Protein 6Z4N (pdb70)

B-factor: mean 17.9, std 8.32, range [7.67, 283.63]

Nearest PDB structures (foldseek):
  6z4n-assembly1_BBB  TM=9.992E-01  e=1.002E-65  Salmonella enterica subsp. enterica serovar Typhimurium str. LT2
  5j5v-assembly1_A  TM=9.987E-01  e=3.361E-61  Escherichia coli O157:H7
  8zyc-assembly1_A  TM=9.965E-01  e=6.549E-59  Escherichia coli
  1d6s-assembly1_B  TM=9.652E-01  e=3.336E-60  Salmonella enterica subsp. enterica serovar Typhimurium
  1fcj-assembly2_D  TM=9.979E-01  e=3.088E-58  Salmonella enterica subsp. enterica serovar Typhimurium

Sequence (639 aa):
HMSKIYEEDNSLTIGHTPLVRLNRIGNGRILAKVESRNPSFSVKCRIGANMIWDAEKRGVLKPGVELVEPTSSGNTGIALAYVAAARGYKKLTLTMMPETTMMSSIIEERRRRKKLLKKALGANNLVLTEGAKGMMKGAIQQKAEEIVASDPQQKYLLLLQQFSNPANPEIHEKKTTGPEIWEEDTDDGQVDVFISGVGTGGTLTGVTRYIKGTKGKTDLITVAVEPTDSPVIAQALAGEEIKPGPHKIQGIGAGFIPGNLDLKLIDKVVGITNEEAISSTARRRLMEEEGILAGISSGAAVAAALKLQEDEESFTTNKNIVVILPSSGERYLSTALFADLFTEKEHMSKIYEDNSLTIGHTPLVRLNRIGNGRILAKVESRNPSFSVKCRIGANMIWDAEKRGVLKKPGVELVEPTSGNTGIALAYVAAARGYKLTLTMMPETTMMSSIIEERRRRKKLLLKKKALGANNLVLTEGAKGMMKGAIQQKAEEIVASDPQKYLLLLQQFSNPANPEIHEKTTGPEIWEEDTDDGQQVDVFISGVGTGGTLTGVTRYIKGTKGKKTDDLITVAVEPTDSPVIAQALAGEEEIKKPGPHKIQGIGAGFIPGNLDLKKLIDKKKVVGITNEEAISSTARRLMEEEGILAGISSGAAVAAALKLQEDEESFTTNKKNIVVILPSSGERYLSTALFADLFT

Secondary structure (P-SEA, 3-state):
ccccccccccccccccccccccccccccbbbbccccccccccaaaaaaaaaaaaaaaccccccbbbbbbcccaaaaaaaaaaaaabbbbbbbbcccccaaaaaaaaaabbbbbbccccccaaaaaaaaaaaaaacccccccccccccaaaaaaaaccaaaaaaaaacccccbbbbbcccaaaaaaaaaaacccccccccbbbbbbbcccaaaaaaaacccbbbbbbccccccccccccccccccccbbbbbcaaaaaaaaaaaaaaccccccaaaaaaaaaaaaaaccccccccbbbbbbccccccccccccccccccccc/cccccccccccccccbbbbbbcccccccbbbbccccccccccaaaaaaaaaaaaaaaccccccbbbbbbcccaaaaaaaaaaaaabbbbbbbbcccccaaaaaaaaaabbbbbbccccccaaaaaaaaaaaaaacccccccccccccaaaaaaaaccaaaaaaaaacccccbbbbbcccaaaaaaaaaaaccccccccbbbbbbbbcccaaaaaaaacccbbbbbbccccccccccccccccccccbbbbbcaaaaaaaaaaaaaaccccccaaaaaaaaaaaaaaacccccccbbbbbbcccccccccccccccccc

Radius of gyration: 24.12 Å; Cα contacts (8 Å, |Δi|>4): 1626; chains: 2; bounding box: 60×58×64 Å

Solvent-accessible surface area: 23847 Å² total; per-residue (Å²): 75,79,60,92,45,23,88,13,2,0,75,7,14,4,94,2,12,0,2,56,0,68,97,0,34,72,21,76,0,3,0,0,6,0,1,18,0,5,0,9,1,11,30,0,0,2,0,0,7,0,0,34,27,0,45,163,128,40,55,6,104,130,68,17,41,0,0,3,17,6,39,25,18,2,0,0,0,0,1,0,0,3,12,11,77,68,40,106,3,14,0,0,0,8,78,103,16,37,94,50,24,60,45,1,2,64,6,2,21,1,56,35,44,70,14,93,18,98,129,26,67,160,9,0,74,89,80,0,95,83,29,27,74,86,56,93,169,76,34,30,40,4,98,13,66,62,15,100,3,1,5,60,6,3,53,130,34,0,0,28,17,0,43,92,21,4,117,17,108,0,32,0,0,0,2,14,6,14,12,4,1,17,0,1,0,0,0,94,30,0,28,51,91,92,48,45,107,103,3,38,0,0,0,0,3,1,56,80,1,39,4,5,45,22,26,85,67,72,105,137,67,131,78,23,130,46,113,0,71,47,11,15,46,13,96,51,5,65,8,9,28,51,183,29,16,80,85,36,12,29,1,44,20,119,52,0,18,54,8,0,53,81,0,0,99,46,7,0,2,3,0,0,2,3,0,0,0,0,0,6,0,0,46,72,5,33,147,66,144,72,9,49,108,62,31,0,0,0,3,1,19,1,6,0,22,25,2,34,72,27,31,0,2,41,146,48,58,82,185,205,132,81,80,70,103,39,26,84,14,3,0,76,8,14,4,96,2,11,1,2,58,0,77,159,0,26,63,20,78,0,2,0,0,6,0,1,18,0,5,0,11,0,11,32,0,0,3,0,0,6,0,0,33,29,0,50,160,126,25,54,16,130,136,64,28,24,0,0,3,23,12,28,29,24,2,0,0,0,0,1,0,0,4,11,4,69,51,51,138,3,15,0,0,0,9,89,103,29,62,101,75,45,54,55,2,5,46,6,2,30,0,70,42,41,66,16,97,20,104,117,24,130,155,5,2,80,78,81,0,93,100,25,28,74,88,57,81,156,78,42,30,42,2,96,14,68,64,14,99,4,1,3,58,6,4,58,128,33,0,0,19,14,1,56,97,21,6,118,8,106,0,33,0,0,0,2,13,6,14,12,4,1,17,0,1,0,0,0,96,28,0,31,52,87,82,47,58,104,120,2,42,0,0,0,0,2,1,54,76,1,36,4,5,42,28,29,78,76,69,114,134,74,128,78,24,130,48,104,0,91,48,12,14,48,13,94,50,4,66,7,8,24,41,170,30,17,80,86,29,10,29,0,44,18,114,53,0,22,58,8,0,58,83,0,0,102,36,7,0,1,3,0,0,5,3,0,0,0,0,0,5,0,0,39,78,5,25,150,65,148,69,12,44,109,68,40,0,0,0,3,2,19,1,6,0,20,32,6,23,115,36,50,0,6,45,134,35,89,189

Foldseek 3Di:
DDDDDDLWQLRVAAPFDFDFQDPQPDRQETEGQRLVGSLGFVLLLVLSQLQVVCVVVVLDDPQAAEEEEDLDDNLLNVLQNCLRVVHAYEYEFAPVRDVVNVVSSVVSPHHYDHFHNVCGSVRRRVVRVVVCVVPVSRYDYSQLLARLSLLQSLLVHVLVSVCVVCVNQAQEEFEEAASQSNLQNNLCNNCPVVVPVRRAREYEAAPQQQQLVCVVVVHDQDGGDAQQPRHRPSYRGNNRDSVSHRYYHHFYQCQLLVQQVCCCPVVVFFAGSRLSRRSSRVNVCCVDPVCVPGRYYTYGTGGNVVDCVHPSVPPPDDPVD/DDDDDDLWQLVVAAPFAWCQFDPQADRQETEGQRLVGSLGFVLLLLLSQLVVVCVVVVLCPPLAAEEEEDLDDNLLNVLQNCLRPVHAYEYEFAPPRDPVVVVSNVVSPHHYDHFHNVCGSVRRVVVRVVVCVVPVSRYDYSQCLARLSLLQSLLVHVQVSVCVVCVNQAQEEFEAAASQSNLQNNLCNNCPVVVPVNRAYEYEAAPQQQQLVCVVVVHDQDGGDADQPRHRPSYRTNNRDSVSHRYYHHFYQVQLLVQQLCCCPVVVFFAGSNLSRRSSRVNVVCVPPVCVVGNYYTYGGGGNVVQCVHPSCPPPDD

Structure (mmCIF, N/CA/C/O backbone):
data_6Z4N
#
_entry.id   6Z4N
#
_cell.length_a   53.261
_cell.length_b   96.275
_cell.length_c   140.835
_cell.angle_alpha   90.000
_cell.angle_beta   90.000
_cell.angle_gamma   90.000
#
_symmetry.space_group_name_H-M   'P 21 21 21'
#
loop_
_entity.id
_entity.type
_entity.pdbx_description
1 polymer 'Cysteine synthase A'
2 non-polymer "PYRIDOXAL-5'-PHOSPHATE"
3 non-polymer '(1~{S},2~{S})-1-[(4-methylphenyl)methyl]-2-phenyl-cyclopropane-1-carboxylic acid'
4 non-polymer 'DIMETHYL SULFOXIDE'
5 non-polymer GLYCEROL
6 non-polymer 'COBALT (II) ION'
7 water water
#
loop_
_atom_site.group_PDB
_atom_site.id
_atom_site.type_symbol
_atom_site.label_atom_id
_atom_site.label_alt_id
_atom_site.label_comp_id
_atom_site.label_asym_id
_atom_site.label_entity_id
_atom_site.label_seq_id
_atom_site.pdbx_PDB_ins_code
_atom_site.Cartn_x
_atom_site.Cartn_y
_atom_site.Cartn_z
_atom_site.occupancy
_atom_site.B_iso_or_equiv
_atom_site.auth_seq_id
_atom_site.auth_comp_id
_atom_site.auth_asym_id
_atom_site.auth_atom_id
_atom_site.pdbx_PDB_model_num
ATOM 1 N N . HIS A 1 1 ? 35.735 2.722 38.165 0.500 26.758 -1 HIS AAA N 1
ATOM 2 C CA . HIS A 1 1 ? 36.330 3.829 37.346 0.500 25.943 -1 HIS AAA CA 1
ATOM 3 C C . HIS A 1 1 ? 37.287 4.671 38.180 0.500 26.717 -1 HIS AAA C 1
ATOM 4 O O . HIS A 1 1 ? 37.129 4.616 39.445 0.500 27.584 -1 HIS AAA O 1
ATOM 11 N N . MET A 1 2 ? 38.032 5.526 37.454 0.500 29.812 0 MET AAA N 1
ATOM 12 C CA . MET A 1 2 ? 39.273 6.281 37.809 0.500 30.445 0 MET AAA CA 1
ATOM 13 C C . MET A 1 2 ? 39.019 7.498 38.701 0.500 30.123 0 MET AAA C 1
ATOM 14 O O . MET A 1 2 ? 37.975 8.150 38.594 0.500 35.672 0 MET AAA O 1
ATOM 16 N N . SER A 1 3 ? 40.045 7.834 39.471 0.500 30.639 1 SER AAA N 1
ATOM 17 C CA . SER A 1 3 ? 40.009 8.865 40.535 0.500 28.774 1 SER AAA CA 1
ATOM 18 C C . SER A 1 3 ? 40.159 10.256 39.912 0.500 24.809 1 SER AAA C 1
ATOM 19 O O . SER A 1 3 ? 41.115 10.436 39.112 0.500 24.614 1 SER AAA O 1
ATOM 22 N N . LYS A 1 4 ? 39.247 11.195 40.203 1.000 23.240 2 LYS AAA N 1
ATOM 23 C CA . LYS A 1 4 ? 39.391 12.593 39.750 1.000 20.601 2 LYS AAA CA 1
ATOM 24 C C . LYS A 1 4 ? 38.619 13.619 40.602 1.000 13.336 2 LYS AAA C 1
ATOM 25 O O . LYS A 1 4 ? 37.799 13.272 41.453 1.000 16.109 2 LYS AAA O 1
ATOM 31 N N . ILE A 1 5 ? 38.814 14.866 40.279 1.000 12.818 3 ILE AAA N 1
ATOM 32 C CA . ILE A 1 5 ? 38.003 16.040 40.732 1.000 12.927 3 ILE AAA CA 1
ATOM 33 C C . ILE A 1 5 ? 37.023 16.296 39.605 1.000 12.541 3 ILE AAA C 1
ATOM 34 O O . ILE A 1 5 ? 37.450 16.688 38.494 1.000 18.151 3 ILE AAA O 1
ATOM 39 N N . TYR A 1 6 ? 35.743 16.183 39.868 1.000 10.703 4 TYR AAA N 1
ATOM 40 C CA . TYR A 1 6 ? 34.712 16.509 38.869 1.000 10.788 4 TYR AAA CA 1
ATOM 41 C C . TYR A 1 6 ? 34.518 18.021 38.739 1.000 10.533 4 TYR AAA C 1
ATOM 42 O O . TYR A 1 6 ? 34.466 18.748 39.734 1.000 12.268 4 TYR AAA O 1
ATOM 51 N N . GLU A 1 7 ? 34.391 18.456 37.501 1.000 11.429 5 GLU AAA N 1
ATOM 52 C CA A GLU A 1 7 ? 34.339 19.926 37.329 0.500 12.030 5 GLU AAA CA 1
ATOM 53 C CA B GLU A 1 7 ? 34.229 19.875 37.108 0.500 12.058 5 GLU AAA CA 1
ATOM 54 C C . GLU A 1 7 ? 32.958 20.450 37.721 1.000 11.585 5 GLU AAA C 1
ATOM 55 O O . GLU A 1 7 ? 32.912 21.660 38.028 1.000 12.409 5 GLU AAA O 1
ATOM 66 N N . ASP A 1 8 ? 31.893 19.685 37.758 1.000 11.317 6 ASP AAA N 1
ATOM 67 C CA . ASP A 1 8 ? 30.573 20.071 38.283 1.000 11.392 6 ASP AAA CA 1
ATOM 68 C C . ASP A 1 8 ? 29.794 18.786 38.554 1.000 12.264 6 ASP AAA C 1
ATOM 69 O O . ASP A 1 8 ? 30.261 17.674 38.151 1.000 11.755 6 ASP AAA O 1
ATOM 74 N N . ASN A 1 9 ? 28.681 18.900 39.226 1.000 12.045 7 ASN AAA N 1
ATOM 75 C CA . ASN A 1 9 ? 27.973 17.710 39.727 1.000 11.320 7 ASN AAA CA 1
ATOM 76 C C . ASN A 1 9 ? 27.364 16.960 38.552 1.000 10.582 7 ASN AAA C 1
ATOM 77 O O . ASN A 1 9 ? 27.121 15.731 38.705 1.000 11.061 7 ASN AAA O 1
ATOM 82 N N . SER A 1 10 ? 27.084 17.568 37.421 1.000 10.416 8 SER AAA N 1
ATOM 83 C CA . SER A 1 10 ? 26.530 16.827 36.266 1.000 10.107 8 SER AAA CA 1
ATOM 84 C C . SER A 1 10 ? 27.506 15.715 35.843 1.000 9.744 8 SER AAA C 1
ATOM 85 O O . SER A 1 10 ? 27.058 14.697 35.298 1.000 10.898 8 SER AAA O 1
ATOM 88 N N . LEU A 1 11 ? 28.808 15.919 35.991 1.000 10.083 9 LEU AAA N 1
ATOM 89 C CA . LEU A 1 11 ? 29.827 14.986 35.495 1.000 10.104 9 LEU AAA CA 1
ATOM 90 C C . LEU A 1 11 ? 29.917 13.752 36.381 1.000 11.820 9 LEU AAA C 1
ATOM 91 O O . LEU A 1 11 ? 30.598 12.786 35.956 1.000 11.423 9 LEU AAA O 1
ATOM 96 N N . THR A 1 12 ? 29.215 13.728 37.508 1.000 11.527 10 THR AAA N 1
ATOM 97 C CA . THR A 1 12 ? 29.275 12.587 38.466 1.000 10.946 10 THR AAA CA 1
ATOM 98 C C . THR A 1 12 ? 28.213 11.514 38.174 1.000 10.807 10 THR AAA C 1
ATOM 99 O O . THR A 1 12 ? 28.101 10.592 38.992 1.000 11.001 10 THR AAA O 1
ATOM 103 N N . ILE A 1 13 ? 27.469 11.638 37.098 1.000 11.309 11 ILE AAA N 1
ATOM 104 C CA . ILE A 1 13 ? 26.366 10.689 36.822 1.000 11.578 11 ILE AAA CA 1
ATOM 105 C C . ILE A 1 13 ? 26.924 9.250 36.652 1.000 11.828 11 ILE AAA C 1
ATOM 106 O O . ILE A 1 13 ? 28.031 9.033 36.193 1.000 12.773 11 ILE AAA O 1
ATOM 111 N N . GLY A 1 14 ? 26.041 8.327 36.986 1.000 12.392 12 GLY AAA N 1
ATOM 112 C CA . GLY A 1 14 ? 26.259 6.910 36.645 1.000 13.363 12 GLY AAA CA 1
ATOM 113 C C . GLY A 1 14 ? 27.267 6.250 37.543 1.000 12.307 12 GLY AAA C 1
ATOM 114 O O . GLY A 1 14 ? 27.385 6.540 38.727 1.000 13.802 12 GLY AAA O 1
ATOM 115 N N . HIS A 1 15 ? 27.781 5.145 36.983 1.000 13.376 13 HIS AAA N 1
ATOM 116 C CA . HIS A 1 15 ? 28.579 4.159 37.760 1.000 12.187 13 HIS AAA CA 1
ATOM 117 C C . HIS A 1 15 ? 27.777 3.631 38.953 1.000 12.589 13 HIS AAA C 1
ATOM 118 O O . HIS A 1 15 ? 28.308 3.521 40.048 1.000 12.421 13 HIS AAA O 1
ATOM 125 N N . THR A 1 16 ? 26.511 3.367 38.733 1.000 12.738 14 THR AAA N 1
ATOM 126 C CA . THR A 1 16 ? 25.608 2.915 39.808 1.000 12.756 14 THR AAA CA 1
ATOM 127 C C . THR A 1 16 ? 25.816 1.418 40.055 1.000 11.329 14 THR AAA C 1
ATOM 128 O O . THR A 1 16 ? 26.211 0.665 39.143 1.000 11.080 14 THR AAA O 1
ATOM 132 N N . PRO A 1 17 ? 25.677 1.025 41.322 1.000 11.255 15 PRO AAA N 1
ATOM 133 C CA . PRO A 1 17 ? 25.988 -0.381 41.672 1.000 11.328 15 PRO AAA CA 1
ATOM 134 C C . PRO A 1 17 ? 24.902 -1.329 41.166 1.000 13.127 15 PRO AAA C 1
ATOM 135 O O . PRO A 1 17 ? 23.717 -1.068 41.139 1.000 14.512 15 PRO AAA O 1
ATOM 139 N N . LEU A 1 18 ? 25.415 -2.536 40.841 1.000 11.200 16 LEU AAA N 1
ATOM 140 C CA . LEU A 1 18 ? 24.602 -3.708 40.470 1.000 11.303 16 LEU AAA CA 1
ATOM 141 C C . LEU A 1 18 ? 24.665 -4.691 41.653 1.000 10.964 16 LEU AAA C 1
ATOM 142 O O . LEU A 1 18 ? 25.738 -5.121 41.996 1.000 12.049 16 LEU AAA O 1
ATOM 147 N N . VAL A 1 19 ? 23.537 -4.882 42.292 1.000 11.200 17 VAL AAA N 1
ATOM 148 C CA . VAL A 1 19 ? 23.453 -5.571 43.595 1.000 10.489 17 VAL AAA CA 1
ATOM 149 C C . VAL A 1 19 ? 22.597 -6.830 43.409 1.000 12.509 17 VAL AAA C 1
ATOM 150 O O . VAL A 1 19 ? 21.458 -6.809 42.970 1.000 13.023 17 VAL AAA O 1
ATOM 154 N N . ARG A 1 20 ? 23.170 -7.970 43.832 1.000 12.513 18 ARG AAA N 1
ATOM 155 C CA . ARG A 1 20 ? 22.397 -9.242 43.818 1.000 14.019 18 ARG AAA CA 1
ATOM 156 C C . ARG A 1 20 ? 21.274 -9.195 44.844 1.000 16.060 18 ARG AAA C 1
ATOM 157 O O . ARG A 1 20 ? 21.537 -8.862 45.987 1.000 13.755 18 ARG AAA O 1
ATOM 165 N N . LEU A 1 21 ? 20.068 -9.565 44.452 1.000 15.360 19 LEU AAA N 1
ATOM 166 C CA . LEU A 1 21 ? 18.963 -9.758 45.402 1.000 15.271 19 LEU AAA CA 1
ATOM 167 C C . LEU A 1 21 ? 19.047 -11.158 45.991 1.000 15.690 19 LEU AAA C 1
ATOM 168 O O . LEU A 1 21 ? 19.076 -12.167 45.214 1.000 16.434 19 LEU AAA O 1
ATOM 173 N N . ASN A 1 22 ? 19.131 -11.234 47.305 1.000 15.228 20 ASN AAA N 1
ATOM 174 C CA . ASN A 1 22 ? 19.395 -12.532 47.975 1.000 14.733 20 ASN AAA CA 1
ATOM 175 C C . ASN A 1 22 ? 18.129 -13.141 48.547 1.000 13.831 20 ASN AAA C 1
ATOM 176 O O . ASN A 1 22 ? 18.135 -14.388 48.764 1.000 16.380 20 ASN AAA O 1
ATOM 181 N N . ARG A 1 23 ? 17.096 -12.408 48.849 1.000 13.317 21 ARG AAA N 1
ATOM 182 C CA . ARG A 1 23 ? 15.847 -12.892 49.458 1.000 16.127 21 ARG AAA CA 1
ATOM 183 C C . ARG A 1 23 ? 14.686 -12.780 48.482 1.000 17.961 21 ARG AAA C 1
ATOM 184 O O . ARG A 1 23 ? 13.691 -13.539 48.608 1.000 17.746 21 ARG AAA O 1
ATOM 192 N N . ILE A 1 24 ? 14.780 -11.916 47.470 1.000 20.553 22 ILE AAA N 1
ATOM 193 C CA . ILE A 1 24 ? 13.707 -11.790 46.467 1.000 19.774 22 ILE AAA CA 1
ATOM 194 C C . ILE A 1 24 ? 14.133 -12.542 45.206 1.000 14.411 22 ILE AAA C 1
ATOM 195 O O . ILE A 1 24 ? 15.146 -12.250 44.610 1.000 15.539 22 ILE AAA O 1
ATOM 200 N N . GLY A 1 25 ? 13.356 -13.551 44.868 1.000 12.889 23 GLY AAA N 1
ATOM 201 C CA . GLY A 1 25 ? 13.659 -14.419 43.714 1.000 14.235 23 GLY AAA CA 1
ATOM 202 C C . GLY A 1 25 ? 14.724 -15.475 43.987 1.000 15.162 23 GLY AAA C 1
ATOM 203 O O . GLY A 1 25 ? 15.029 -15.782 45.142 1.000 15.408 23 GLY AAA O 1
ATOM 204 N N . ASN A 1 26 ? 15.324 -15.960 42.917 1.000 15.815 24 ASN AAA N 1
ATOM 205 C CA . ASN A 1 26 ? 16.111 -17.211 42.975 1.000 15.055 24 ASN AAA CA 1
ATOM 206 C C . ASN A 1 26 ? 17.611 -16.954 43.182 1.000 14.153 24 ASN AAA C 1
ATOM 207 O O . ASN A 1 26 ? 18.388 -17.898 43.106 1.000 14.059 24 ASN AAA O 1
ATOM 212 N N . GLY A 1 27 ? 18.002 -15.703 43.427 1.000 15.068 25 GLY AAA N 1
ATOM 213 C CA . GLY A 1 27 ? 19.415 -15.346 43.592 1.000 15.663 25 GLY AAA CA 1
ATOM 214 C C . GLY A 1 27 ? 20.048 -14.881 42.313 1.000 18.168 25 GLY AAA C 1
ATOM 215 O O . GLY A 1 27 ? 21.232 -14.540 42.364 1.000 14.921 25 GLY AAA O 1
ATOM 216 N N . ARG A 1 28 ? 19.326 -14.828 41.215 1.000 17.817 26 ARG AAA N 1
ATOM 217 C CA . ARG A 1 28 ? 19.906 -14.368 39.924 1.000 15.796 26 ARG AAA CA 1
ATOM 218 C C . ARG A 1 28 ? 19.380 -12.982 39.507 1.000 14.066 26 ARG AAA C 1
ATOM 219 O O . ARG A 1 28 ? 19.683 -12.615 38.402 1.000 15.849 26 ARG AAA O 1
ATOM 227 N N . ILE A 1 29 ? 18.542 -12.380 40.325 1.000 13.974 27 ILE AAA N 1
ATOM 228 C CA . ILE A 1 29 ? 18.135 -10.970 40.024 1.000 15.098 27 ILE AAA CA 1
ATOM 229 C C . ILE A 1 29 ? 19.257 -10.024 40.494 1.000 11.389 27 ILE AAA C 1
ATOM 230 O O . ILE A 1 29 ? 19.624 -10.051 41.656 1.000 13.042 27 ILE AAA O 1
ATOM 235 N N . LEU A 1 30 ? 19.699 -9.235 39.526 1.000 10.458 28 LEU AAA N 1
ATOM 236 C CA . LEU A 1 30 ? 20.742 -8.212 39.761 1.000 16.077 28 LEU AAA CA 1
ATOM 237 C C . LEU A 1 30 ? 20.115 -6.811 39.567 1.000 13.016 28 LEU AAA C 1
ATOM 238 O O . LEU A 1 30 ? 19.631 -6.531 38.495 1.000 13.459 28 LEU AAA O 1
ATOM 243 N N . ALA A 1 31 ? 20.080 -6.057 40.664 1.000 11.802 29 ALA AAA N 1
ATOM 244 C CA . ALA A 1 31 ? 19.377 -4.747 40.731 1.000 13.513 29 ALA AAA CA 1
ATOM 245 C C . ALA A 1 31 ? 20.372 -3.622 40.507 1.000 13.010 29 ALA AAA C 1
ATOM 246 O O . ALA A 1 31 ? 21.320 -3.514 41.253 1.000 14.621 29 ALA AAA O 1
ATOM 248 N N . LYS A 1 32 ? 20.067 -2.790 39.490 1.000 11.860 30 LYS AAA N 1
ATOM 249 C CA . LYS A 1 32 ? 20.927 -1.617 39.216 1.000 15.940 30 LYS AAA CA 1
ATOM 250 C C . LYS A 1 32 ? 20.342 -0.346 39.852 1.000 12.891 30 LYS AAA C 1
ATOM 251 O O . LYS A 1 32 ? 19.189 -0.002 39.527 1.000 12.142 30 LYS AAA O 1
ATOM 257 N N . VAL A 1 33 ? 21.056 0.112 40.860 1.000 11.912 31 VAL AAA N 1
ATOM 258 C CA . VAL A 1 33 ? 20.458 1.127 41.785 1.000 11.024 31 VAL AAA CA 1
ATOM 259 C C . VAL A 1 33 ? 20.626 2.565 41.248 1.000 10.792 31 VAL AAA C 1
ATOM 260 O O . VAL A 1 33 ? 21.645 3.177 41.551 1.000 10.641 31 VAL AAA O 1
ATOM 264 N N . GLU A 1 34 ? 19.681 2.972 40.449 1.000 11.299 32 GLU AAA N 1
ATOM 265 C CA . GLU A 1 34 ? 19.830 4.269 39.720 1.000 12.717 32 GLU AAA CA 1
ATOM 266 C C . GLU A 1 34 ? 19.522 5.432 40.647 1.000 14.757 32 GLU AAA C 1
ATOM 267 O O . GLU A 1 34 ? 19.741 6.605 40.186 1.000 12.981 32 GLU AAA O 1
ATOM 273 N N . SER A 1 35 ? 19.137 5.253 41.877 1.000 15.337 33 SER AAA N 1
ATOM 274 C CA . SER A 1 35 ? 19.116 6.360 42.852 1.000 12.931 33 SER AAA CA 1
ATOM 275 C C . SER A 1 35 ? 20.523 6.675 43.301 1.000 10.921 33 SER AAA C 1
ATOM 276 O O . SER A 1 35 ? 20.655 7.724 43.995 1.000 11.808 33 SER AAA O 1
ATOM 279 N N . ARG A 1 36 ? 21.572 5.995 42.911 1.000 11.361 34 ARG AAA N 1
ATOM 280 C CA . ARG A 1 36 ? 22.951 6.359 43.261 1.000 11.608 34 ARG AAA CA 1
ATOM 281 C C . ARG A 1 36 ? 23.502 7.300 42.182 1.000 13.430 34 ARG AAA C 1
ATOM 282 O O . ARG A 1 36 ? 24.410 7.029 41.414 1.000 17.001 34 ARG AAA O 1
ATOM 290 N N . ASN A 1 37 ? 22.931 8.497 42.167 1.000 11.832 35 ASN AAA N 1
ATOM 291 C CA . ASN A 1 37 ? 23.059 9.494 41.085 1.000 11.097 35 ASN AAA CA 1
ATOM 292 C C . ASN A 1 37 ? 22.944 10.851 41.773 1.000 11.096 35 ASN AAA C 1
ATOM 293 O O . ASN A 1 37 ? 22.444 10.956 42.876 1.000 11.324 35 ASN AAA O 1
ATOM 298 N N . PRO A 1 38 ? 23.438 11.946 41.127 1.000 11.021 36 PRO AAA N 1
ATOM 299 C CA . PRO A 1 38 ? 23.607 13.240 41.825 1.000 10.195 36 PRO AAA CA 1
ATOM 300 C C . PRO A 1 38 ? 22.292 13.879 42.281 1.000 10.049 36 PRO AAA C 1
ATOM 301 O O . PRO A 1 38 ? 22.375 14.644 43.251 1.000 11.045 36 PRO AAA O 1
ATOM 305 N N . SER A 1 39 ? 21.169 13.653 41.628 1.000 10.794 37 SER AAA N 1
ATOM 306 C CA . SER A 1 39 ? 19.838 14.034 42.136 1.000 10.990 37 SER AAA CA 1
ATOM 307 C C . SER A 1 39 ? 18.964 12.802 42.365 1.000 11.623 37 SER AAA C 1
ATOM 308 O O . SER A 1 39 ? 17.769 12.922 42.439 1.000 12.090 37 SER AAA O 1
ATOM 311 N N . PHE A 1 40 ? 19.609 11.624 42.514 1.000 10.684 38 PHE AAA N 1
ATOM 312 C CA . PHE A 1 40 ? 19.010 10.405 43.125 1.000 11.890 38 PHE AAA CA 1
ATOM 313 C C . PHE A 1 40 ? 17.967 9.757 42.217 1.000 10.645 38 PHE AAA C 1
ATOM 314 O O . PHE A 1 40 ? 17.080 9.064 42.764 1.000 11.087 38 PHE AAA O 1
ATOM 322 N N . SER A 1 41 ? 18.145 9.802 40.925 1.000 10.725 39 SER AAA N 1
ATOM 323 C CA . SER A 1 41 ? 17.296 8.941 40.055 1.000 11.103 39 SER AAA CA 1
ATOM 324 C C . SER A 1 41 ? 17.978 8.701 38.726 1.000 10.664 39 SER AAA C 1
ATOM 325 O O . SER A 1 41 ? 19.015 9.236 38.383 1.000 12.805 39 SER AAA O 1
ATOM 328 N N . VAL A 1 42 ? 17.378 7.764 37.977 1.000 13.029 40 VAL AAA N 1
ATOM 329 C CA . VAL A 1 42 ? 17.881 7.436 36.622 1.000 13.004 40 VAL AAA CA 1
ATOM 330 C C . VAL A 1 42 ? 17.908 8.716 35.757 1.000 12.445 40 VAL AAA C 1
ATOM 331 O O . VAL A 1 42 ? 18.729 8.816 34.855 1.000 12.929 40 VAL AAA O 1
ATOM 335 N N . LYS A 1 43 ? 16.976 9.640 36.037 1.000 11.223 41 LYS AAA N 1
ATOM 336 C CA . LYS A 1 43 ? 16.889 10.872 35.194 1.000 10.472 41 LYS AAA CA 1
ATOM 337 C C . LYS A 1 43 ? 18.133 11.716 35.310 1.000 11.119 41 LYS AAA C 1
ATOM 338 O O . LYS A 1 43 ? 18.323 12.504 34.359 1.000 15.081 41 LYS AAA O 1
ATOM 344 N N . CYS A 1 44 ? 18.899 11.609 36.347 1.000 11.547 42 CYS AAA N 1
ATOM 345 C CA . CYS A 1 44 ? 20.162 12.397 36.437 1.000 12.986 42 CYS AAA CA 1
ATOM 346 C C . CYS A 1 44 ? 20.950 12.271 35.158 1.000 12.475 42 CYS AAA C 1
ATOM 347 O O . CYS A 1 44 ? 21.589 13.237 34.715 1.000 10.670 42 CYS AAA O 1
ATOM 350 N N . ARG A 1 45 ? 20.979 11.051 34.571 1.000 11.782 43 ARG AAA N 1
ATOM 351 C CA . ARG A 1 45 ? 21.800 10.828 33.370 1.000 11.681 43 ARG AAA CA 1
ATOM 352 C C . ARG A 1 45 ? 21.256 11.676 32.205 1.000 11.626 43 ARG AAA C 1
ATOM 353 O O . ARG A 1 45 ? 22.066 12.142 31.404 1.000 12.365 43 ARG AAA O 1
ATOM 361 N N . ILE A 1 46 ? 19.943 11.719 32.058 1.000 11.828 44 ILE AAA N 1
ATOM 362 C CA . ILE A 1 46 ? 19.360 12.425 30.888 1.000 11.818 44 ILE AAA CA 1
ATOM 363 C C . ILE A 1 46 ? 19.324 13.936 31.146 1.000 13.144 44 ILE AAA C 1
ATOM 364 O O . ILE A 1 46 ? 19.445 14.668 30.152 1.000 12.588 44 ILE AAA O 1
ATOM 369 N N . GLY A 1 47 ? 19.159 14.361 32.388 1.000 16.970 45 GLY AAA N 1
ATOM 370 C CA . GLY A 1 47 ? 19.240 15.823 32.630 1.000 15.022 45 GLY AAA CA 1
ATOM 371 C C . GLY A 1 47 ? 20.634 16.209 32.208 1.000 12.814 45 GLY AAA C 1
ATOM 372 O O . GLY A 1 47 ? 20.807 17.318 31.590 1.000 16.389 45 GLY AAA O 1
ATOM 373 N N . ALA A 1 48 ? 21.674 15.520 32.578 1.000 16.105 46 ALA AAA N 1
ATOM 374 C CA . ALA A 1 48 ? 23.056 15.824 32.192 1.000 17.689 46 ALA AAA CA 1
ATOM 375 C C . ALA A 1 48 ? 23.171 15.789 30.673 1.000 17.527 46 ALA AAA C 1
ATOM 376 O O . ALA A 1 48 ? 23.579 16.780 30.033 1.000 12.274 46 ALA AAA O 1
ATOM 378 N N . ASN A 1 49 ? 22.845 14.647 30.052 1.000 18.432 47 ASN AAA N 1
ATOM 379 C CA . ASN A 1 49 ? 23.206 14.495 28.635 1.000 16.383 47 ASN AAA CA 1
ATOM 380 C C . ASN A 1 49 ? 22.324 15.365 27.734 1.000 15.296 47 ASN AAA C 1
ATOM 381 O O . ASN A 1 49 ? 22.823 15.737 26.668 1.000 14.443 47 ASN AAA O 1
ATOM 386 N N . MET A 1 50 ? 21.060 15.596 28.056 1.000 15.450 48 MET AAA N 1
ATOM 387 C CA . MET A 1 50 ? 20.270 16.488 27.152 1.000 19.060 48 MET AAA CA 1
ATOM 388 C C . MET A 1 50 ? 20.862 17.901 27.159 1.000 18.514 48 MET AAA C 1
ATOM 389 O O . MET A 1 50 ? 20.875 18.541 26.110 1.000 12.706 48 MET AAA O 1
ATOM 394 N N . ILE A 1 51 ? 21.397 18.329 28.289 1.000 21.211 49 ILE AAA N 1
ATOM 395 C CA . ILE A 1 51 ? 22.001 19.697 28.367 1.000 24.335 49 ILE AAA CA 1
ATOM 396 C C . ILE A 1 51 ? 23.358 19.633 27.675 1.000 20.093 49 ILE AAA C 1
ATOM 397 O O . ILE A 1 51 ? 23.642 20.528 26.842 1.000 17.360 49 ILE AAA O 1
ATOM 402 N N . TRP A 1 52 ? 24.201 18.624 27.926 1.000 14.669 50 TRP AAA N 1
ATOM 403 C CA . TRP A 1 52 ? 25.503 18.506 27.244 1.000 15.483 50 TRP AAA CA 1
ATOM 404 C C . TRP A 1 52 ? 25.284 18.449 25.737 1.000 14.253 50 TRP AAA C 1
ATOM 405 O O . TRP A 1 52 ? 26.054 19.086 24.977 1.000 13.812 50 TRP AAA O 1
ATOM 416 N N . ASP A 1 53 ? 24.258 17.722 25.296 1.000 12.670 51 ASP AAA N 1
ATOM 417 C CA . ASP A 1 53 ? 24.028 17.567 23.852 1.000 12.881 51 ASP AAA CA 1
ATOM 418 C C . ASP A 1 53 ? 23.610 18.917 23.281 1.000 13.071 51 ASP AAA C 1
ATOM 419 O O . ASP A 1 53 ? 23.984 19.215 22.161 1.000 14.607 51 ASP AAA O 1
ATOM 424 N N . ALA A 1 54 ? 22.741 19.619 23.975 1.000 13.867 52 ALA AAA N 1
ATOM 425 C CA . ALA A 1 54 ? 22.301 20.961 23.500 1.000 15.314 52 ALA AAA CA 1
ATOM 426 C C . ALA A 1 54 ? 23.516 21.891 23.387 1.000 14.004 52 ALA AAA C 1
ATOM 427 O O . ALA A 1 54 ? 23.591 22.687 22.422 1.000 16.961 52 ALA AAA O 1
ATOM 429 N N . GLU A 1 55 ? 24.447 21.835 24.302 1.000 14.057 53 GLU AAA N 1
ATOM 430 C CA . GLU A 1 55 ? 25.708 22.595 24.241 1.000 15.589 53 GLU AAA CA 1
ATOM 431 C C . GLU A 1 55 ? 26.453 22.220 22.966 1.000 14.474 53 GLU AAA C 1
ATOM 432 O O . GLU A 1 55 ? 26.879 23.091 22.204 1.000 17.172 53 GLU AAA O 1
ATOM 438 N N . LYS A 1 56 ? 26.637 20.932 22.767 1.000 14.393 54 LYS AAA N 1
ATOM 439 C CA . LYS A 1 56 ? 27.419 20.431 21.626 1.000 15.744 54 LYS AAA CA 1
ATOM 440 C C . LYS A 1 56 ? 26.754 20.856 20.310 1.000 14.488 54 LYS AAA C 1
ATOM 441 O O . LYS A 1 56 ? 27.487 21.130 19.356 1.000 18.068 54 LYS AAA O 1
ATOM 447 N N . ARG A 1 57 ? 25.423 20.879 20.252 1.000 15.877 55 ARG AAA N 1
ATOM 448 C CA . ARG A 1 57 ? 24.688 21.184 19.002 1.000 18.705 55 ARG AAA CA 1
ATOM 449 C C . ARG A 1 57 ? 24.681 22.695 18.770 1.000 17.856 55 ARG AAA C 1
ATOM 450 O O . ARG A 1 57 ? 24.263 23.115 17.707 1.000 20.039 55 ARG AAA O 1
ATOM 458 N N . GLY A 1 58 ? 25.122 23.490 19.738 1.000 17.888 56 GLY AAA N 1
ATOM 459 C CA . GLY A 1 58 ? 25.146 24.952 19.585 1.000 18.090 56 GLY AAA CA 1
ATOM 460 C C . GLY A 1 58 ? 23.829 25.643 19.893 1.000 18.119 56 GLY AAA C 1
ATOM 461 O O . GLY A 1 58 ? 23.775 26.861 19.698 1.000 24.767 56 GLY AAA O 1
ATOM 462 N N . VAL A 1 59 ? 22.813 24.945 20.379 1.000 17.526 57 VAL AAA N 1
ATOM 463 C CA . VAL A 1 59 ? 21.453 25.501 20.640 1.000 17.642 57 VAL AAA CA 1
ATOM 464 C C . VAL A 1 59 ? 21.314 25.948 22.095 1.000 17.614 57 VAL AAA C 1
ATOM 465 O O . VAL A 1 59 ? 20.421 26.760 22.392 1.000 19.960 57 VAL AAA O 1
ATOM 469 N N . LEU A 1 60 ? 22.243 25.550 22.951 1.000 17.783 58 LEU AAA N 1
ATOM 470 C CA . LEU A 1 60 ? 22.309 26.047 24.345 1.000 17.472 58 LEU AAA CA 1
ATOM 471 C C . LEU A 1 60 ? 23.651 26.713 24.487 1.000 18.997 58 LEU AAA C 1
ATOM 472 O O B LEU A 1 60 ? 24.656 26.104 24.251 1.000 21.375 58 LEU AAA O 1
ATOM 477 N N . LYS A 1 61 ? 23.597 27.952 24.818 1.000 26.900 59 LYS AAA N 1
ATOM 478 C CA . LYS A 1 61 ? 24.708 28.922 24.746 1.000 28.782 59 LYS AAA CA 1
ATOM 479 C C . LYS A 1 61 ? 24.288 30.026 25.683 1.000 41.366 59 LYS AAA C 1
ATOM 480 O O . LYS A 1 61 ? 23.137 30.074 26.093 1.000 77.318 59 LYS AAA O 1
ATOM 486 N N . PRO A 1 62 ? 25.236 30.903 26.066 1.000 36.135 60 PRO AAA N 1
ATOM 487 C CA . PRO A 1 62 ? 24.921 32.032 26.924 1.000 35.428 60 PRO AAA CA 1
ATOM 488 C C . PRO A 1 62 ? 23.707 32.806 26.414 1.000 30.818 60 PRO AAA C 1
ATOM 489 O O . PRO A 1 62 ? 23.616 33.071 25.218 1.000 34.080 60 PRO AAA O 1
ATOM 493 N N . GLY A 1 63 ? 22.778 33.078 27.322 1.000 28.441 61 GLY AAA N 1
ATOM 494 C CA . GLY A 1 63 ? 21.553 33.824 27.027 1.000 28.721 61 GLY AAA CA 1
ATOM 495 C C . GLY A 1 63 ? 20.378 32.926 26.807 1.000 23.608 61 GLY AAA C 1
ATOM 496 O O . GLY A 1 63 ? 19.239 33.383 26.962 1.000 29.828 61 GLY AAA O 1
ATOM 497 N N . VAL A 1 64 ? 20.621 31.658 26.487 1.000 23.900 62 VAL AAA N 1
ATOM 498 C CA . VAL A 1 64 ? 19.510 30.718 26.238 1.000 20.368 62 VAL AAA CA 1
ATOM 499 C C . VAL A 1 64 ? 19.116 30.107 27.573 1.000 16.561 62 VAL AAA C 1
ATOM 500 O O . VAL A 1 64 ? 20.002 29.655 28.316 1.000 20.340 62 VAL AAA O 1
ATOM 504 N N . GLU A 1 65 ? 17.814 30.078 27.805 1.000 17.495 63 GLU AAA N 1
ATOM 505 C CA . GLU A 1 65 ? 17.181 29.504 29.002 1.000 18.316 63 GLU AAA CA 1
ATOM 506 C C . GLU A 1 65 ? 16.448 28.228 28.640 1.000 18.239 63 GLU AAA C 1
ATOM 507 O O . GLU A 1 65 ? 15.889 28.121 27.545 1.000 22.650 63 GLU AAA O 1
ATOM 513 N N . LEU A 1 66 ? 16.487 27.265 29.543 1.000 15.592 64 LEU AAA N 1
ATOM 514 C CA . LEU A 1 66 ? 15.867 25.960 29.316 1.000 14.448 64 LEU AAA CA 1
ATOM 515 C C . LEU A 1 66 ? 14.412 26.009 29.765 1.000 14.478 64 LEU AAA C 1
ATOM 516 O O . LEU A 1 66 ? 14.099 26.656 30.813 1.000 15.989 64 LEU AAA O 1
ATOM 521 N N . VAL A 1 67 ? 13.600 25.226 29.082 1.000 14.426 65 VAL AAA N 1
ATOM 522 C CA . VAL A 1 67 ? 12.179 25.034 29.447 1.000 14.350 65 VAL AAA CA 1
ATOM 523 C C . VAL A 1 67 ? 11.877 23.551 29.306 1.000 13.226 65 VAL AAA C 1
ATOM 524 O O . VAL A 1 67 ? 12.227 22.969 28.267 1.000 14.562 65 VAL AAA O 1
ATOM 528 N N . GLU A 1 68 ? 11.143 22.989 30.256 1.000 13.461 66 GLU AAA N 1
ATOM 529 C CA . GLU A 1 68 ? 10.626 21.619 30.071 1.000 14.891 66 GLU AAA CA 1
ATOM 530 C C . GLU A 1 68 ? 9.374 21.440 30.905 1.000 14.459 66 GLU AAA C 1
ATOM 531 O O . GLU A 1 68 ? 9.350 21.823 32.057 1.000 13.953 66 GLU AAA O 1
ATOM 537 N N . PRO A 1 69 ? 8.313 20.808 30.343 1.000 15.201 67 PRO AAA N 1
ATOM 538 C CA . PRO A 1 69 ? 7.170 20.416 31.143 1.000 16.341 67 PRO AAA CA 1
ATOM 539 C C . PRO A 1 69 ? 7.481 19.064 31.817 1.000 17.292 67 PRO AAA C 1
ATOM 540 O O . PRO A 1 69 ? 7.762 18.035 31.166 1.000 15.881 67 PRO AAA O 1
ATOM 544 N N . THR A 1 70 ? 7.480 19.057 33.132 1.000 16.212 68 THR AAA N 1
ATOM 545 C CA . THR A 1 70 ? 7.749 17.784 33.855 1.000 14.752 68 THR AAA CA 1
ATOM 546 C C . THR A 1 70 ? 7.303 17.924 35.292 1.000 14.934 68 THR AAA C 1
ATOM 547 O O . THR A 1 70 ? 7.664 18.899 35.917 1.000 15.235 68 THR AAA O 1
ATOM 551 N N . SER A 1 71 ? 6.542 16.924 35.768 1.000 15.828 69 SER AAA N 1
ATOM 552 C CA A SER A 1 71 ? 6.115 16.941 37.192 0.500 15.526 69 SER AAA CA 1
ATOM 553 C CA B SER A 1 71 ? 6.005 16.797 37.139 0.500 16.950 69 SER AAA CA 1
ATOM 554 C C . SER A 1 71 ? 6.874 15.864 37.972 1.000 13.447 69 SER AAA C 1
ATOM 555 O O . SER A 1 71 ? 6.459 15.557 39.104 1.000 17.098 69 SER AAA O 1
ATOM 560 N N . GLY A 1 72 ? 8.023 15.446 37.445 1.000 13.370 70 GLY AAA N 1
ATOM 561 C CA . GLY A 1 72 ? 8.728 14.292 37.996 1.000 14.987 70 GLY AAA CA 1
ATOM 562 C C . GLY A 1 72 ? 10.229 14.446 38.125 1.000 14.762 70 GLY AAA C 1
ATOM 563 O O . GLY A 1 72 ? 10.780 15.547 38.314 1.000 14.963 70 GLY AAA O 1
ATOM 564 N N . ASN A 1 73 ? 10.919 13.294 38.097 1.000 16.861 71 ASN AAA N 1
ATOM 565 C CA . ASN A 1 73 ? 12.366 13.233 38.337 1.000 15.871 71 ASN AAA CA 1
ATOM 566 C C . ASN A 1 73 ? 13.168 13.955 37.247 1.000 14.426 71 ASN AAA C 1
ATOM 567 O O . ASN A 1 73 ? 14.324 14.318 37.533 1.000 13.982 71 ASN AAA O 1
ATOM 572 N N . THR A 1 74 ? 12.651 14.064 36.036 1.000 13.074 72 THR AAA N 1
ATOM 573 C CA . THR A 1 74 ? 13.354 14.840 34.983 1.000 12.885 72 THR AAA CA 1
ATOM 574 C C . THR A 1 74 ? 13.481 16.310 35.414 1.000 10.551 72 THR AAA C 1
ATOM 575 O O . THR A 1 74 ? 14.551 16.902 35.150 1.000 11.271 72 THR AAA O 1
ATOM 579 N N . GLY A 1 75 ? 12.436 16.847 36.045 1.000 13.554 73 GLY AAA N 1
ATOM 580 C CA . GLY A 1 75 ? 12.525 18.265 36.498 1.000 14.218 73 GLY AAA CA 1
ATOM 581 C C . GLY A 1 75 ? 13.641 18.429 37.507 1.000 12.636 73 GLY AAA C 1
ATOM 582 O O . GLY A 1 75 ? 14.446 19.363 37.444 1.000 13.568 73 GLY AAA O 1
ATOM 583 N N . ILE A 1 76 ? 13.761 17.501 38.440 1.000 15.283 74 ILE AAA N 1
ATOM 584 C CA . ILE A 1 76 ? 14.804 17.511 39.472 1.000 14.374 74 ILE AAA CA 1
ATOM 585 C C . ILE A 1 76 ? 16.168 17.398 38.812 1.000 11.883 74 ILE AAA C 1
ATOM 586 O O . ILE A 1 76 ? 17.098 18.082 39.167 1.000 10.781 74 ILE AAA O 1
ATOM 591 N N . ALA A 1 77 ? 16.322 16.478 37.835 1.000 20.872 75 ALA AAA N 1
ATOM 592 C CA . ALA A 1 77 ? 17.599 16.286 37.126 1.000 25.521 75 ALA AAA CA 1
ATOM 593 C C . ALA A 1 77 ? 17.993 17.573 36.365 1.000 19.288 75 ALA AAA C 1
ATOM 594 O O . ALA A 1 77 ? 19.145 17.914 36.422 1.000 18.138 75 ALA AAA O 1
ATOM 596 N N . LEU A 1 78 ? 17.060 18.067 35.561 1.000 15.920 76 LEU AAA N 1
ATOM 597 C CA . LEU A 1 78 ? 17.358 19.337 34.833 1.000 15.025 76 LEU AAA CA 1
ATOM 598 C C . LEU A 1 78 ? 17.690 20.441 35.830 1.000 14.133 76 LEU AAA C 1
ATOM 599 O O . LEU A 1 78 ? 18.636 21.223 35.511 1.000 13.784 76 LEU AAA O 1
ATOM 604 N N . ALA A 1 79 ? 17.033 20.493 36.973 1.000 17.915 77 ALA AAA N 1
ATOM 605 C CA . ALA A 1 79 ? 17.278 21.590 37.933 1.000 24.202 77 ALA AAA CA 1
ATOM 606 C C . ALA A 1 79 ? 18.712 21.485 38.433 1.000 17.434 77 ALA AAA C 1
ATOM 607 O O . ALA A 1 79 ? 19.441 22.513 38.485 1.000 12.070 77 ALA AAA O 1
ATOM 609 N N . TYR A 1 80 ? 19.196 20.284 38.844 1.000 17.917 78 TYR AAA N 1
ATOM 610 C CA . TYR A 1 80 ? 20.538 20.256 39.448 1.000 16.824 78 TYR AAA CA 1
ATOM 611 C C . TYR A 1 80 ? 21.548 20.516 38.347 1.000 12.602 78 TYR AAA C 1
ATOM 612 O O . TYR A 1 80 ? 22.597 21.130 38.629 1.000 11.170 78 TYR AAA O 1
ATOM 621 N N . VAL A 1 81 ? 21.315 20.055 37.120 1.000 13.781 79 VAL AAA N 1
ATOM 622 C CA . VAL A 1 81 ? 22.343 20.276 36.060 1.000 12.841 79 VAL AAA CA 1
ATOM 623 C C . VAL A 1 81 ? 22.379 21.784 35.685 1.000 10.686 79 VAL AAA C 1
ATOM 624 O O . VAL A 1 81 ? 23.484 22.300 35.500 1.000 11.841 79 VAL AAA O 1
ATOM 628 N N . ALA A 1 82 ? 21.218 22.361 35.561 1.000 11.868 80 ALA AAA N 1
ATOM 629 C CA . ALA A 1 82 ? 21.157 23.819 35.233 1.000 12.593 80 ALA AAA CA 1
ATOM 630 C C . ALA A 1 82 ? 21.871 24.589 36.328 1.000 11.569 80 ALA AAA C 1
ATOM 631 O O . ALA A 1 82 ? 22.637 25.526 35.997 1.000 14.109 80 ALA AAA O 1
ATOM 633 N N . ALA A 1 83 ? 21.665 24.266 37.579 1.000 11.820 81 ALA AAA N 1
ATOM 634 C CA . ALA A 1 83 ? 22.377 24.910 38.684 1.000 12.826 81 ALA AAA CA 1
ATOM 635 C C . ALA A 1 83 ? 23.866 24.648 38.580 1.000 12.803 81 ALA AAA C 1
ATOM 636 O O . ALA A 1 83 ? 24.701 25.569 38.763 1.000 14.277 81 ALA AAA O 1
ATOM 638 N N . ALA A 1 84 ? 24.277 23.400 38.336 1.000 12.299 82 ALA AAA N 1
ATOM 639 C CA . ALA A 1 84 ? 25.709 23.077 38.297 1.000 12.983 82 ALA AAA CA 1
ATOM 640 C C . ALA A 1 84 ? 26.414 23.782 37.146 1.000 10.283 82 ALA AAA C 1
ATOM 641 O O . ALA A 1 84 ? 27.602 24.025 37.286 1.000 11.113 82 ALA AAA O 1
ATOM 643 N N . ARG A 1 85 ? 25.737 23.978 36.026 1.000 10.910 83 ARG AAA N 1
ATOM 644 C CA . ARG A 1 85 ? 26.383 24.520 34.807 1.000 11.189 83 ARG AAA CA 1
ATOM 645 C C . ARG A 1 85 ? 26.058 25.995 34.554 1.000 12.758 83 ARG AAA C 1
ATOM 646 O O . ARG A 1 85 ? 26.559 26.529 33.555 1.000 15.785 83 ARG AAA O 1
ATOM 654 N N . GLY A 1 86 ? 25.225 26.599 35.383 1.000 13.699 84 GLY AAA N 1
ATOM 655 C CA . GLY A 1 86 ? 24.944 28.039 35.300 1.000 15.329 84 GLY AAA CA 1
ATOM 656 C C . GLY A 1 86 ? 23.925 28.399 34.257 1.000 16.181 84 GLY AAA C 1
ATOM 657 O O . GLY A 1 86 ? 24.002 29.544 33.748 1.000 20.712 84 GLY AAA O 1
ATOM 658 N N . TYR A 1 87 ? 22.895 27.612 34.062 1.000 14.481 85 TYR AAA N 1
ATOM 659 C CA . TYR A 1 87 ? 21.739 27.944 33.207 1.000 15.723 85 TYR AAA CA 1
ATOM 660 C C . TYR A 1 87 ? 20.494 28.266 34.001 1.000 16.997 85 TYR AAA C 1
ATOM 661 O O . TYR A 1 87 ? 20.326 27.832 35.139 1.000 16.599 85 TYR AAA O 1
ATOM 670 N N . LYS A 1 88 ? 19.675 29.157 33.438 1.000 15.730 86 LYS AAA N 1
ATOM 671 C CA A LYS A 1 88 ? 18.314 29.388 33.967 0.600 16.538 86 LYS AAA CA 1
ATOM 672 C CA B LYS A 1 88 ? 18.308 29.400 33.939 0.400 15.545 86 LYS AAA CA 1
ATOM 673 C C . LYS A 1 88 ? 17.400 28.290 33.420 1.000 14.723 86 LYS AAA C 1
ATOM 674 O O . LYS A 1 88 ? 17.491 27.950 32.229 1.000 14.725 86 LYS AAA O 1
ATOM 685 N N . LEU A 1 89 ? 16.501 27.879 34.262 1.000 13.992 87 LEU AAA N 1
ATOM 686 C CA . LEU A 1 89 ? 15.559 26.815 33.898 1.000 15.111 87 LEU AAA CA 1
ATOM 687 C C . LEU A 1 89 ? 14.164 27.184 34.341 1.000 19.540 87 LEU AAA C 1
ATOM 688 O O . LEU A 1 89 ? 13.984 27.542 35.522 1.000 15.809 87 LEU AAA O 1
ATOM 693 N N . THR A 1 90 ? 13.207 26.981 33.458 1.000 21.036 88 THR AAA N 1
ATOM 694 C CA . THR A 1 90 ? 11.777 27.080 33.783 1.000 18.380 88 THR AAA CA 1
ATOM 695 C C . THR A 1 90 ? 11.191 25.681 33.591 1.000 13.636 88 THR AAA C 1
ATOM 696 O O . THR A 1 90 ? 11.367 25.102 32.512 1.000 14.210 88 THR AAA O 1
ATOM 700 N N . LEU A 1 91 ? 10.458 25.243 34.595 1.000 13.718 89 LEU AAA N 1
ATOM 701 C CA . LEU A 1 91 ? 9.709 23.995 34.533 1.000 13.192 89 LEU AAA CA 1
ATOM 702 C C . LEU A 1 91 ? 8.236 24.307 34.625 1.000 13.423 89 LEU AAA C 1
ATOM 703 O O . LEU A 1 91 ? 7.841 25.165 35.446 1.000 15.903 89 LEU AAA O 1
ATOM 708 N N . THR A 1 92 ? 7.441 23.667 33.788 1.000 13.965 90 THR AAA N 1
ATOM 709 C CA . THR A 1 92 ? 5.981 23.760 33.920 1.000 13.394 90 THR AAA CA 1
ATOM 710 C C . THR A 1 92 ? 5.441 22.447 34.474 1.000 12.796 90 THR AAA C 1
ATOM 711 O O . THR A 1 92 ? 5.962 21.343 34.182 1.000 13.555 90 THR AAA O 1
ATOM 715 N N . MET A 1 93 ? 4.405 22.543 35.286 1.000 13.892 91 MET AAA N 1
ATOM 716 C CA A MET A 1 93 ? 3.773 21.338 35.862 0.700 13.906 91 MET AAA CA 1
ATOM 717 C CA B MET A 1 93 ? 3.831 21.362 35.974 0.300 15.452 91 MET AAA CA 1
ATOM 718 C C . MET A 1 93 ? 2.431 21.707 36.452 1.000 14.195 91 MET AAA C 1
ATOM 719 O O . MET A 1 93 ? 2.214 22.867 36.829 1.000 15.209 91 MET AAA O 1
ATOM 728 N N . PRO A 1 94 ? 1.510 20.732 36.521 1.000 14.448 92 PRO AAA N 1
ATOM 729 C CA . PRO A 1 94 ? 0.245 21.007 37.163 1.000 15.306 92 PRO AAA CA 1
ATOM 730 C C . PRO A 1 94 ? 0.461 21.357 38.645 1.000 16.727 92 PRO AAA C 1
ATOM 731 O O . PRO A 1 94 ? 1.374 20.851 39.316 1.000 18.044 92 PRO AAA O 1
ATOM 735 N N . GLU A 1 95 ? -0.440 22.196 39.151 1.000 19.900 93 GLU AAA N 1
ATOM 736 C CA . GLU A 1 95 ? -0.413 22.700 40.551 1.000 22.146 93 GLU AAA CA 1
ATOM 737 C C . GLU A 1 95 ? -0.644 21.571 41.558 1.000 23.482 93 GLU AAA C 1
ATOM 738 O O . GLU A 1 95 ? -0.451 21.827 42.734 1.000 29.719 93 GLU AAA O 1
ATOM 744 N N A THR A 1 96 ? -0.884 20.330 41.128 0.700 21.891 94 THR AAA N 1
ATOM 745 N N B THR A 1 96 ? -1.153 20.417 41.099 0.300 23.522 94 THR AAA N 1
ATOM 746 C CA A THR A 1 96 ? -1.077 19.151 42.012 0.700 23.024 94 THR AAA CA 1
ATOM 747 C CA B THR A 1 96 ? -1.283 19.190 41.926 0.300 24.122 94 THR AAA CA 1
ATOM 748 C C A THR A 1 96 ? 0.267 18.475 42.339 0.700 20.287 94 THR AAA C 1
ATOM 749 C C B THR A 1 96 ? 0.058 18.990 42.636 0.300 22.826 94 THR AAA C 1
ATOM 750 O O A THR A 1 96 ? 0.280 17.548 43.183 0.700 19.495 94 THR AAA O 1
ATOM 751 O O B THR A 1 96 ? 0.054 18.529 43.793 0.300 22.753 94 THR AAA O 1
ATOM 758 N N A MET A 1 97 ? 1.366 18.917 41.728 0.700 18.175 95 MET AAA N 1
ATOM 759 N N B MET A 1 97 ? 1.152 19.373 41.970 0.300 22.099 95 MET AAA N 1
ATOM 760 C CA A MET A 1 97 ? 2.695 18.343 42.046 0.700 16.531 95 MET AAA CA 1
ATOM 761 C CA B MET A 1 97 ? 2.522 19.215 42.512 0.300 18.801 95 MET AAA CA 1
ATOM 762 C C A MET A 1 97 ? 2.988 18.627 43.534 0.700 15.025 95 MET AAA C 1
ATOM 763 C C B MET A 1 97 ? 2.492 19.672 43.968 0.300 19.363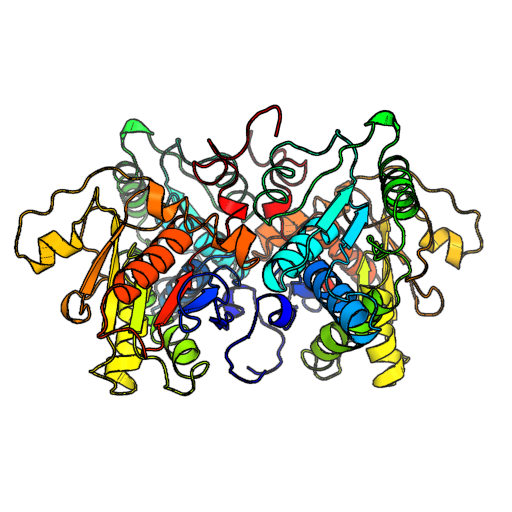 95 MET AAA C 1
ATOM 764 O O A MET A 1 97 ? 2.616 19.637 44.057 0.700 15.913 95 MET AAA O 1
ATOM 765 O O B MET A 1 97 ? 2.113 20.857 44.232 0.300 17.999 95 MET AAA O 1
ATOM 774 N N A SER A 1 98 ? 3.557 17.669 44.229 0.700 14.825 96 SER AAA N 1
ATOM 775 N N B SER A 1 98 ? 2.861 18.761 44.866 0.300 17.208 96 SER AAA N 1
ATOM 776 C CA A SER A 1 98 ? 3.709 17.704 45.703 0.700 13.886 96 SER AAA CA 1
ATOM 777 C CA B SER A 1 98 ? 3.004 19.028 46.315 0.300 18.259 96 SER AAA CA 1
ATOM 778 C C A SER A 1 98 ? 4.547 18.894 46.157 0.700 13.959 96 SER AAA C 1
ATOM 779 C C B SER A 1 98 ? 3.903 20.245 46.511 0.300 16.526 96 SER AAA C 1
ATOM 780 O O A SER A 1 98 ? 5.449 19.354 45.404 0.700 15.740 96 SER AAA O 1
ATOM 781 O O B SER A 1 98 ? 4.772 20.514 45.665 0.300 17.248 96 SER AAA O 1
ATOM 786 N N A ILE A 1 99 ? 4.292 19.319 47.383 0.700 15.575 97 ILE AAA N 1
ATOM 787 N N B ILE A 1 99 ? 3.719 20.932 47.626 0.300 17.921 97 ILE AAA N 1
ATOM 788 C CA A ILE A 1 99 ? 5.097 20.375 48.049 0.700 16.411 97 ILE AAA CA 1
ATOM 789 C CA B ILE A 1 99 ? 4.531 22.128 47.983 0.300 18.620 97 ILE AAA CA 1
ATOM 790 C C A ILE A 1 99 ? 6.554 19.898 48.147 0.700 14.095 97 ILE AAA C 1
ATOM 791 C C B ILE A 1 99 ? 5.954 21.638 48.269 0.300 16.243 97 ILE AAA C 1
ATOM 792 O O A ILE A 1 99 ? 7.456 20.730 47.966 0.700 15.403 97 ILE AAA O 1
ATOM 793 O O B ILE A 1 99 ? 6.932 22.310 47.904 0.300 17.591 97 ILE AAA O 1
ATOM 802 N N A GLU A 1 100 ? 6.816 18.619 48.404 0.700 13.811 98 GLU AAA N 1
ATOM 803 N N B GLU A 1 100 ? 6.058 20.457 48.858 0.300 15.843 98 GLU AAA N 1
ATOM 804 C CA A GLU A 1 100 ? 8.204 18.121 48.544 0.700 12.492 98 GLU AAA CA 1
ATOM 805 C CA B GLU A 1 100 ? 7.346 19.799 49.170 0.300 15.363 98 GLU AAA CA 1
ATOM 806 C C A GLU A 1 100 ? 8.937 18.437 47.233 0.700 11.768 98 GLU AAA C 1
ATOM 807 C C B GLU A 1 100 ? 8.188 19.670 47.885 0.300 13.897 98 GLU AAA C 1
ATOM 808 O O A GLU A 1 100 ? 10.048 18.916 47.251 0.700 12.055 98 GLU AAA O 1
ATOM 809 O O B GLU A 1 100 ? 9.399 20.022 47.918 0.300 13.394 98 GLU AAA O 1
ATOM 820 N N A ARG A 1 101 ? 8.314 18.136 46.100 0.700 11.500 99 ARG AAA N 1
ATOM 821 N N B ARG A 1 101 ? 7.594 19.208 46.779 0.300 12.945 99 ARG AAA N 1
ATOM 822 C CA A ARG A 1 101 ? 8.980 18.314 44.786 0.700 11.304 99 ARG AAA CA 1
ATOM 823 C CA B ARG A 1 101 ? 8.292 19.088 45.465 0.300 13.036 99 ARG AAA CA 1
ATOM 824 C C A ARG A 1 101 ? 9.128 19.809 44.505 0.700 10.422 99 ARG AAA C 1
ATOM 825 C C B ARG A 1 101 ? 8.610 20.499 44.940 0.300 12.430 99 ARG AAA C 1
ATOM 826 O O A ARG A 1 101 ? 10.177 20.188 43.990 0.700 10.549 99 ARG AAA O 1
ATOM 827 O O B ARG A 1 101 ? 9.735 20.719 44.447 0.300 11.382 99 ARG AAA O 1
ATOM 842 N N A ARG A 1 102 ? 8.098 20.624 44.751 0.700 10.912 100 ARG AAA N 1
ATOM 843 N N B ARG A 1 102 ? 7.689 21.461 45.050 0.300 12.295 100 ARG AAA N 1
ATOM 844 C CA A ARG A 1 102 ? 8.222 22.090 44.552 0.700 12.470 100 ARG AAA CA 1
ATOM 845 C CA B ARG A 1 102 ? 8.017 22.849 44.613 0.300 14.707 100 ARG AAA CA 1
ATOM 846 C C A ARG A 1 102 ? 9.407 22.602 45.384 0.700 12.164 100 ARG AAA C 1
ATOM 847 C C B ARG A 1 102 ? 9.271 23.327 45.362 0.300 14.896 100 ARG AAA C 1
ATOM 848 O O A ARG A 1 102 ? 10.160 23.496 44.887 0.700 12.288 100 ARG AAA O 1
ATOM 849 O O B ARG A 1 102 ? 10.098 24.013 44.727 0.300 16.196 100 ARG AAA O 1
ATOM 864 N N A LYS A 1 103 ? 9.562 22.094 46.617 0.700 13.214 101 LYS AAA N 1
ATOM 865 N N B LYS A 1 103 ? 9.435 22.940 46.633 0.300 14.546 101 LYS AAA N 1
ATOM 866 C CA A LYS A 1 103 ? 10.607 22.600 47.540 0.700 14.074 101 LYS AAA CA 1
ATOM 867 C CA B LYS A 1 103 ? 10.706 23.123 47.400 0.300 14.779 101 LYS AAA CA 1
ATOM 868 C C A LYS A 1 103 ? 11.980 22.293 47.002 0.700 12.392 101 LYS AAA C 1
ATOM 869 C C B LYS A 1 103 ? 11.924 22.434 46.719 0.300 13.562 101 LYS AAA C 1
ATOM 870 O O A LYS A 1 103 ? 12.911 23.136 47.052 0.700 10.779 101 LYS AAA O 1
ATOM 871 O O B LYS A 1 103 ? 12.781 23.260 46.331 0.300 10.946 101 LYS AAA O 1
ATOM 882 N N . LEU A 1 104 ? 12.087 21.095 46.511 1.000 13.019 102 LEU AAA N 1
ATOM 883 C CA . LEU A 1 104 ? 13.363 20.590 45.950 1.000 13.359 102 LEU AAA CA 1
ATOM 884 C C . LEU A 1 104 ? 13.708 21.433 44.738 1.000 12.169 102 LEU AAA C 1
ATOM 885 O O . LEU A 1 104 ? 14.857 21.799 44.604 1.000 11.921 102 LEU AAA O 1
ATOM 890 N N . LEU A 1 105 ? 12.741 21.619 43.848 1.000 12.395 103 LEU AAA N 1
ATOM 891 C CA . LEU A 1 105 ? 12.998 22.275 42.550 1.000 13.098 103 LEU AAA CA 1
ATOM 892 C C . LEU A 1 105 ? 13.390 23.733 42.817 1.000 12.019 103 LEU AAA C 1
ATOM 893 O O . LEU A 1 105 ? 14.362 24.176 42.238 1.000 12.008 103 LEU AAA O 1
ATOM 898 N N . LYS A 1 106 ? 12.684 24.408 43.723 1.000 12.432 104 LYS AAA N 1
ATOM 899 C CA A LYS A 1 106 ? 12.972 25.833 44.025 0.500 13.224 104 LYS AAA CA 1
ATOM 900 C CA B LYS A 1 106 ? 13.000 25.838 43.984 0.500 13.523 104 LYS AAA CA 1
ATOM 901 C C . LYS A 1 106 ? 14.354 25.922 44.682 1.000 13.022 104 LYS AAA C 1
ATOM 902 O O . LYS A 1 106 ? 15.104 26.842 44.372 1.000 13.093 104 LYS AAA O 1
ATOM 913 N N . ALA A 1 107 ? 14.664 25.004 45.591 1.000 12.353 105 ALA AAA N 1
ATOM 914 C CA . ALA A 1 107 ? 15.985 25.004 46.247 1.000 12.695 105 ALA AAA CA 1
ATOM 915 C C . ALA A 1 107 ? 17.102 24.870 45.215 1.000 11.502 105 ALA AAA C 1
ATOM 916 O O . ALA A 1 107 ? 18.196 25.427 45.394 1.000 12.124 105 ALA AAA O 1
ATOM 918 N N . LEU A 1 108 ? 16.852 24.081 44.153 1.000 12.357 106 LEU AAA N 1
ATOM 919 C CA . LEU A 1 108 ? 17.855 23.904 43.075 1.000 13.158 106 LEU AAA CA 1
ATOM 920 C C . LEU A 1 108 ? 17.791 25.065 42.075 1.000 12.400 106 LEU AAA C 1
ATOM 921 O O . LEU A 1 108 ? 18.509 25.012 41.105 1.000 12.267 106 LEU AAA O 1
ATOM 926 N N . GLY A 1 109 ? 16.967 26.093 42.306 1.000 13.183 107 GLY AAA N 1
ATOM 927 C CA . GLY A 1 109 ? 16.998 27.310 41.494 1.000 13.998 107 GLY AAA CA 1
ATOM 928 C C . GLY A 1 109 ? 16.029 27.320 40.341 1.000 14.319 107 GLY AAA C 1
ATOM 929 O O . GLY A 1 109 ? 16.055 28.270 39.544 1.000 14.843 107 GLY AAA O 1
ATOM 930 N N . ALA A 1 110 ? 15.225 26.294 40.163 1.000 14.975 108 ALA AAA N 1
ATOM 931 C CA . ALA A 1 110 ? 14.290 26.273 39.037 1.000 15.249 108 ALA AAA CA 1
ATOM 932 C C . ALA A 1 110 ? 13.231 27.344 39.243 1.000 12.812 108 ALA AAA C 1
ATOM 933 O O . ALA A 1 110 ? 12.787 27.546 40.360 1.000 13.718 108 ALA AAA O 1
ATOM 935 N N . ASN A 1 111 ? 12.804 27.876 38.111 1.000 13.323 109 ASN AAA N 1
ATOM 936 C CA A ASN A 1 111 ? 11.609 28.740 38.034 0.500 14.869 109 ASN AAA CA 1
ATOM 937 C CA B ASN A 1 111 ? 11.603 28.741 38.038 0.500 14.206 109 ASN AAA CA 1
ATOM 938 C C . ASN A 1 111 ? 10.403 27.854 37.731 1.000 13.116 109 ASN AAA C 1
ATOM 939 O O . ASN A 1 111 ? 10.436 27.179 36.714 1.000 15.809 109 ASN AAA O 1
ATOM 948 N N . LEU A 1 112 ? 9.396 27.870 38.584 1.000 13.594 110 LEU AAA N 1
ATOM 949 C CA . LEU A 1 112 ? 8.234 26.974 38.449 1.000 14.459 110 LEU AAA CA 1
ATOM 950 C C . LEU A 1 112 ? 7.061 27.749 37.871 1.000 15.822 110 LEU AAA C 1
ATOM 951 O O . LEU A 1 112 ? 6.752 28.869 38.364 1.000 17.804 110 LEU AAA O 1
ATOM 956 N N . VAL A 1 113 ? 6.397 27.159 36.905 1.000 15.189 111 VAL AAA N 1
ATOM 957 C CA . VAL A 1 113 ? 5.130 27.696 36.368 1.000 15.552 111 VAL AAA CA 1
ATOM 958 C C . VAL A 1 113 ? 4.073 26.621 36.540 1.000 15.409 111 VAL AAA C 1
ATOM 959 O O . VAL A 1 113 ? 4.170 25.564 35.889 1.000 15.886 111 VAL AAA O 1
ATOM 963 N N . LEU A 1 114 ? 3.144 26.873 37.438 1.000 16.802 112 LEU AAA N 1
ATOM 964 C CA . LEU A 1 114 ? 2.108 25.927 37.864 1.000 18.410 112 LEU AAA CA 1
ATOM 965 C C . LEU A 1 114 ? 0.901 26.131 36.971 1.000 18.990 112 LEU AAA C 1
ATOM 966 O O . LEU A 1 114 ? 0.458 27.261 36.811 1.000 21.523 112 LEU AAA O 1
ATOM 971 N N . THR A 1 115 ? 0.412 25.046 36.433 1.000 16.775 113 THR AAA N 1
ATOM 972 C CA . THR A 1 115 ? -0.726 25.009 35.491 1.000 17.354 113 THR AAA CA 1
ATOM 973 C C . THR A 1 115 ? -1.923 24.336 36.157 1.000 16.703 113 THR AAA C 1
ATOM 974 O O . THR A 1 115 ? -1.806 23.771 37.283 1.000 18.245 113 THR AAA O 1
ATOM 978 N N . GLU A 1 116 ? -3.072 24.486 35.530 1.000 18.241 114 GLU AAA N 1
ATOM 979 C CA . GLU A 1 116 ? -4.345 24.067 36.154 1.000 18.748 114 GLU AAA CA 1
ATOM 980 C C . GLU A 1 116 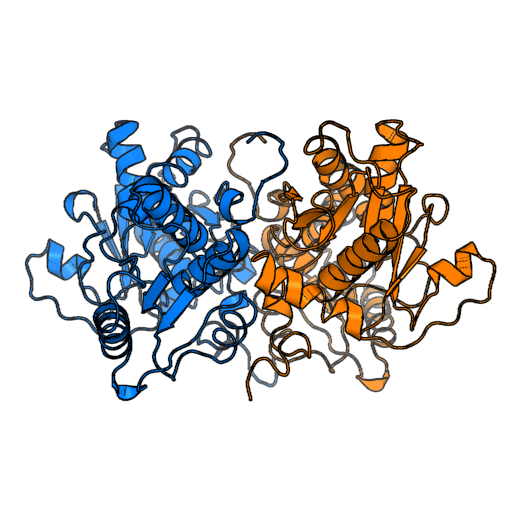? -4.297 22.570 36.410 1.000 16.084 114 GLU AAA C 1
ATOM 981 O O . GLU A 1 116 ? -4.030 21.730 35.483 1.000 18.330 114 GLU AAA O 1
ATOM 987 N N . GLY A 1 117 ? -4.569 22.183 37.649 1.000 18.651 115 GLY AAA N 1
ATOM 988 C CA . GLY A 1 117 ? -4.520 20.759 38.010 1.000 18.200 115 GLY AAA CA 1
ATOM 989 C C . GLY A 1 117 ? -5.405 19.860 37.150 1.000 20.087 115 GLY AAA C 1
ATOM 990 O O . GLY A 1 117 ? -5.024 18.725 36.834 1.000 22.380 115 GLY AAA O 1
ATOM 991 N N . ALA A 1 118 ? -6.610 20.319 36.822 1.000 21.400 116 ALA AAA N 1
ATOM 992 C CA . ALA A 1 118 ? -7.591 19.575 36.014 1.000 21.696 116 ALA AAA CA 1
ATOM 993 C C . ALA A 1 118 ? -7.004 19.214 34.639 1.000 24.556 116 ALA AAA C 1
ATOM 994 O O . ALA A 1 118 ? -7.483 18.261 34.039 1.000 27.326 116 ALA AAA O 1
ATOM 996 N N . LYS A 1 119 ? -6.046 19.975 34.122 1.000 21.259 117 LYS AAA N 1
ATOM 997 C CA . LYS A 1 119 ? -5.498 19.732 32.757 1.000 21.414 117 LYS AAA CA 1
ATOM 998 C C . LYS A 1 119 ? -4.249 18.843 32.790 1.000 20.363 117 LYS AAA C 1
ATOM 999 O O . LYS A 1 119 ? -3.726 18.516 31.703 1.000 21.506 117 LYS AAA O 1
ATOM 1005 N N . GLY A 1 120 ? -3.730 18.513 33.976 1.000 19.485 118 GLY AAA N 1
ATOM 1006 C CA . GLY A 1 120 ? -2.656 17.510 34.114 1.000 18.916 118 GLY AAA CA 1
ATOM 1007 C C . GLY A 1 120 ? -1.413 17.851 33.294 1.000 19.404 118 GLY AAA C 1
ATOM 1008 O O . GLY A 1 120 ? -1.079 19.014 33.099 1.000 20.229 118 GLY AAA O 1
ATOM 1009 N N A MET A 1 121 ? -0.681 16.842 32.841 0.700 19.880 119 MET AAA N 1
ATOM 1010 N N B MET A 1 121 ? -0.719 16.812 32.835 0.300 22.314 119 MET AAA N 1
ATOM 1011 C CA A MET A 1 121 ? 0.575 17.109 32.101 0.700 19.180 119 MET AAA CA 1
ATOM 1012 C CA B MET A 1 121 ? 0.547 16.943 32.074 0.300 23.659 119 MET AAA CA 1
ATOM 1013 C C A MET A 1 121 ? 0.269 17.736 30.741 0.700 19.343 119 MET AAA C 1
ATOM 1014 C C B MET A 1 121 ? 0.276 17.681 30.751 0.300 22.481 119 MET AAA C 1
ATOM 1015 O O A MET A 1 121 ? 1.111 18.518 30.285 0.700 20.154 119 MET AAA O 1
ATOM 1016 O O B MET A 1 121 ? 1.139 18.466 30.330 0.300 24.991 119 MET AAA O 1
ATOM 1025 N N . LYS A 1 122 ? -0.904 17.500 30.157 1.000 19.489 120 LYS AAA N 1
ATOM 1026 C CA . LYS A 1 122 ? -1.264 18.149 28.872 1.000 20.388 120 LYS AAA CA 1
ATOM 1027 C C . LYS A 1 122 ? -1.223 19.665 29.056 1.000 19.293 120 LYS AAA C 1
ATOM 1028 O O . LYS A 1 122 ? -0.636 20.354 28.186 1.000 21.114 120 LYS AAA O 1
ATOM 1034 N N . GLY A 1 123 ? -1.782 20.172 30.167 1.000 19.565 121 GLY AAA N 1
ATOM 1035 C CA . GLY A 1 123 ? -1.795 21.622 30.411 1.000 18.056 121 GLY AAA CA 1
ATOM 1036 C C . GLY A 1 123 ? -0.391 22.161 30.619 1.000 18.119 121 GLY AAA C 1
ATOM 1037 O O . GLY A 1 123 ? -0.075 23.289 30.188 1.000 18.704 121 GLY AAA O 1
ATOM 1038 N N . ALA A 1 124 ? 0.473 21.358 31.243 1.000 16.820 122 ALA AAA N 1
ATOM 1039 C CA . ALA A 1 124 ? 1.865 21.819 31.456 1.000 16.098 122 ALA AAA CA 1
ATOM 1040 C C . ALA A 1 124 ? 2.633 21.845 30.130 1.000 15.902 122 ALA AAA C 1
ATOM 1041 O O . ALA A 1 124 ? 3.462 22.758 29.915 1.000 16.870 122 ALA AAA O 1
ATOM 1043 N N . ILE A 1 125 ? 2.426 20.845 29.286 1.000 18.101 123 ILE AAA N 1
ATOM 1044 C CA . ILE A 1 125 ? 3.059 20.801 27.938 1.000 17.768 123 ILE AAA CA 1
ATOM 1045 C C . ILE A 1 125 ? 2.594 22.010 27.139 1.000 17.606 123 ILE AAA C 1
ATOM 1046 O O . ILE A 1 125 ? 3.449 22.671 26.522 1.000 18.774 123 ILE AAA O 1
ATOM 1051 N N . GLN A 1 126 ? 1.302 22.322 27.171 1.000 19.214 124 GLN AAA N 1
ATOM 1052 C CA A GLN A 1 126 ? 0.767 23.506 26.443 0.550 20.839 124 GLN AAA CA 1
ATOM 1053 C CA B GLN A 1 126 ? 0.754 23.507 26.450 0.450 20.460 124 GLN AAA CA 1
ATOM 1054 C C . GLN A 1 126 ? 1.427 24.790 26.965 1.000 19.691 124 GLN AAA C 1
ATOM 1055 O O . GLN A 1 126 ? 1.842 25.634 26.139 1.000 21.807 124 GLN AAA O 1
ATOM 1066 N N . LYS A 1 127 ? 1.527 24.949 28.282 0.800 15.345 125 LYS AAA N 1
ATOM 1067 C CA . LYS A 1 127 ? 2.167 26.152 28.847 1.000 16.735 125 LYS AAA CA 1
ATOM 1068 C C . LYS A 1 127 ? 3.643 26.259 28.426 0.800 15.034 125 LYS AAA C 1
ATOM 1069 O O . LYS A 1 127 ? 4.088 27.368 28.128 0.800 16.134 125 LYS AAA O 1
ATOM 1080 N N . ALA A 1 128 ? 4.388 25.166 28.428 1.000 15.486 126 ALA AAA N 1
ATOM 1081 C CA . ALA A 1 128 ? 5.811 25.180 28.017 1.000 15.254 126 ALA AAA CA 1
ATOM 1082 C C . ALA A 1 128 ? 5.908 25.622 26.559 1.000 17.825 126 ALA AAA C 1
ATOM 1083 O O . ALA A 1 128 ? 6.788 26.430 26.234 1.000 18.972 126 ALA AAA O 1
ATOM 1085 N N . GLU A 1 129 ? 5.025 25.112 25.699 1.000 19.678 127 GLU AAA N 1
ATOM 1086 C CA . GLU A 1 129 ? 5.027 25.525 24.270 1.000 22.065 127 GLU AAA CA 1
ATOM 1087 C C . GLU A 1 129 ? 4.749 27.018 24.166 1.000 21.045 127 GLU AAA C 1
ATOM 1088 O O . GLU A 1 129 ? 5.460 27.689 23.392 1.000 23.284 127 GLU AAA O 1
ATOM 1094 N N . GLU A 1 130 ? 3.793 27.508 24.953 1.000 22.304 128 GLU AAA N 1
ATOM 1095 C CA . GLU A 1 130 ? 3.424 28.944 24.950 1.000 22.545 128 GLU AAA CA 1
ATOM 1096 C C . GLU A 1 130 ? 4.619 29.811 25.379 1.000 21.677 128 GLU AAA C 1
ATOM 1097 O O . GLU A 1 130 ? 4.867 30.905 24.812 1.000 24.030 128 GLU AAA O 1
ATOM 1103 N N . ILE A 1 131 ? 5.333 29.386 26.408 1.000 20.542 129 ILE AAA N 1
ATOM 1104 C CA . ILE A 1 131 ? 6.516 30.142 26.889 1.000 20.272 129 ILE AAA CA 1
ATOM 1105 C C . ILE A 1 131 ? 7.567 30.211 25.778 1.000 19.087 129 ILE AAA C 1
ATOM 1106 O O . ILE A 1 131 ? 8.087 31.295 25.475 1.000 23.011 129 ILE AAA O 1
ATOM 1111 N N . VAL A 1 132 ? 7.887 29.088 25.173 1.000 20.222 130 VAL AAA N 1
ATOM 1112 C CA . VAL A 1 132 ? 8.918 29.072 24.101 1.000 21.078 130 VAL AAA CA 1
ATOM 1113 C C . VAL A 1 132 ? 8.436 29.962 22.947 1.000 21.112 130 VAL AAA C 1
ATOM 1114 O O . VAL A 1 132 ? 9.241 30.770 22.454 1.000 22.643 130 VAL AAA O 1
ATOM 1118 N N . ALA A 1 133 ? 7.163 29.896 22.585 1.000 21.746 131 ALA AAA N 1
ATOM 1119 C CA . ALA A 1 133 ? 6.611 30.673 21.453 1.000 25.113 131 ALA AAA CA 1
ATOM 1120 C C . ALA A 1 133 ? 6.700 32.178 21.740 1.000 30.291 131 ALA AAA C 1
ATOM 1121 O O . ALA A 1 133 ? 6.816 32.978 20.798 1.000 28.946 131 ALA AAA O 1
ATOM 1123 N N . SER A 1 134 ? 6.670 32.575 23.010 1.000 26.579 132 SER AAA N 1
ATOM 1124 C CA . SER A 1 134 ? 6.741 33.983 23.411 1.000 29.293 132 SER AAA CA 1
ATOM 1125 C C . SER A 1 134 ? 8.128 34.525 23.059 1.000 27.850 132 SER AAA C 1
ATOM 1126 O O . SER A 1 134 ? 8.225 35.712 22.906 1.000 36.259 132 SER AAA O 1
ATOM 1129 N N . ASP A 1 135 ? 9.158 33.698 22.937 1.000 27.874 133 ASP AAA N 1
ATOM 1130 C CA . ASP A 1 135 ? 10.529 34.172 22.616 1.000 25.417 133 ASP AAA CA 1
ATOM 1131 C C . ASP A 1 135 ? 11.406 32.987 22.227 1.000 24.708 133 ASP AAA C 1
ATOM 1132 O O . ASP A 1 135 ? 12.184 32.456 23.031 1.000 23.756 133 ASP AAA O 1
ATOM 1137 N N . PRO A 1 136 ? 11.235 32.454 20.999 1.000 26.728 134 PRO AAA N 1
ATOM 1138 C CA . PRO A 1 136 ? 11.897 31.209 20.617 1.000 26.745 134 PRO AAA CA 1
ATOM 1139 C C . PRO A 1 136 ? 13.430 31.295 20.614 1.000 22.261 134 PRO AAA C 1
ATOM 1140 O O . PRO A 1 136 ? 14.054 30.292 20.860 1.000 26.849 134 PRO AAA O 1
ATOM 1144 N N . GLN A 1 137 ? 14.018 32.473 20.440 1.000 23.885 135 GLN AAA N 1
ATOM 1145 C CA A GLN A 1 137 ? 15.493 32.625 20.470 0.550 24.586 135 GLN AAA CA 1
ATOM 1146 C CA B GLN A 1 137 ? 15.500 32.524 20.458 0.450 24.235 135 GLN AAA CA 1
ATOM 1147 C C . GLN A 1 137 ? 15.976 32.438 21.910 1.000 21.491 135 GLN AAA C 1
ATOM 1148 O O . GLN A 1 137 ? 17.097 31.958 22.098 1.000 26.522 135 GLN AAA O 1
ATOM 1159 N N . LYS A 1 138 ? 15.149 32.830 22.875 1.000 21.717 136 LYS AAA N 1
ATOM 1160 C CA . LYS A 1 138 ? 15.559 32.846 24.307 1.000 21.753 136 LYS AAA CA 1
ATOM 1161 C C . LYS A 1 138 ? 15.414 31.457 24.924 1.000 19.402 136 LYS AAA C 1
ATOM 1162 O O . LYS A 1 138 ? 16.185 31.153 25.814 1.000 22.690 136 LYS AAA O 1
ATOM 1168 N N . TYR A 1 139 ? 14.366 30.749 24.546 1.000 20.204 137 TYR AAA N 1
ATOM 1169 C CA . TYR A 1 139 ? 13.954 29.515 25.253 1.000 18.163 137 TYR AAA CA 1
ATOM 1170 C C . TYR A 1 139 ? 14.257 28.270 24.433 1.000 17.734 137 TYR AAA C 1
ATOM 1171 O O . TYR A 1 139 ? 13.973 28.232 23.247 1.000 21.335 137 TYR AAA O 1
ATOM 1180 N N . LEU A 1 140 ? 14.738 27.235 25.123 1.000 16.505 138 LEU AAA N 1
ATOM 1181 C CA . LEU A 1 140 ? 15.046 25.925 24.529 1.000 14.909 138 LEU AAA CA 1
ATOM 1182 C C . LEU A 1 140 ? 14.278 24.821 25.262 1.000 15.453 138 LEU AAA C 1
ATOM 1183 O O . LEU A 1 140 ? 14.499 24.645 26.469 1.000 15.896 138 LEU AAA O 1
ATOM 1188 N N . LEU A 1 141 ? 13.381 24.157 24.541 1.000 15.557 139 LEU AAA N 1
ATOM 1189 C CA . LEU A 1 141 ? 12.627 22.976 25.020 1.000 17.179 139 LEU AAA CA 1
ATOM 1190 C C . LEU A 1 141 ? 13.469 21.713 24.829 1.000 18.347 139 LEU AAA C 1
ATOM 1191 O O . LEU A 1 141 ? 13.989 21.532 23.758 1.000 20.550 139 LEU AAA O 1
ATOM 1196 N N . LEU A 1 142 ? 13.652 20.913 25.855 1.000 17.424 140 LEU AAA N 1
ATOM 1197 C CA A LEU A 1 142 ? 14.517 19.716 25.647 0.500 18.277 140 LEU AAA CA 1
ATOM 1198 C CA B LEU A 1 142 ? 14.503 19.678 25.784 0.500 17.801 140 LEU AAA CA 1
ATOM 1199 C C . LEU A 1 142 ? 13.757 18.502 25.109 1.000 16.384 140 LEU AAA C 1
ATOM 1200 O O . LEU A 1 142 ? 14.381 17.759 24.375 1.000 16.650 140 LEU AAA O 1
ATOM 1209 N N . GLN A 1 143 ? 12.482 18.364 25.407 1.000 15.254 141 GLN AAA N 1
ATOM 1210 C CA . GLN A 1 143 ? 11.588 17.321 24.823 1.000 17.820 141 GLN AAA CA 1
ATOM 1211 C C . GLN A 1 143 ? 12.065 15.891 25.181 1.000 16.221 141 GLN AAA C 1
ATOM 1212 O O . GLN A 1 143 ? 12.461 15.086 24.290 1.000 13.885 141 GLN AAA O 1
ATOM 1218 N N . GLN A 1 144 ? 12.000 15.566 26.468 1.000 16.141 142 GLN AAA N 1
ATOM 1219 C CA . GLN A 1 144 ? 12.580 14.282 26.964 1.000 15.145 142 GLN AAA CA 1
ATOM 1220 C C . GLN A 1 144 ? 11.982 13.042 26.283 1.000 15.655 142 GLN AAA C 1
ATOM 1221 O O . GLN A 1 144 ? 12.690 12.013 26.285 1.000 16.453 142 GLN AAA O 1
ATOM 1227 N N . PHE A 1 145 ? 10.745 13.078 25.816 1.000 16.117 143 PHE AAA N 1
ATOM 1228 C CA . PHE A 1 145 ? 10.126 11.849 25.255 1.000 15.133 143 PHE AAA CA 1
ATOM 1229 C C . PHE A 1 145 ? 10.613 11.586 23.840 1.000 16.490 143 PHE AAA C 1
ATOM 1230 O O . PHE A 1 145 ? 10.460 10.399 23.431 1.000 17.447 143 PHE AAA O 1
ATOM 1238 N N . SER A 1 146 ? 11.232 12.528 23.144 1.000 13.098 144 SER AAA N 1
ATOM 1239 C CA . SER A 1 146 ? 11.663 12.335 21.753 1.000 13.801 144 SER AAA CA 1
ATOM 1240 C C . SER A 1 146 ? 13.130 12.693 21.557 1.000 12.375 144 SER AAA C 1
ATOM 1241 O O . SER A 1 146 ? 13.653 12.382 20.493 1.000 13.644 144 SER AAA O 1
ATOM 1244 N N . ASN A 1 147 ? 13.766 13.396 22.497 1.000 12.683 145 ASN AAA N 1
ATOM 1245 C CA . ASN A 1 147 ? 15.153 13.854 22.308 1.000 12.170 145 ASN AAA CA 1
ATOM 1246 C C . ASN A 1 147 ? 16.079 12.661 22.299 1.000 12.669 145 ASN AAA C 1
ATOM 1247 O O . ASN A 1 147 ? 16.195 11.961 23.303 1.000 13.228 145 ASN AAA O 1
ATOM 1252 N N . PRO A 1 148 ? 16.817 12.411 21.208 1.000 13.110 146 PRO AAA N 1
ATOM 1253 C CA . PRO A 1 148 ? 17.642 11.195 21.161 1.000 14.440 146 PRO AAA CA 1
ATOM 1254 C C . PRO A 1 148 ? 18.807 11.216 22.151 1.000 13.935 146 PRO AAA C 1
ATOM 1255 O O . PRO A 1 148 ? 19.392 10.181 22.421 1.000 14.128 146 PRO AAA O 1
ATOM 1259 N N . ALA A 1 149 ? 19.108 12.363 22.763 1.000 14.916 147 ALA AAA N 1
ATOM 1260 C CA . ALA A 1 149 ? 20.177 12.444 23.783 1.000 15.838 147 ALA AAA CA 1
ATOM 1261 C C . ALA A 1 149 ? 19.758 11.676 25.057 1.000 13.554 147 ALA AAA C 1
ATOM 1262 O O . ALA A 1 149 ? 20.571 11.437 25.900 1.000 12.895 147 ALA AAA O 1
ATOM 1264 N N . ASN A 1 150 ? 18.488 11.409 25.199 1.000 13.228 148 ASN AAA N 1
ATOM 1265 C CA . ASN A 1 150 ? 17.971 10.567 26.322 1.000 13.202 148 ASN AAA CA 1
ATOM 1266 C C . ASN A 1 150 ? 18.440 9.103 26.175 1.000 14.178 148 ASN AAA C 1
ATOM 1267 O O . ASN A 1 150 ? 19.323 8.713 26.914 1.000 15.033 148 ASN AAA O 1
ATOM 1272 N N . PRO A 1 151 ? 18.033 8.380 25.124 1.000 13.448 149 PRO AAA N 1
ATOM 1273 C CA . PRO A 1 151 ? 18.548 7.021 25.008 1.000 14.413 149 PRO AAA CA 1
ATOM 1274 C C . PRO A 1 151 ? 20.063 7.019 24.782 1.000 13.769 149 PRO AAA C 1
ATOM 1275 O O . PRO A 1 151 ? 20.751 6.062 25.227 1.000 12.432 149 PRO AAA O 1
ATOM 1279 N N . GLU A 1 152 ? 20.614 8.077 24.164 1.000 17.418 150 GLU AAA N 1
ATOM 1280 C CA . GLU A 1 152 ? 22.054 8.100 23.903 1.000 17.660 150 GLU AAA CA 1
ATOM 1281 C C . GLU A 1 152 ? 22.823 7.928 25.210 1.000 13.900 150 GLU AAA C 1
ATOM 1282 O O . GLU A 1 152 ? 23.845 7.226 25.231 1.000 12.603 150 GLU AAA O 1
ATOM 1288 N N . ILE A 1 153 ? 22.438 8.606 26.290 1.000 17.031 151 ILE AAA N 1
ATOM 1289 C CA . ILE A 1 153 ? 23.287 8.506 27.494 1.000 14.674 151 ILE AAA CA 1
ATOM 1290 C C . ILE A 1 153 ? 23.249 7.061 28.043 1.000 11.765 151 ILE AAA C 1
ATOM 1291 O O . ILE A 1 153 ? 24.213 6.625 28.618 1.000 12.616 151 ILE AAA O 1
ATOM 1296 N N . HIS A 1 154 ? 22.124 6.388 27.920 1.000 12.238 152 HIS AAA N 1
ATOM 1297 C CA . HIS A 1 154 ? 22.002 4.975 28.375 1.000 12.012 152 HIS AAA CA 1
ATOM 1298 C C . HIS A 1 154 ? 22.833 4.084 27.465 1.000 12.082 152 HIS AAA C 1
ATOM 1299 O O . HIS A 1 154 ? 23.364 3.099 27.970 1.000 12.858 152 HIS AAA O 1
ATOM 1306 N N . GLU A 1 155 ? 22.937 4.393 26.193 1.000 12.788 153 GLU AAA N 1
ATOM 1307 C CA . GLU A 1 155 ? 23.807 3.654 25.262 1.000 12.438 153 GLU AAA CA 1
ATOM 1308 C C . GLU A 1 155 ? 25.272 3.826 25.646 1.000 13.137 153 GLU AAA C 1
ATOM 1309 O O . GLU A 1 155 ? 26.086 2.882 25.461 1.000 13.298 153 GLU AAA O 1
ATOM 1315 N N . LYS A 1 156 ? 25.618 5.024 26.156 1.000 13.627 154 LYS AAA N 1
ATOM 1316 C CA A LYS A 1 156 ? 27.030 5.341 26.442 0.500 14.389 154 LYS AAA CA 1
ATOM 1317 C CA B LYS A 1 156 ? 27.019 5.389 26.456 0.500 14.049 154 LYS AAA CA 1
ATOM 1318 C C . LYS A 1 156 ? 27.443 5.054 27.892 1.000 14.506 154 LYS AAA C 1
ATOM 1319 O O . LYS A 1 156 ? 28.628 5.012 28.112 1.000 12.028 154 LYS AAA O 1
ATOM 1330 N N . THR A 1 157 ? 26.514 4.920 28.838 1.000 16.982 155 THR AAA N 1
ATOM 1331 C CA . THR A 1 157 ? 26.874 4.798 30.263 1.000 15.648 155 THR AAA CA 1
ATOM 1332 C C . THR A 1 157 ? 26.159 3.569 30.852 1.000 12.331 155 THR AAA C 1
ATOM 1333 O O . THR A 1 157 ? 26.838 2.580 31.171 1.000 12.076 155 THR AAA O 1
ATOM 1337 N N . THR A 1 158 ? 24.856 3.615 30.958 1.000 12.328 156 THR AAA N 1
ATOM 1338 C CA . THR A 1 158 ? 24.056 2.582 31.653 1.000 12.987 156 THR AAA CA 1
ATOM 1339 C C . THR A 1 158 ? 24.355 1.204 31.037 1.000 11.244 156 THR AAA C 1
ATOM 1340 O O . THR A 1 158 ? 24.625 0.233 31.784 1.000 12.359 156 THR AAA O 1
ATOM 1344 N N . GLY A 1 159 ? 24.267 1.106 29.730 1.000 11.940 157 GLY AAA N 1
ATOM 1345 C CA . GLY A 1 159 ? 24.476 -0.194 29.060 1.000 12.447 157 GLY AAA CA 1
ATOM 1346 C C . GLY A 1 159 ? 25.887 -0.688 29.262 1.000 12.097 157 GLY AAA C 1
ATOM 1347 O O . GLY A 1 159 ? 26.074 -1.854 29.654 1.000 12.905 157 GLY AAA O 1
ATOM 1348 N N . PRO A 1 160 ? 26.941 0.062 28.927 1.000 11.790 158 PRO AAA N 1
ATOM 1349 C CA . PRO A 1 160 ? 28.307 -0.320 29.214 1.000 11.644 158 PRO AAA CA 1
ATOM 1350 C C . PRO A 1 160 ? 28.518 -0.739 30.670 1.000 11.596 158 PRO AAA C 1
ATOM 1351 O O . PRO A 1 160 ? 29.145 -1.772 30.923 1.000 13.670 158 PRO AAA O 1
ATOM 1355 N N . GLU A 1 161 ? 27.922 -0.077 31.636 1.000 11.684 159 GLU AAA N 1
ATOM 1356 C CA . GLU A 1 161 ? 28.097 -0.462 33.038 1.000 12.513 159 GLU AAA CA 1
ATOM 1357 C C . GLU A 1 161 ? 27.485 -1.862 33.258 1.000 12.365 159 GLU AAA C 1
ATOM 1358 O O . GLU A 1 161 ? 28.047 -2.625 34.053 1.000 11.464 159 GLU AAA O 1
ATOM 1364 N N . ILE A 1 162 ? 26.297 -2.116 32.735 1.000 12.882 160 ILE AAA N 1
ATOM 1365 C CA . ILE A 1 162 ? 25.666 -3.468 32.867 1.000 13.855 160 ILE AAA CA 1
ATOM 1366 C C . ILE A 1 162 ? 26.590 -4.480 32.221 1.000 12.306 160 ILE AAA C 1
ATOM 1367 O O . ILE A 1 162 ? 26.780 -5.592 32.813 1.000 13.398 160 ILE AAA O 1
ATOM 1372 N N . TRP A 1 163 ? 27.079 -4.240 31.029 1.000 12.691 161 TRP AAA N 1
ATOM 1373 C CA . TRP A 1 163 ? 27.907 -5.238 30.319 1.000 11.637 161 TRP AAA CA 1
ATOM 1374 C C . TRP A 1 163 ? 29.168 -5.497 31.133 1.000 12.772 161 TRP AAA C 1
ATOM 1375 O O . TRP A 1 163 ? 29.563 -6.661 31.352 1.000 12.869 161 TRP AAA O 1
ATOM 1386 N N . GLU A 1 164 ? 29.813 -4.451 31.600 1.000 13.066 162 GLU AAA N 1
ATOM 1387 C CA A GLU A 1 164 ? 31.100 -4.586 32.319 0.300 13.260 162 GLU AAA CA 1
ATOM 1388 C CA B GLU A 1 164 ? 31.088 -4.608 32.307 0.700 12.581 162 GLU AAA CA 1
ATOM 1389 C C . GLU A 1 164 ? 30.880 -5.208 33.703 1.000 12.184 162 GLU AAA C 1
ATOM 1390 O O . GLU A 1 164 ? 31.619 -6.148 34.061 1.000 13.135 162 GLU AAA O 1
ATOM 1401 N N . ASP A 1 165 ? 29.876 -4.788 34.427 1.000 11.139 163 ASP AAA N 1
ATOM 1402 C CA . ASP A 1 165 ? 29.711 -5.247 35.808 1.000 11.733 163 ASP AAA CA 1
ATOM 1403 C C . ASP A 1 165 ? 29.330 -6.733 35.792 1.000 11.977 163 ASP AAA C 1
ATOM 1404 O O . ASP A 1 165 ? 29.633 -7.415 36.776 1.000 12.366 163 ASP AAA O 1
ATOM 1409 N N . THR A 1 166 ? 28.602 -7.168 34.760 1.000 12.908 164 THR AAA N 1
ATOM 1410 C CA . THR A 1 166 ? 28.247 -8.617 34.655 1.000 12.229 164 THR AAA CA 1
ATOM 1411 C C . THR A 1 166 ? 29.304 -9.372 33.871 1.000 13.123 164 THR AAA C 1
ATOM 1412 O O . THR A 1 166 ? 29.092 -10.590 33.708 1.000 15.194 164 THR AAA O 1
ATOM 1416 N N . ASP A 1 167 ? 30.377 -8.803 33.403 1.000 11.693 165 ASP AAA N 1
ATOM 1417 C CA A ASP A 1 167 ? 31.393 -9.455 32.547 0.650 13.077 165 ASP AAA CA 1
ATOM 1418 C CA B ASP A 1 167 ? 31.394 -9.489 32.568 0.350 12.909 165 ASP AAA CA 1
ATOM 1419 C C . ASP A 1 167 ? 30.672 -10.175 31.406 1.000 12.900 165 ASP AAA C 1
ATOM 1420 O O . ASP A 1 167 ? 31.027 -11.309 31.061 1.000 14.482 165 ASP AAA O 1
ATOM 1429 N N . GLY A 1 168 ? 29.666 -9.550 30.827 1.000 11.759 166 GLY AAA N 1
ATOM 1430 C CA . GLY A 1 168 ? 28.946 -10.056 29.661 1.000 11.103 166 GLY AAA CA 1
ATOM 1431 C C . GLY A 1 168 ? 27.960 -11.156 30.013 1.000 11.814 166 GLY AAA C 1
ATOM 1432 O O . GLY A 1 168 ? 27.336 -11.699 29.074 1.000 12.088 166 GLY AAA O 1
ATOM 1433 N N . GLN A 1 169 ? 27.747 -11.427 31.292 1.000 11.337 167 GLN AAA N 1
ATOM 1434 C CA . GLN A 1 169 ? 26.911 -12.584 31.699 1.000 12.843 167 GLN AAA CA 1
ATOM 1435 C C . GLN A 1 169 ? 25.426 -12.256 31.794 1.000 12.819 167 GLN AAA C 1
ATOM 1436 O O . GLN A 1 169 ? 24.611 -13.139 32.022 1.000 11.891 167 GLN AAA O 1
ATOM 1442 N N . VAL A 1 170 ? 25.065 -10.981 31.607 1.000 12.483 168 VAL AAA N 1
ATOM 1443 C CA . VAL A 1 170 ? 23.633 -10.616 31.541 1.000 12.915 168 VAL AAA CA 1
ATOM 1444 C C . VAL A 1 170 ? 22.923 -11.452 30.470 1.000 11.833 168 VAL AAA C 1
ATOM 1445 O O . VAL A 1 170 ? 23.430 -11.553 29.343 1.000 13.623 168 VAL AAA O 1
ATOM 1449 N N . ASP A 1 171 ? 21.732 -11.939 30.822 1.000 11.042 169 ASP AAA N 1
ATOM 1450 C CA . ASP A 1 171 ? 20.881 -12.685 29.869 1.000 12.360 169 ASP AAA CA 1
ATOM 1451 C C . ASP A 1 171 ? 19.529 -12.026 29.588 1.000 12.237 169 ASP AAA C 1
ATOM 1452 O O . ASP A 1 171 ? 18.998 -12.150 28.513 1.000 15.354 169 ASP AAA O 1
ATOM 1457 N N . VAL A 1 172 ? 19.065 -11.244 30.573 1.000 10.714 170 VAL AAA N 1
ATOM 1458 C CA . VAL A 1 172 ? 17.753 -10.623 30.561 1.000 10.991 170 VAL AAA CA 1
ATOM 1459 C C . VAL A 1 172 ? 17.949 -9.200 31.131 1.000 13.370 170 VAL AAA C 1
ATOM 1460 O O . VAL A 1 172 ? 18.663 -9.048 32.117 1.000 16.258 170 VAL AAA O 1
ATOM 1464 N N . PHE A 1 173 ? 17.290 -8.231 30.480 1.000 12.541 171 PHE AAA N 1
ATOM 1465 C CA . PHE A 1 173 ? 17.343 -6.796 30.901 1.000 12.697 171 PHE AAA CA 1
ATOM 1466 C C . PHE A 1 173 ? 15.917 -6.323 31.058 1.000 15.681 171 PHE AAA C 1
ATOM 1467 O O . PHE A 1 173 ? 15.183 -6.354 30.076 1.000 16.383 171 PHE AAA O 1
ATOM 1475 N N . ILE A 1 174 ? 15.581 -5.865 32.260 1.000 12.946 172 ILE AAA N 1
ATOM 1476 C CA . ILE A 1 174 ? 14.206 -5.433 32.548 1.000 10.768 172 ILE AAA CA 1
ATOM 1477 C C . ILE A 1 174 ? 14.180 -3.925 32.879 1.000 10.948 172 ILE AAA C 1
ATOM 1478 O O . ILE A 1 174 ? 14.887 -3.485 33.780 1.000 12.530 172 ILE AAA O 1
ATOM 1483 N N . SER A 1 175 ? 13.313 -3.245 32.168 1.000 11.586 173 SER AAA N 1
ATOM 1484 C CA . SER A 1 175 ? 13.156 -1.775 32.352 1.000 12.128 173 SER AAA CA 1
ATOM 1485 C C . SER A 1 175 ? 11.675 -1.409 32.300 1.000 13.799 173 SER AAA C 1
ATOM 1486 O O . SER A 1 175 ? 11.003 -1.616 31.304 1.000 16.321 173 SER AAA O 1
ATOM 1489 N N . GLY A 1 176 ? 11.194 -0.800 33.387 1.000 11.161 174 GLY AAA N 1
ATOM 1490 C CA . GLY A 1 176 ? 9.941 -0.049 33.355 1.000 11.553 174 GLY AAA CA 1
ATOM 1491 C C . GLY A 1 176 ? 10.039 1.182 32.462 1.000 11.397 174 GLY AAA C 1
ATOM 1492 O O . GLY A 1 176 ? 11.013 1.953 32.589 1.000 13.253 174 GLY AAA O 1
ATOM 1493 N N . VAL A 1 177 ? 9.098 1.315 31.560 1.000 11.693 175 VAL AAA N 1
ATOM 1494 C CA . VAL A 1 177 ? 9.178 2.324 30.483 1.000 11.501 175 VAL AAA CA 1
ATOM 1495 C C . VAL A 1 177 ? 8.385 3.577 30.856 1.000 11.868 175 VAL AAA C 1
ATOM 1496 O O . VAL A 1 177 ? 7.191 3.504 31.060 1.000 12.581 175 VAL AAA O 1
ATOM 1500 N N . GLY A 1 178 ? 9.098 4.698 30.880 1.000 11.753 176 GLY AAA N 1
ATOM 1501 C CA . GLY A 1 178 ? 8.489 6.042 30.972 1.000 12.463 176 GLY AAA CA 1
ATOM 1502 C C . GLY A 1 178 ? 8.688 6.743 29.651 1.000 11.948 176 GLY AAA C 1
ATOM 1503 O O . GLY A 1 178 ? 7.811 6.724 28.776 1.000 14.737 176 GLY AAA O 1
ATOM 1504 N N . THR A 1 179 ? 9.880 7.305 29.484 1.000 11.436 177 THR AAA N 1
ATOM 1505 C CA . THR A 1 179 ? 10.310 7.819 28.179 1.000 11.923 177 THR AAA CA 1
ATOM 1506 C C . THR A 1 179 ? 10.802 6.718 27.244 1.000 11.944 177 THR AAA C 1
ATOM 1507 O O . THR A 1 179 ? 10.854 6.942 26.032 1.000 13.878 177 THR AAA O 1
ATOM 1511 N N . GLY A 1 180 ? 11.161 5.549 27.784 1.000 11.527 178 GLY AAA N 1
ATOM 1512 C CA . GLY A 1 180 ? 11.785 4.492 26.983 1.000 13.098 178 GLY AAA CA 1
ATOM 1513 C C . GLY A 1 180 ? 13.269 4.632 26.778 1.000 12.598 178 GLY AAA C 1
ATOM 1514 O O . GLY A 1 180 ? 13.893 3.735 26.199 1.000 11.959 178 GLY AAA O 1
ATOM 1515 N N . GLY A 1 181 ? 13.884 5.736 27.233 1.000 16.278 179 GLY AAA N 1
ATOM 1516 C CA . GLY A 1 181 ? 15.306 5.939 26.943 1.000 18.557 179 GLY AAA CA 1
ATOM 1517 C C . GLY A 1 181 ? 16.170 4.818 27.504 1.000 18.388 179 GLY AAA C 1
ATOM 1518 O O . GLY A 1 181 ? 17.152 4.513 26.897 1.000 18.277 179 GLY AAA O 1
ATOM 1519 N N . THR A 1 182 ? 15.886 4.451 28.746 1.000 14.932 180 THR AAA N 1
ATOM 1520 C CA . THR A 1 182 ? 16.723 3.419 29.406 1.000 15.282 180 THR AAA CA 1
ATOM 1521 C C . THR A 1 182 ? 16.655 2.082 28.622 1.000 13.968 180 THR AAA C 1
ATOM 1522 O O . THR A 1 182 ? 17.702 1.558 28.256 1.000 11.988 180 THR AAA O 1
ATOM 1526 N N . LEU A 1 183 ? 15.454 1.658 28.306 1.000 13.391 181 LEU AAA N 1
ATOM 1527 C CA . LEU A 1 183 ? 15.277 0.383 27.573 1.000 14.079 181 LEU AAA CA 1
ATOM 1528 C C . LEU A 1 183 ? 16.002 0.481 26.232 1.000 11.837 181 LEU AAA C 1
ATOM 1529 O O . LEU A 1 183 ? 16.767 -0.389 25.852 1.000 13.702 181 LEU AAA O 1
ATOM 1534 N N . THR A 1 184 ? 15.746 1.551 25.495 1.000 11.670 182 THR AAA N 1
ATOM 1535 C CA . THR A 1 184 ? 16.248 1.687 24.119 1.000 12.208 182 THR AAA CA 1
ATOM 1536 C C . THR A 1 184 ? 17.771 1.746 24.149 1.000 11.428 182 THR AAA C 1
ATOM 1537 O O . THR A 1 184 ? 18.474 1.091 23.385 1.000 13.000 182 THR AAA O 1
ATOM 1541 N N . GLY A 1 185 ? 18.316 2.659 24.949 1.000 14.001 183 GLY AAA N 1
ATOM 1542 C CA . GLY A 1 185 ? 19.765 2.841 24.944 1.000 14.464 183 GLY AAA CA 1
ATOM 1543 C C . GLY A 1 185 ? 20.548 1.642 25.448 1.000 14.749 183 GLY AAA C 1
ATOM 1544 O O . GLY A 1 185 ? 21.579 1.322 24.873 1.000 14.955 183 GLY AAA O 1
ATOM 1545 N N . VAL A 1 186 ? 20.136 1.111 26.576 1.000 12.172 184 VAL AAA N 1
ATOM 1546 C CA . VAL A 1 186 ? 20.840 -0.108 27.058 1.000 13.870 184 VAL AAA CA 1
ATOM 1547 C C . VAL A 1 186 ? 20.764 -1.246 26.017 1.000 15.821 184 VAL AAA C 1
ATOM 1548 O O . VAL A 1 186 ? 21.841 -1.864 25.732 1.000 13.025 184 VAL AAA O 1
ATOM 1552 N N . THR A 1 187 ? 19.604 -1.419 25.410 1.000 19.826 185 THR AAA N 1
ATOM 1553 C CA . THR A 1 187 ? 19.447 -2.546 24.458 1.000 19.013 185 THR AAA CA 1
ATOM 1554 C C . THR A 1 187 ? 20.328 -2.261 23.243 1.000 16.182 185 THR AAA C 1
ATOM 1555 O O . THR A 1 187 ? 20.934 -3.189 22.684 1.000 13.157 185 THR AAA O 1
ATOM 1559 N N . ARG A 1 188 ? 20.368 -1.010 22.758 1.000 14.451 186 ARG AAA N 1
ATOM 1560 C CA . ARG A 1 188 ? 21.224 -0.721 21.604 1.000 14.320 186 ARG AAA CA 1
ATOM 1561 C C . ARG A 1 188 ? 22.681 -1.024 21.905 1.000 13.323 186 ARG AAA C 1
ATOM 1562 O O . ARG A 1 188 ? 23.360 -1.555 21.022 1.000 13.142 186 ARG AAA O 1
ATOM 1570 N N . TYR A 1 189 ? 23.151 -0.783 23.114 1.000 12.962 187 TYR AAA N 1
ATOM 1571 C CA . TYR A 1 189 ? 24.559 -1.092 23.414 1.000 12.125 187 TYR AAA CA 1
ATOM 1572 C C . TYR A 1 189 ? 24.757 -2.612 23.430 1.000 11.609 187 TYR AAA C 1
ATOM 1573 O O . TYR A 1 189 ? 25.737 -3.098 22.846 1.000 13.112 187 TYR AAA O 1
ATOM 1582 N N . ILE A 1 190 ? 23.883 -3.329 24.123 1.000 12.405 188 ILE AAA N 1
ATOM 1583 C CA . ILE A 1 190 ? 24.124 -4.786 24.323 1.000 12.058 188 ILE AAA CA 1
ATOM 1584 C C . ILE A 1 190 ? 23.836 -5.576 23.050 1.000 11.504 188 ILE AAA C 1
ATOM 1585 O O . ILE A 1 190 ? 24.705 -6.392 22.656 1.000 17.990 188 ILE AAA O 1
ATOM 1590 N N . LYS A 1 191 ? 22.663 -5.409 22.485 1.000 11.994 189 LYS AAA N 1
ATOM 1591 C CA . LYS A 1 191 ? 22.318 -6.137 21.238 1.000 13.732 189 LYS AAA CA 1
ATOM 1592 C C . LYS A 1 191 ? 23.115 -5.627 20.059 1.000 13.813 189 LYS AAA C 1
ATOM 1593 O O . LYS A 1 191 ? 23.444 -6.394 19.176 1.000 16.440 189 LYS AAA O 1
ATOM 1599 N N . GLY A 1 192 ? 23.308 -4.308 19.969 1.000 14.335 190 GLY AAA N 1
ATOM 1600 C CA . GLY A 1 192 ? 23.943 -3.665 18.804 1.000 13.272 190 GLY AAA CA 1
ATOM 1601 C C . GLY A 1 192 ? 25.452 -3.628 18.925 1.000 13.448 190 GLY AAA C 1
ATOM 1602 O O . GLY A 1 192 ? 26.178 -4.437 18.323 1.000 16.317 190 GLY AAA O 1
ATOM 1603 N N . THR A 1 193 ? 25.959 -2.791 19.807 1.000 13.375 191 THR AAA N 1
ATOM 1604 C CA . THR A 1 193 ? 27.421 -2.619 19.909 1.000 13.416 191 THR AAA CA 1
ATOM 1605 C C . THR A 1 193 ? 28.107 -3.919 20.295 1.000 12.856 191 THR AAA C 1
ATOM 1606 O O . THR A 1 193 ? 29.131 -4.229 19.702 1.000 15.630 191 THR AAA O 1
ATOM 1610 N N . LYS A 1 194 ? 27.571 -4.602 21.292 1.000 13.376 192 LYS AAA N 1
ATOM 1611 C CA . LYS A 1 194 ? 28.209 -5.858 21.735 1.000 14.153 192 LYS AAA CA 1
ATOM 1612 C C . LYS A 1 194 ? 27.691 -7.094 20.969 1.000 14.066 192 LYS AAA C 1
ATOM 1613 O O . LYS A 1 194 ? 28.207 -8.194 21.195 1.000 17.561 192 LYS AAA O 1
ATOM 1619 N N . GLY A 1 195 ? 26.685 -6.939 20.112 1.000 14.266 193 GLY AAA N 1
ATOM 1620 C CA . GLY A 1 195 ? 26.222 -7.991 19.202 1.000 17.094 193 GLY AAA CA 1
ATOM 1621 C C . GLY A 1 195 ? 25.464 -9.081 19.919 1.000 18.364 193 GLY AAA C 1
ATOM 1622 O O . GLY A 1 195 ? 25.273 -10.158 19.342 1.000 20.069 193 GLY AAA O 1
ATOM 1623 N N . LYS A 1 196 ? 25.049 -8.862 21.162 1.000 18.558 194 LYS AAA N 1
ATOM 1624 C CA . LYS A 1 196 ? 24.348 -9.930 21.895 1.000 24.253 194 LYS AAA CA 1
ATOM 1625 C C . LYS A 1 196 ? 22.870 -9.871 21.561 1.000 20.731 194 LYS AAA C 1
ATOM 1626 O O . LYS A 1 196 ? 22.053 -9.402 22.387 1.000 14.664 194 LYS AAA O 1
ATOM 1632 N N . THR A 1 197 ? 22.507 -10.370 20.381 1.000 19.927 195 THR AAA N 1
ATOM 1633 C CA . THR A 1 197 ? 21.141 -10.248 19.853 1.000 19.910 195 THR AAA CA 1
ATOM 1634 C C . THR A 1 197 ? 20.150 -11.110 20.602 1.000 13.384 195 THR AAA C 1
ATOM 1635 O O . THR A 1 197 ? 18.914 -10.934 20.406 1.000 16.294 195 THR AAA O 1
ATOM 1639 N N . ASP A 1 198 ? 20.640 -12.096 21.370 1.000 12.943 196 ASP AAA N 1
ATOM 1640 C CA . ASP A 1 198 ? 19.754 -12.963 22.160 1.000 11.942 196 ASP AAA CA 1
ATOM 1641 C C . ASP A 1 198 ? 19.598 -12.501 23.600 1.000 12.875 196 ASP AAA C 1
ATOM 1642 O O . ASP A 1 198 ? 18.959 -13.217 24.400 1.000 12.464 196 ASP AAA O 1
ATOM 1647 N N . LEU A 1 199 ? 20.047 -11.286 23.936 1.000 13.287 197 LEU AAA N 1
ATOM 1648 C CA . LEU A 1 199 ? 19.554 -10.661 25.180 1.000 14.886 197 LEU AAA CA 1
ATOM 1649 C C . LEU A 1 199 ? 18.033 -10.663 25.133 1.000 15.855 197 LEU AAA C 1
ATOM 1650 O O . LEU A 1 199 ? 17.463 -10.385 24.049 1.000 12.127 197 LEU AAA O 1
ATOM 1655 N N . ILE A 1 200 ? 17.371 -10.899 26.241 1.000 14.745 198 ILE AAA N 1
ATOM 1656 C CA . ILE A 1 200 ? 15.909 -10.715 26.330 1.000 13.511 198 ILE AAA CA 1
ATOM 1657 C C . ILE A 1 200 ? 15.675 -9.344 26.992 1.000 13.504 198 ILE AAA C 1
ATOM 1658 O O . ILE A 1 200 ? 15.949 -9.210 28.176 1.000 15.483 198 ILE AAA O 1
ATOM 1663 N N . THR A 1 201 ? 15.103 -8.441 26.203 1.000 11.361 199 THR AAA N 1
ATOM 1664 C CA . THR A 1 201 ? 14.751 -7.086 26.681 1.000 11.992 199 THR AAA CA 1
ATOM 1665 C C . THR A 1 201 ? 13.281 -7.097 27.064 1.000 11.979 199 THR AAA C 1
ATOM 1666 O O . THR A 1 201 ? 12.432 -7.416 26.228 1.000 11.937 199 THR AAA O 1
ATOM 1670 N N . VAL A 1 202 ? 12.999 -6.782 28.303 1.000 11.942 200 VAL AAA N 1
ATOM 1671 C CA . VAL A 1 202 ? 11.640 -6.800 28.853 1.000 12.655 200 VAL AAA CA 1
ATOM 1672 C C . VAL A 1 202 ? 11.234 -5.359 29.196 1.000 11.790 200 VAL AAA C 1
ATOM 1673 O O . VAL A 1 202 ? 11.857 -4.750 30.072 1.000 12.254 200 VAL AAA O 1
ATOM 1677 N N . ALA A 1 203 ? 10.137 -4.955 28.594 1.000 12.626 201 ALA AAA N 1
ATOM 1678 C CA . ALA A 1 203 ? 9.481 -3.676 28.935 1.000 12.928 201 ALA AAA CA 1
ATOM 1679 C C . ALA A 1 203 ? 8.476 -3.966 30.039 1.000 12.708 201 ALA AAA C 1
ATOM 1680 O O . ALA A 1 203 ? 7.704 -4.951 29.955 1.000 13.473 201 ALA AAA O 1
ATOM 1682 N N . VAL A 1 204 ? 8.456 -3.137 31.061 1.000 12.523 202 VAL AAA N 1
ATOM 1683 C CA . VAL A 1 204 ? 7.455 -3.236 32.128 1.000 13.140 202 VAL AAA CA 1
ATOM 1684 C C . VAL A 1 204 ? 6.486 -2.076 31.995 1.000 11.150 202 VAL AAA C 1
ATOM 1685 O O . VAL A 1 204 ? 6.894 -0.903 31.739 1.000 13.287 202 VAL AAA O 1
ATOM 1689 N N . GLU A 1 205 ? 5.212 -2.384 32.187 1.000 11.993 203 GLU AAA N 1
ATOM 1690 C CA . GLU A 1 205 ? 4.172 -1.350 32.128 1.000 12.900 203 GLU AAA CA 1
ATOM 1691 C C . GLU A 1 205 ? 3.055 -1.687 33.105 1.000 12.424 203 GLU AAA C 1
ATOM 1692 O O . GLU A 1 205 ? 2.977 -2.792 33.629 1.000 12.741 203 GLU AAA O 1
ATOM 1698 N N . PRO A 1 206 ? 2.198 -0.686 33.404 1.000 13.284 204 PRO AAA N 1
ATOM 1699 C CA . PRO A 1 206 ? 1.081 -0.911 34.306 1.000 13.334 204 PRO AAA CA 1
ATOM 1700 C C . PRO A 1 206 ? 0.004 -1.771 33.641 1.000 13.534 204 PRO AAA C 1
ATOM 1701 O O . PRO A 1 206 ? -0.339 -1.500 32.481 1.000 14.833 204 PRO AAA O 1
ATOM 1705 N N . THR A 1 207 ? -0.579 -2.686 34.396 1.000 14.505 205 THR AAA N 1
ATOM 1706 C CA . THR A 1 207 ? -1.723 -3.456 33.895 1.000 16.063 205 THR AAA CA 1
ATOM 1707 C C . THR A 1 207 ? -2.847 -2.521 33.474 1.000 16.343 205 THR AAA C 1
ATOM 1708 O O . THR A 1 207 ? -3.548 -2.858 32.496 1.000 19.928 205 THR AAA O 1
ATOM 1712 N N . ASP A 1 208 ? -3.006 -1.391 34.143 1.000 17.963 206 ASP AAA N 1
ATOM 1713 C CA . ASP A 1 208 ? -4.124 -0.463 33.898 1.000 22.055 206 ASP AAA CA 1
ATOM 1714 C C . ASP A 1 208 ? -3.785 0.497 32.753 1.000 20.145 206 ASP AAA C 1
ATOM 1715 O O . ASP A 1 208 ? -4.656 1.294 32.401 1.000 24.446 206 ASP AAA O 1
ATOM 1720 N N . SER A 1 209 ? -2.581 0.461 32.171 1.000 19.748 207 SER AAA N 1
ATOM 1721 C CA . SER A 1 209 ? -2.251 1.332 31.018 1.000 16.468 207 SER AAA CA 1
ATOM 1722 C C . SER A 1 209 ? -1.322 0.600 30.055 1.000 15.443 207 SER AAA C 1
ATOM 1723 O O . SER A 1 209 ? -0.166 0.983 29.903 1.000 15.372 207 SER AAA O 1
ATOM 1726 N N . PRO A 1 210 ? -1.756 -0.562 29.512 1.000 16.263 208 PRO AAA N 1
ATOM 1727 C CA . PRO A 1 210 ? -0.841 -1.500 28.870 1.000 17.561 208 PRO AAA CA 1
ATOM 1728 C C . PRO A 1 210 ? -0.641 -1.143 27.391 1.000 15.519 208 PRO AAA C 1
ATOM 1729 O O . PRO A 1 210 ? -0.949 -1.942 26.495 1.000 19.123 208 PRO AAA O 1
ATOM 1733 N N . VAL A 1 211 ? -0.154 0.071 27.141 1.000 15.467 209 VAL AAA N 1
ATOM 1734 C CA . VAL A 1 211 ? -0.149 0.598 25.758 1.000 16.496 209 VAL AAA CA 1
ATOM 1735 C C . VAL A 1 211 ? 0.955 -0.060 24.925 1.000 15.403 209 VAL AAA C 1
ATOM 1736 O O . VAL A 1 211 ? 0.829 -0.060 23.697 1.000 15.675 209 VAL AAA O 1
ATOM 1740 N N . ILE A 1 212 ? 2.045 -0.503 25.528 1.000 14.886 210 ILE AAA N 1
ATOM 1741 C CA . ILE A 1 212 ? 3.123 -1.172 24.759 1.000 15.218 210 ILE AAA CA 1
ATOM 1742 C C . ILE A 1 212 ? 2.585 -2.518 24.264 1.000 15.528 210 ILE AAA C 1
ATOM 1743 O O . ILE A 1 212 ? 2.771 -2.826 23.086 1.000 18.267 210 ILE AAA O 1
ATOM 1748 N N . ALA A 1 213 ? 1.904 -3.256 25.118 1.000 15.679 211 ALA AAA N 1
ATOM 1749 C CA . ALA A 1 213 ? 1.287 -4.518 24.679 1.000 16.765 211 ALA AAA CA 1
ATOM 1750 C C . ALA A 1 213 ? 0.287 -4.244 23.545 1.000 19.664 211 ALA AAA C 1
ATOM 1751 O O . ALA A 1 213 ? 0.254 -5.021 22.563 1.000 21.506 211 ALA AAA O 1
ATOM 1753 N N . GLN A 1 214 ? -0.510 -3.194 23.687 1.000 18.706 212 GLN AAA N 1
ATOM 1754 C CA . GLN A 1 214 ? -1.505 -2.817 22.647 1.000 20.598 212 GLN AAA CA 1
ATOM 1755 C C . GLN A 1 214 ? -0.775 -2.475 21.327 1.000 21.493 212 GLN AAA C 1
ATOM 1756 O O . GLN A 1 214 ? -1.124 -3.001 20.247 1.000 22.444 212 GLN AAA O 1
ATOM 1762 N N . ALA A 1 215 ? 0.288 -1.680 21.388 1.000 18.775 213 ALA AAA N 1
ATOM 1763 C CA . ALA A 1 215 ? 1.050 -1.272 20.180 1.000 19.200 213 ALA AAA CA 1
ATOM 1764 C C . ALA A 1 215 ? 1.666 -2.514 19.521 1.000 22.088 213 ALA AAA C 1
ATOM 1765 O O . ALA A 1 215 ? 1.604 -2.613 18.280 1.000 24.518 213 ALA AAA O 1
ATOM 1767 N N . LEU A 1 216 ? 2.276 -3.427 20.276 1.000 23.320 214 LEU AAA N 1
ATOM 1768 C CA . LEU A 1 216 ? 2.914 -4.616 19.666 1.000 22.799 214 LEU AAA CA 1
ATOM 1769 C C . LEU A 1 216 ? 1.842 -5.535 19.079 1.000 25.079 214 LEU AAA C 1
ATOM 1770 O O . LEU A 1 216 ? 2.171 -6.314 18.173 1.000 29.071 214 LEU AAA O 1
ATOM 1775 N N . ALA A 1 217 ? 0.617 -5.514 19.609 1.000 25.277 215 ALA AAA N 1
ATOM 1776 C CA . ALA A 1 217 ? -0.494 -6.357 19.110 1.000 24.462 215 ALA AAA CA 1
ATOM 1777 C C . ALA A 1 217 ? -1.196 -5.694 17.916 1.000 26.903 215 ALA AAA C 1
ATOM 1778 O O . ALA A 1 217 ? -2.031 -6.340 17.282 1.000 36.680 215 ALA AAA O 1
ATOM 1780 N N . GLY A 1 218 ? -0.843 -4.460 17.595 1.000 29.035 216 GLY AAA N 1
ATOM 1781 C CA . GLY A 1 218 ? -1.498 -3.650 16.544 1.000 31.806 216 GLY AAA CA 1
ATOM 1782 C C . GLY A 1 218 ? -2.892 -3.213 16.956 1.000 32.031 216 GLY AAA C 1
ATOM 1783 O O . GLY A 1 218 ? -3.735 -3.026 16.097 1.000 36.176 216 GLY AAA O 1
ATOM 1784 N N . GLU A 1 219 ? -3.140 -3.062 18.251 1.000 32.909 217 GLU AAA N 1
ATOM 1785 C CA . GLU A 1 219 ? -4.471 -2.705 18.795 1.000 33.185 217 GLU AAA CA 1
ATOM 1786 C C . GLU A 1 219 ? -4.535 -1.206 19.053 1.000 34.067 217 GLU AAA C 1
ATOM 1787 O O . GLU A 1 219 ? -3.481 -0.561 19.116 1.000 36.458 217 GLU AAA O 1
ATOM 1793 N N . GLU A 1 220 ? -5.742 -0.699 19.276 1.000 33.226 218 GLU AAA N 1
ATOM 1794 C CA . GLU A 1 220 ? -5.987 0.711 19.645 1.000 35.250 218 GLU AAA CA 1
ATOM 1795 C C . GLU A 1 220 ? -5.226 1.031 20.942 1.000 29.783 218 GLU AAA C 1
ATOM 1796 O O . GLU A 1 220 ? -5.283 0.232 21.886 1.000 32.344 218 GLU AAA O 1
ATOM 1802 N N . ILE A 1 221 ? -4.543 2.167 20.995 1.000 27.936 219 ILE AAA N 1
ATOM 1803 C CA . ILE A 1 221 ? -3.877 2.645 22.238 1.000 25.716 219 ILE AAA CA 1
ATOM 1804 C C . ILE A 1 221 ? -4.977 3.179 23.167 1.000 25.231 219 ILE AAA C 1
ATOM 1805 O O . ILE A 1 221 ? -5.650 4.170 22.787 1.000 29.003 219 ILE AAA O 1
ATOM 1810 N N . LYS A 1 222 ? -5.130 2.556 24.335 1.000 23.728 220 LYS AAA N 1
ATOM 1811 C CA . LYS A 1 222 ? -6.198 2.835 25.327 1.000 25.436 220 LYS AAA CA 1
ATOM 1812 C C . LYS A 1 222 ? -5.534 2.885 26.700 1.000 21.805 220 LYS AAA C 1
ATOM 1813 O O . LYS A 1 222 ? -5.394 1.829 27.331 1.000 22.086 220 LYS AAA O 1
ATOM 1824 N N . PRO A 1 223 ? -5.037 4.060 27.129 1.000 20.947 221 PRO AAA N 1
ATOM 1825 C CA . PRO A 1 223 ? -4.374 4.169 28.419 1.000 20.826 221 PRO AAA CA 1
ATOM 1826 C C . PRO A 1 223 ? -5.388 4.282 29.559 1.000 20.910 221 PRO AAA C 1
ATOM 1827 O O . PRO A 1 223 ? -6.617 4.393 29.341 1.000 24.164 221 PRO AAA O 1
ATOM 1831 N N . GLY A 1 224 ? -4.857 4.231 30.766 1.000 20.831 222 GLY AAA N 1
ATOM 1832 C CA . GLY A 1 224 ? -5.647 4.363 31.995 1.000 20.857 222 GLY AAA CA 1
ATOM 1833 C C . GLY A 1 224 ? -4.769 4.908 33.106 1.000 21.417 222 GLY AAA C 1
ATOM 1834 O O . GLY A 1 224 ? -3.527 4.877 33.023 1.000 19.824 222 GLY AAA O 1
ATOM 1835 N N . PRO A 1 225 ? -5.387 5.473 34.158 1.000 23.504 223 PRO AAA N 1
ATOM 1836 C CA . PRO A 1 225 ? -4.628 5.952 35.301 1.000 22.089 223 PRO AAA CA 1
ATOM 1837 C C . PRO A 1 225 ? -4.077 4.793 36.135 1.000 19.099 223 PRO AAA C 1
ATOM 1838 O O . PRO A 1 225 ? -4.655 3.726 36.204 1.000 20.086 223 PRO AAA O 1
ATOM 1842 N N . HIS A 1 226 ? -2.919 5.037 36.729 1.000 17.869 224 HIS AAA N 1
ATOM 1843 C CA . HIS A 1 226 ? -2.257 4.047 37.603 1.000 17.102 224 HIS AAA CA 1
ATOM 1844 C C . HIS A 1 226 ? -1.274 4.749 38.557 1.000 15.462 224 HIS AAA C 1
ATOM 1845 O O . HIS A 1 226 ? -1.065 5.952 38.460 1.000 18.143 224 HIS AAA O 1
ATOM 1852 N N . LYS A 1 227 ? -0.677 3.988 39.460 1.000 16.226 225 LYS AAA N 1
ATOM 1853 C CA . LYS A 1 227 ? 0.091 4.506 40.601 1.000 15.309 225 LYS AAA CA 1
ATOM 1854 C C . LYS A 1 227 ? 1.571 4.207 40.444 1.000 14.303 225 LYS AAA C 1
ATOM 1855 O O . LYS A 1 227 ? 2.329 4.569 41.375 1.000 15.465 225 LYS AAA O 1
ATOM 1861 N N . ILE A 1 228 ? 1.981 3.617 39.330 1.000 13.787 226 ILE AAA N 1
ATOM 1862 C CA . ILE A 1 228 ? 3.430 3.309 39.188 1.000 12.828 226 ILE AAA CA 1
ATOM 1863 C C . ILE A 1 228 ? 4.146 4.545 38.647 1.000 12.546 226 ILE AAA C 1
ATOM 1864 O O . ILE A 1 228 ? 4.433 4.631 37.430 1.000 12.690 226 ILE AAA O 1
ATOM 1869 N N . GLN A 1 229 ? 4.445 5.464 39.548 1.000 13.332 227 GLN AAA N 1
ATOM 1870 C CA . GLN A 1 229 ? 5.055 6.753 39.170 1.000 14.741 227 GLN AAA CA 1
ATOM 1871 C C . GLN A 1 229 ? 6.298 6.510 38.331 1.000 13.288 227 GLN AAA C 1
ATOM 1872 O O . GLN A 1 229 ? 7.127 5.661 38.706 1.000 14.317 227 GLN AAA O 1
ATOM 1878 N N . GLY A 1 230 ? 6.498 7.291 37.285 1.000 13.130 228 GLY AAA N 1
ATOM 1879 C CA . GLY A 1 230 ? 7.708 7.240 36.463 1.000 12.890 228 GLY AAA CA 1
ATOM 1880 C C . GLY A 1 230 ? 7.543 6.368 35.229 1.000 11.776 228 GLY AAA C 1
ATOM 1881 O O . GLY A 1 230 ? 8.342 6.529 34.315 1.000 12.320 228 GLY AAA O 1
ATOM 1882 N N . ILE A 1 231 ? 6.549 5.459 35.222 1.000 11.645 229 ILE AAA N 1
ATOM 1883 C CA . ILE A 1 231 ? 6.314 4.636 34.014 1.000 11.444 229 ILE AAA CA 1
ATOM 1884 C C . ILE A 1 231 ? 4.895 4.826 33.503 1.000 11.537 229 ILE AAA C 1
ATOM 1885 O O . ILE A 1 231 ? 4.042 5.354 34.216 1.000 12.163 229 ILE AAA O 1
ATOM 1890 N N . GLY A 1 232 ? 4.675 4.360 32.290 1.000 12.013 230 GLY AAA N 1
ATOM 1891 C CA . GLY A 1 232 ? 3.300 4.271 31.780 1.000 12.968 230 GLY AAA CA 1
ATOM 1892 C C . GLY A 1 232 ? 2.695 5.607 31.501 1.000 12.742 230 GLY AAA C 1
ATOM 1893 O O . GLY A 1 232 ? 1.724 5.984 32.141 1.000 14.093 230 GLY AAA O 1
ATOM 1894 N N . ALA A 1 233 ? 3.248 6.268 30.514 1.000 12.966 231 ALA AAA N 1
ATOM 1895 C CA . ALA A 1 233 ? 2.795 7.614 30.122 1.000 14.087 231 ALA AAA CA 1
ATOM 1896 C C . ALA A 1 233 ? 1.520 7.550 29.286 1.000 15.251 231 ALA AAA C 1
ATOM 1897 O O . ALA A 1 233 ? 0.978 8.636 29.023 1.000 18.203 231 ALA AAA O 1
ATOM 1899 N N . GLY A 1 234 ? 1.089 6.372 28.859 1.000 15.245 232 GLY AAA N 1
ATOM 1900 C CA . GLY A 1 234 ? -0.201 6.245 28.149 1.000 15.902 232 GLY AAA CA 1
ATOM 1901 C C . GLY A 1 234 ? -0.105 6.476 26.636 1.000 15.553 232 GLY AAA C 1
ATOM 1902 O O . GLY A 1 234 ? -1.165 6.525 25.960 1.000 19.443 232 GLY AAA O 1
ATOM 1903 N N . PHE A 1 235 ? 1.112 6.527 26.108 1.000 15.828 233 PHE AAA N 1
ATOM 1904 C CA . PHE A 1 235 ? 1.399 6.591 24.661 1.000 15.505 233 PHE AAA CA 1
ATOM 1905 C C . PHE A 1 235 ? 2.750 5.909 24.445 1.000 13.658 233 PHE AAA C 1
ATOM 1906 O O . PHE A 1 235 ? 3.437 5.592 25.406 1.000 14.696 233 PHE AAA O 1
ATOM 1914 N N . ILE A 1 236 ? 3.118 5.726 23.185 1.000 14.177 234 ILE AAA N 1
ATOM 1915 C CA . ILE A 1 236 ? 4.430 5.151 22.801 1.000 14.584 234 ILE AAA CA 1
ATOM 1916 C C . ILE A 1 236 ? 5.367 6.317 22.574 1.000 15.368 234 ILE AAA C 1
ATOM 1917 O O . ILE A 1 236 ? 5.249 7.039 21.577 1.000 16.135 234 ILE AAA O 1
ATOM 1922 N N . PRO A 1 237 ? 6.351 6.551 23.466 1.000 14.925 235 PRO AAA N 1
ATOM 1923 C CA . PRO A 1 237 ? 7.250 7.679 23.266 1.000 14.682 235 PRO AAA CA 1
ATOM 1924 C C . PRO A 1 237 ? 8.160 7.483 22.054 1.000 14.227 235 PRO AAA C 1
ATOM 1925 O O . PRO A 1 237 ? 8.501 6.342 21.725 1.000 15.268 235 PRO AAA O 1
ATOM 1929 N N . GLY A 1 238 ? 8.614 8.590 21.482 1.000 14.334 236 GLY AAA N 1
ATOM 1930 C CA . GLY A 1 238 ? 9.606 8.590 20.403 1.000 14.649 236 GLY AAA CA 1
ATOM 1931 C C . GLY A 1 238 ? 10.858 7.854 20.822 1.000 13.570 236 GLY AAA C 1
ATOM 1932 O O . GLY A 1 238 ? 11.498 7.249 19.966 1.000 15.004 236 GLY AAA O 1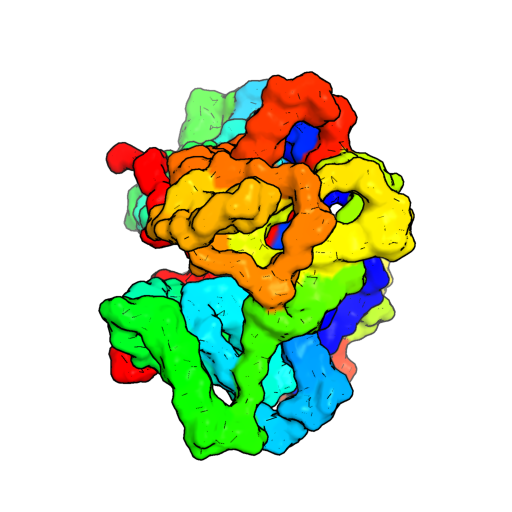
ATOM 1933 N N . ASN A 1 239 ? 11.205 7.936 22.102 1.000 13.119 237 ASN AAA N 1
ATOM 1934 C CA . ASN A 1 239 ? 12.448 7.305 22.621 1.000 13.260 237 ASN AAA CA 1
ATOM 1935 C C . ASN A 1 239 ? 12.285 5.810 22.971 1.000 13.657 237 ASN AAA C 1
ATOM 1936 O O . ASN A 1 239 ? 13.247 5.255 23.499 1.000 13.928 237 ASN AAA O 1
ATOM 1941 N N . LEU A 1 240 ? 11.118 5.236 22.695 1.000 14.237 238 LEU AAA N 1
ATOM 1942 C CA . LEU A 1 240 ? 10.936 3.769 22.843 1.000 15.130 238 LEU AAA CA 1
ATOM 1943 C C . LEU A 1 240 ? 10.996 3.122 21.464 1.000 13.112 238 LEU AAA C 1
ATOM 1944 O O . LEU A 1 240 ? 10.084 3.328 20.672 1.000 14.182 238 LEU AAA O 1
ATOM 1949 N N . ASP A 1 241 ? 12.012 2.298 21.250 1.000 13.305 239 ASP AAA N 1
ATOM 1950 C CA . ASP A 1 241 ? 12.130 1.576 19.969 1.000 13.684 239 ASP AAA CA 1
ATOM 1951 C C . ASP A 1 241 ? 11.460 0.219 20.119 1.000 13.946 239 ASP AAA C 1
ATOM 1952 O O . ASP A 1 241 ? 12.037 -0.676 20.723 1.000 13.991 239 ASP AAA O 1
ATOM 1957 N N . LEU A 1 242 ? 10.222 0.113 19.673 1.000 14.566 240 LEU AAA N 1
ATOM 1958 C CA . LEU A 1 242 ? 9.429 -1.129 19.868 1.000 15.350 240 LEU AAA CA 1
ATOM 1959 C C . LEU A 1 242 ? 10.146 -2.361 19.330 1.000 15.925 240 LEU AAA C 1
ATOM 1960 O O . LEU A 1 242 ? 9.928 -3.477 19.845 1.000 17.040 240 LEU AAA O 1
ATOM 1965 N N . LYS A 1 243 ? 10.959 -2.193 18.291 1.000 15.889 241 LYS AAA N 1
ATOM 1966 C CA . LYS A 1 243 ? 11.638 -3.328 17.629 1.000 17.045 241 LYS AAA CA 1
ATOM 1967 C C . LYS A 1 243 ? 12.623 -3.992 18.587 1.000 15.279 241 LYS AAA C 1
ATOM 1968 O O . LYS A 1 243 ? 12.972 -5.164 18.371 1.000 18.003 241 LYS AAA O 1
ATOM 1974 N N . LEU A 1 244 ? 13.058 -3.293 19.632 1.000 13.926 242 LEU AAA N 1
ATOM 1975 C CA . LEU A 1 244 ? 14.088 -3.830 20.554 1.000 13.814 242 LEU AAA CA 1
ATOM 1976 C C . LEU A 1 244 ? 13.454 -4.672 21.658 1.000 12.072 242 LEU AAA C 1
ATOM 1977 O O . LEU A 1 244 ? 14.216 -5.278 22.401 1.000 13.768 242 LEU AAA O 1
ATOM 1982 N N . ILE A 1 245 ? 12.132 -4.672 21.798 1.000 11.901 243 ILE AAA N 1
ATOM 1983 C CA . ILE A 1 245 ? 11.456 -5.292 22.959 1.000 11.788 243 ILE AAA CA 1
ATOM 1984 C C . ILE A 1 245 ? 11.187 -6.760 22.644 1.000 12.106 243 ILE AAA C 1
ATOM 1985 O O . ILE A 1 245 ? 10.564 -7.052 21.614 1.000 15.042 243 ILE AAA O 1
ATOM 1990 N N . ASP A 1 246 ? 11.559 -7.662 23.537 1.000 12.047 244 ASP AAA N 1
ATOM 1991 C CA . ASP A 1 246 ? 11.258 -9.098 23.348 1.000 11.953 244 ASP AAA CA 1
ATOM 1992 C C . ASP A 1 246 ? 9.984 -9.502 24.088 1.000 12.638 244 ASP AAA C 1
ATOM 1993 O O . ASP A 1 246 ? 9.419 -10.550 23.752 1.000 16.329 244 ASP AAA O 1
ATOM 1998 N N . LYS A 1 247 ? 9.722 -8.919 25.235 1.000 13.020 245 LYS AAA N 1
ATOM 1999 C CA . LYS A 1 247 ? 8.593 -9.279 26.108 1.000 13.599 245 LYS AAA CA 1
ATOM 2000 C C . LYS A 1 247 ? 8.100 -8.024 26.802 1.000 11.819 245 LYS AAA C 1
ATOM 2001 O O . LYS A 1 247 ? 8.933 -7.176 27.142 1.000 13.821 245 LYS AAA O 1
ATOM 2007 N N . VAL A 1 248 ? 6.814 -7.975 27.052 1.000 12.713 246 VAL AAA N 1
ATOM 2008 C CA . VAL A 1 248 ? 6.139 -6.939 27.853 1.000 14.358 246 VAL AAA CA 1
ATOM 2009 C C . VAL A 1 248 ? 5.491 -7.617 29.052 1.000 14.201 246 VAL AAA C 1
ATOM 2010 O O . VAL A 1 248 ? 4.803 -8.625 28.882 1.000 16.143 246 VAL AAA O 1
ATOM 2014 N N . VAL A 1 249 ? 5.796 -7.130 30.240 1.000 13.433 247 VAL AAA N 1
ATOM 2015 C CA . VAL A 1 249 ? 5.161 -7.582 31.486 1.000 13.813 247 VAL AAA CA 1
ATOM 2016 C C . VAL A 1 249 ? 4.343 -6.477 32.107 1.000 13.354 247 VAL AAA C 1
ATOM 2017 O O . VAL A 1 249 ? 4.881 -5.366 32.362 1.000 14.724 247 VAL AAA O 1
ATOM 2021 N N . GLY A 1 250 ? 3.056 -6.749 32.301 1.000 13.350 248 GLY AAA N 1
ATOM 2022 C CA . GLY A 1 250 ? 2.161 -5.804 32.974 1.000 12.863 248 GLY AAA CA 1
ATOM 2023 C C . GLY A 1 250 ? 2.125 -6.072 34.471 1.000 12.382 248 GLY AAA C 1
ATOM 2024 O O . GLY A 1 250 ? 1.998 -7.247 34.872 1.000 15.067 248 GLY AAA O 1
ATOM 2025 N N . ILE A 1 251 ? 2.189 -5.004 35.251 1.000 11.972 249 ILE AAA N 1
ATOM 2026 C CA . ILE A 1 251 ? 2.298 -5.101 36.718 1.000 12.959 249 ILE AAA CA 1
ATOM 2027 C C . ILE A 1 251 ? 1.171 -4.306 37.342 1.000 12.290 249 ILE AAA C 1
ATOM 2028 O O . ILE A 1 251 ? 0.929 -3.173 36.904 1.000 13.546 249 ILE AAA O 1
ATOM 2033 N N . THR A 1 252 ? 0.526 -4.840 38.363 1.000 13.691 250 THR AAA N 1
ATOM 2034 C CA . THR A 1 252 ? -0.529 -4.085 39.064 1.000 14.299 250 THR AAA CA 1
ATOM 2035 C C . THR A 1 252 ? 0.071 -3.071 40.028 1.000 13.038 250 THR AAA C 1
ATOM 2036 O O . THR A 1 252 ? 1.220 -3.201 40.463 1.000 13.127 250 THR AAA O 1
ATOM 2040 N N . ASN A 1 253 ? -0.749 -2.117 40.417 1.000 14.134 251 ASN AAA N 1
ATOM 2041 C CA . ASN A 1 253 ? -0.310 -1.119 41.420 1.000 13.734 251 ASN AAA CA 1
ATOM 2042 C C . ASN A 1 253 ? 0.128 -1.833 42.706 1.000 13.132 251 ASN AAA C 1
ATOM 2043 O O . ASN A 1 253 ? 1.155 -1.548 43.288 1.000 13.590 251 ASN AAA O 1
ATOM 2048 N N . GLU A 1 254 ? -0.639 -2.820 43.103 1.000 13.801 252 GLU AAA N 1
ATOM 2049 C CA . GLU A 1 254 ? -0.408 -3.524 44.378 1.000 14.460 252 GLU AAA CA 1
ATOM 2050 C C . GLU A 1 254 ? 0.874 -4.356 44.295 1.000 12.301 252 GLU AAA C 1
ATOM 2051 O O . GLU A 1 254 ? 1.606 -4.441 45.277 1.000 13.286 252 GLU AAA O 1
ATOM 2057 N N . GLU A 1 255 ? 1.108 -4.995 43.163 1.000 13.167 253 GLU AAA N 1
ATOM 2058 C CA . GLU A 1 255 ? 2.346 -5.777 42.969 1.000 12.686 253 GLU AAA CA 1
ATOM 2059 C C . GLU A 1 255 ? 3.566 -4.863 43.060 1.000 11.692 253 GLU AAA C 1
ATOM 2060 O O . GLU A 1 255 ? 4.598 -5.194 43.643 1.000 12.075 253 GLU AAA O 1
ATOM 2066 N N . ALA A 1 256 ? 3.478 -3.705 42.444 1.000 12.316 254 ALA AAA N 1
ATOM 2067 C CA . ALA A 1 256 ? 4.606 -2.747 42.406 1.000 11.971 254 ALA AAA CA 1
ATOM 2068 C C . ALA A 1 256 ? 4.906 -2.289 43.847 1.000 11.792 254 ALA AAA C 1
ATOM 2069 O O . ALA A 1 256 ? 6.081 -2.319 44.286 1.000 12.169 254 ALA AAA O 1
ATOM 2071 N N . ILE A 1 257 ? 3.862 -1.841 44.549 1.000 12.280 255 ILE AAA N 1
ATOM 2072 C CA . ILE A 1 257 ? 4.002 -1.355 45.934 1.000 12.721 255 ILE AAA CA 1
ATOM 2073 C C . ILE A 1 257 ? 4.549 -2.440 46.835 1.000 12.071 255 ILE AAA C 1
ATOM 2074 O O . ILE A 1 257 ? 5.493 -2.213 47.588 1.000 12.656 255 ILE AAA O 1
ATOM 2079 N N . SER A 1 258 ? 3.958 -3.622 46.799 1.000 13.371 256 SER AAA N 1
ATOM 2080 C CA A SER A 1 258 ? 4.376 -4.712 47.722 0.700 14.130 256 SER AAA CA 1
ATOM 2081 C CA B SER A 1 258 ? 4.355 -4.776 47.656 0.300 13.629 256 SER AAA CA 1
ATOM 2082 C C . SER A 1 258 ? 5.837 -5.072 47.422 1.000 12.658 256 SER AAA C 1
ATOM 2083 O O . SER A 1 258 ? 6.577 -5.284 48.377 1.000 12.091 256 SER AAA O 1
ATOM 2088 N N . THR A 1 259 ? 6.226 -5.161 46.165 1.000 12.341 257 THR AAA N 1
ATOM 2089 C CA . THR A 1 259 ? 7.589 -5.603 45.844 1.000 12.575 257 THR AAA CA 1
ATOM 2090 C C . THR A 1 259 ? 8.613 -4.508 46.188 1.000 12.930 257 THR AAA C 1
ATOM 2091 O O . THR A 1 259 ? 9.717 -4.798 46.641 1.000 13.930 257 THR AAA O 1
ATOM 2095 N N . ALA A 1 260 ? 8.229 -3.218 46.069 1.000 12.712 258 ALA AAA N 1
ATOM 2096 C CA . ALA A 1 260 ? 9.114 -2.116 46.510 1.000 12.544 258 ALA AAA CA 1
ATOM 2097 C C . ALA A 1 260 ? 9.321 -2.261 48.018 1.000 15.507 258 ALA AAA C 1
ATOM 2098 O O . ALA A 1 260 ? 10.442 -2.105 48.510 1.000 15.058 258 ALA AAA O 1
ATOM 2100 N N . ARG A 1 261 ? 8.253 -2.573 48.751 1.000 15.416 259 ARG AAA N 1
ATOM 2101 C CA A ARG A 1 261 ? 8.378 -2.756 50.215 0.400 13.796 259 ARG AAA CA 1
ATOM 2102 C CA B ARG A 1 261 ? 8.383 -2.758 50.211 0.600 14.403 259 ARG AAA CA 1
ATOM 2103 C C . ARG A 1 261 ? 9.318 -3.924 50.515 1.000 12.545 259 ARG AAA C 1
ATOM 2104 O O . ARG A 1 261 ? 10.098 -3.854 51.468 1.000 12.254 259 ARG AAA O 1
ATOM 2119 N N . ARG A 1 262 ? 9.266 -4.985 49.702 1.000 12.262 260 ARG AAA N 1
ATOM 2120 C CA . ARG A 1 262 ? 10.185 -6.118 49.925 1.000 12.187 260 ARG AAA CA 1
ATOM 2121 C C . ARG A 1 262 ? 11.638 -5.727 49.671 1.000 11.131 260 ARG AAA C 1
ATOM 2122 O O . ARG A 1 262 ? 12.531 -6.135 50.413 1.000 12.381 260 ARG AAA O 1
ATOM 2130 N N . LEU A 1 263 ? 11.879 -4.890 48.646 1.000 12.457 261 LEU AAA N 1
ATOM 2131 C CA . LEU A 1 263 ? 13.271 -4.463 48.390 1.000 11.677 261 LEU AAA CA 1
ATOM 2132 C C . LEU A 1 263 ? 13.826 -3.773 49.650 1.000 11.706 261 LEU AAA C 1
ATOM 2133 O O . LEU A 1 263 ? 14.998 -3.908 49.993 1.000 12.678 261 LEU AAA O 1
ATOM 2138 N N . MET A 1 264 ? 12.986 -2.932 50.255 1.000 11.435 262 MET AAA N 1
ATOM 2139 C CA . MET A 1 264 ? 13.449 -2.195 51.455 1.000 11.298 262 MET AAA CA 1
ATOM 2140 C C . MET A 1 264 ? 13.684 -3.077 52.677 1.000 10.824 262 MET AAA C 1
ATOM 2141 O O . MET A 1 264 ? 14.747 -3.028 53.263 1.000 12.285 262 MET AAA O 1
ATOM 2146 N N . GLU A 1 265 ? 12.713 -3.934 52.973 1.000 11.498 263 GLU AAA N 1
ATOM 2147 C CA . GLU A 1 265 ? 12.768 -4.692 54.229 1.000 12.284 263 GLU AAA CA 1
ATOM 2148 C C . GLU A 1 265 ? 13.664 -5.929 54.076 1.000 11.397 263 GLU AAA C 1
ATOM 2149 O O . GLU A 1 265 ? 14.318 -6.304 55.049 1.000 12.384 263 GLU AAA O 1
ATOM 2155 N N . GLU A 1 266 ? 13.684 -6.552 52.900 1.000 11.685 264 GLU AAA N 1
ATOM 2156 C CA . GLU A 1 266 ? 14.377 -7.858 52.700 1.000 12.011 264 GLU AAA CA 1
ATOM 2157 C C . GLU A 1 266 ? 15.771 -7.656 52.126 1.000 12.677 264 GLU AAA C 1
ATOM 2158 O O . GLU A 1 266 ? 16.548 -8.580 52.205 1.000 14.199 264 GLU AAA O 1
ATOM 2164 N N . GLU A 1 267 ? 16.036 -6.508 51.463 1.000 12.895 265 GLU AAA N 1
ATOM 2165 C CA . GLU A 1 267 ? 17.348 -6.297 50.803 1.000 15.042 265 GLU AAA CA 1
ATOM 2166 C C . GLU A 1 267 ? 18.019 -5.005 51.286 1.000 13.206 265 GLU AAA C 1
ATOM 2167 O O . GLU A 1 267 ? 19.181 -4.839 51.002 1.000 13.927 265 GLU AAA O 1
ATOM 2173 N N . GLY A 1 268 ? 17.324 -4.154 52.051 1.000 12.631 266 GLY AAA N 1
ATOM 2174 C CA . GLY A 1 268 ? 17.961 -2.888 52.457 1.000 11.262 266 GLY AAA CA 1
ATOM 2175 C C . GLY A 1 268 ? 18.231 -1.973 51.271 1.000 10.466 266 GLY AAA C 1
ATOM 2176 O O . GLY A 1 268 ? 19.234 -1.218 51.342 1.000 11.091 266 GLY AAA O 1
ATOM 2177 N N . ILE A 1 269 ? 17.410 -2.019 50.249 1.000 11.558 267 ILE AAA N 1
ATOM 2178 C CA . ILE A 1 269 ? 17.570 -1.124 49.078 1.000 9.928 267 ILE AAA CA 1
ATOM 2179 C C . ILE A 1 269 ? 16.347 -0.245 49.059 1.000 10.807 267 ILE AAA C 1
ATOM 2180 O O . ILE A 1 269 ? 15.236 -0.603 48.707 1.000 12.548 267 ILE AAA O 1
ATOM 2185 N N . LEU A 1 270 ? 16.576 1.031 49.431 1.000 12.240 268 LEU AAA N 1
ATOM 2186 C CA . LEU A 1 270 ? 15.499 2.052 49.339 1.000 14.766 268 LEU AAA CA 1
ATOM 2187 C C . LEU A 1 270 ? 15.022 2.062 47.887 1.000 22.946 268 LEU AAA C 1
ATOM 2188 O O . LEU A 1 270 ? 15.843 2.128 47.000 1.000 17.441 268 LEU AAA O 1
ATOM 2193 N N . ALA A 1 271 ? 13.735 1.992 47.672 1.000 20.056 269 ALA AAA N 1
ATOM 2194 C CA . ALA A 1 271 ? 13.211 1.743 46.316 1.000 14.188 269 ALA AAA CA 1
ATOM 2195 C C . ALA A 1 271 ? 11.859 2.371 46.118 1.000 11.320 269 ALA AAA C 1
ATOM 2196 O O . ALA A 1 271 ? 11.026 2.275 46.992 1.000 12.493 269 ALA AAA O 1
ATOM 2198 N N . GLY A 1 272 ? 11.707 2.992 44.951 1.000 10.394 270 GLY AAA N 1
ATOM 2199 C CA . GLY A 1 272 ? 10.415 3.559 44.580 1.000 10.400 270 GLY AAA CA 1
ATOM 2200 C C . GLY A 1 272 ? 9.458 2.582 44.007 1.000 11.402 270 GLY AAA C 1
ATOM 2201 O O . GLY A 1 272 ? 9.755 1.351 43.883 1.000 12.879 270 GLY AAA O 1
ATOM 2202 N N . ILE A 1 273 ? 8.267 3.007 43.667 1.000 10.944 271 ILE AAA N 1
ATOM 2203 C CA . ILE A 1 273 ? 7.189 2.150 43.188 1.000 10.418 271 ILE AAA CA 1
ATOM 2204 C C . ILE A 1 273 ? 7.601 1.459 41.904 1.000 11.283 271 ILE AAA C 1
ATOM 2205 O O . ILE A 1 273 ? 7.351 0.216 41.776 1.000 11.815 271 ILE AAA O 1
ATOM 2210 N N . SER A 1 274 ? 8.201 2.143 40.968 1.000 11.816 272 SER AAA N 1
ATOM 2211 C CA . SER A 1 274 ? 8.600 1.578 39.676 1.000 10.945 272 SER AAA CA 1
ATOM 2212 C C . SER A 1 274 ? 9.741 0.587 39.873 1.000 12.860 272 SER AAA C 1
ATOM 2213 O O . SER A 1 274 ? 9.829 -0.386 39.058 1.000 12.053 272 SER AAA O 1
ATOM 2216 N N . SER A 1 275 ? 10.565 0.723 40.887 1.000 14.387 273 SER AAA N 1
ATOM 2217 C CA . SER A 1 275 ? 11.597 -0.291 41.229 1.000 12.533 273 SER AAA CA 1
ATOM 2218 C C . SER A 1 275 ? 10.885 -1.574 41.654 1.000 14.529 273 SER AAA C 1
ATOM 2219 O O . SER A 1 275 ? 11.308 -2.693 41.195 1.000 13.616 273 SER AAA O 1
ATOM 2222 N N . GLY A 1 276 ? 9.854 -1.468 42.474 1.000 14.330 274 GLY AAA N 1
ATOM 2223 C CA . GLY A 1 276 ? 9.032 -2.657 42.813 1.000 12.398 274 GLY AAA CA 1
ATOM 2224 C C . GLY A 1 276 ? 8.425 -3.224 41.565 1.000 12.423 274 GLY AAA C 1
ATOM 2225 O O . GLY A 1 276 ? 8.379 -4.486 41.467 1.000 12.504 274 GLY AAA O 1
ATOM 2226 N N . ALA A 1 277 ? 7.935 -2.432 40.639 1.000 10.859 275 ALA AAA N 1
ATOM 2227 C CA . ALA A 1 277 ? 7.279 -2.971 39.434 1.000 11.555 275 ALA AAA CA 1
ATOM 2228 C C . ALA A 1 277 ? 8.293 -3.786 38.637 1.000 11.680 275 ALA AAA C 1
ATOM 2229 O O . ALA A 1 277 ? 7.953 -4.901 38.141 1.000 13.270 275 ALA AAA O 1
ATOM 2231 N N . ALA A 1 278 ? 9.491 -3.272 38.445 1.000 11.247 276 ALA AAA N 1
ATOM 2232 C CA . ALA A 1 278 ? 10.485 -3.952 37.608 1.000 11.599 276 ALA AAA CA 1
ATOM 2233 C C . ALA A 1 278 ? 10.908 -5.277 38.264 1.000 12.026 276 ALA AAA C 1
ATOM 2234 O O . ALA A 1 278 ? 11.067 -6.301 37.564 1.000 12.399 276 ALA AAA O 1
ATOM 2236 N N . VAL A 1 279 ? 11.112 -5.302 39.564 1.000 11.950 277 VAL AAA N 1
ATOM 2237 C CA . VAL A 1 279 ? 11.469 -6.546 40.280 1.000 11.539 277 VAL AAA CA 1
ATOM 2238 C C . VAL A 1 279 ? 10.259 -7.467 40.255 1.000 11.505 277 VAL AAA C 1
ATOM 2239 O O . VAL A 1 279 ? 10.462 -8.738 40.095 1.000 12.223 277 VAL AAA O 1
ATOM 2243 N N . ALA A 1 280 ? 9.056 -6.989 40.411 1.000 11.370 278 ALA AAA N 1
ATOM 2244 C CA . ALA A 1 280 ? 7.882 -7.864 40.305 1.000 10.732 278 ALA AAA CA 1
ATOM 2245 C C . ALA A 1 280 ? 7.857 -8.505 38.936 1.000 11.400 278 ALA AAA C 1
ATOM 2246 O O . ALA A 1 280 ? 7.461 -9.692 38.851 1.000 13.780 278 ALA AAA O 1
ATOM 2248 N N . ALA A 1 281 ? 8.253 -7.860 37.878 1.000 12.337 279 ALA AAA N 1
ATOM 2249 C CA . ALA A 1 281 ? 8.303 -8.444 36.525 1.000 10.838 279 ALA AAA CA 1
ATOM 2250 C C . ALA A 1 281 ? 9.367 -9.534 36.499 1.000 11.599 279 ALA AAA C 1
ATOM 2251 O O . ALA A 1 281 ? 9.104 -10.610 35.915 1.000 12.272 279 ALA AAA O 1
ATOM 2253 N N . ALA A 1 282 ? 10.512 -9.353 37.127 1.000 11.988 280 ALA AAA N 1
ATOM 2254 C CA . ALA A 1 282 ? 11.534 -10.428 37.213 1.000 11.676 280 ALA AAA CA 1
ATOM 2255 C C . ALA A 1 282 ? 10.945 -11.674 37.904 1.000 12.325 280 ALA AAA C 1
ATOM 2256 O O . ALA A 1 282 ? 11.166 -12.781 37.429 1.000 12.758 280 ALA AAA O 1
ATOM 2258 N N . LEU A 1 283 ? 10.198 -11.482 38.961 1.000 12.638 281 LEU AAA N 1
ATOM 2259 C CA . LEU A 1 283 ? 9.598 -12.609 39.692 1.000 12.839 281 LEU AAA CA 1
ATOM 2260 C C . LEU A 1 283 ? 8.595 -13.304 38.774 1.000 13.837 281 LEU AAA C 1
ATOM 2261 O O . LEU A 1 283 ? 8.539 -14.566 38.791 1.000 14.626 281 LEU AAA O 1
ATOM 2266 N N . LYS A 1 284 ? 7.827 -12.602 37.984 1.000 12.911 282 LYS AAA N 1
ATOM 2267 C CA . LYS A 1 284 ? 6.881 -13.253 37.059 1.000 13.196 282 LYS AAA CA 1
ATOM 2268 C C . LYS A 1 284 ? 7.653 -14.064 36.032 1.000 13.882 282 LYS AAA C 1
ATOM 2269 O O . LYS A 1 284 ? 7.243 -15.218 35.763 1.000 14.634 282 LYS AAA O 1
ATOM 2275 N N . LEU A 1 285 ? 8.744 -13.560 35.502 1.000 13.633 283 LEU AAA N 1
ATOM 2276 C CA . LEU A 1 285 ? 9.524 -14.320 34.510 1.000 13.088 283 LEU AAA CA 1
ATOM 2277 C C . LEU A 1 285 ? 10.101 -15.569 35.160 1.000 14.075 283 LEU AAA C 1
ATOM 2278 O O . LEU A 1 285 ? 10.169 -16.620 34.481 1.000 17.681 283 LEU AAA O 1
ATOM 2283 N N . GLN A 1 286 ? 10.480 -15.524 36.417 1.000 14.476 284 GLN AAA N 1
ATOM 2284 C CA . GLN A 1 286 ? 11.063 -16.689 37.105 1.000 13.226 284 GLN AAA CA 1
ATOM 2285 C C . GLN A 1 286 ? 9.997 -17.735 37.408 1.000 13.400 284 GLN AAA C 1
ATOM 2286 O O . GLN A 1 286 ? 10.395 -18.834 37.815 1.000 17.955 284 GLN AAA O 1
ATOM 2292 N N . GLU A 1 287 ? 8.728 -17.506 37.095 1.000 13.850 285 GLU AAA N 1
ATOM 2293 C CA . GLU A 1 287 ? 7.695 -18.559 37.133 1.000 15.462 285 GLU AAA CA 1
ATOM 2294 C C . GLU A 1 287 ? 7.888 -19.516 35.943 1.000 17.617 285 GLU AAA C 1
ATOM 2295 O O . GLU A 1 287 ? 7.379 -20.622 35.963 1.000 22.256 285 GLU AAA O 1
ATOM 2301 N N . ASP A 1 288 ? 8.575 -19.092 34.899 1.000 15.970 286 ASP AAA N 1
ATOM 2302 C CA . ASP A 1 288 ? 8.755 -19.797 33.626 1.000 14.996 286 ASP AAA CA 1
ATOM 2303 C C . ASP A 1 288 ? 10.118 -20.481 33.656 1.000 14.937 286 ASP AAA C 1
ATOM 2304 O O . ASP A 1 288 ? 11.130 -19.835 33.850 1.000 16.355 286 ASP AAA O 1
ATOM 2309 N N . GLU A 1 289 ? 10.118 -21.790 33.427 1.000 17.504 287 GLU AAA N 1
ATOM 2310 C CA A GLU A 1 289 ? 11.344 -22.609 33.497 0.500 16.957 287 GLU AAA CA 1
ATOM 2311 C CA B GLU A 1 289 ? 11.352 -22.603 33.507 0.500 16.864 287 GLU AAA CA 1
ATOM 2312 C C . GLU A 1 289 ? 12.415 -22.117 32.524 1.000 15.231 287 GLU AAA C 1
ATOM 2313 O O . GLU A 1 289 ? 13.598 -22.356 32.792 1.000 14.846 287 GLU AAA O 1
ATOM 2324 N N . SER A 1 290 ? 12.038 -21.449 31.441 1.000 13.319 288 SER AAA N 1
ATOM 2325 C CA . SER A 1 290 ? 13.031 -20.931 30.469 1.000 12.938 288 SER AAA CA 1
ATOM 2326 C C . SER A 1 290 ? 13.976 -19.926 31.144 1.000 11.738 288 SER AAA C 1
ATOM 2327 O O . SER A 1 290 ? 15.103 -19.746 30.682 1.000 11.995 288 SER AAA O 1
ATOM 2330 N N . PHE A 1 291 ? 13.498 -19.264 32.204 1.000 11.592 289 PHE AAA N 1
ATOM 2331 C CA . PHE A 1 291 ? 14.288 -18.239 32.911 1.000 13.391 289 PHE AAA CA 1
ATOM 2332 C C . PHE A 1 291 ? 15.061 -18.729 34.123 1.000 13.209 289 PHE AAA C 1
ATOM 2333 O O . PHE A 1 291 ? 15.792 -17.937 34.729 1.000 12.662 289 PHE AAA O 1
ATOM 2341 N N . THR A 1 292 ? 14.955 -20.028 34.484 1.000 13.860 290 THR AAA N 1
ATOM 2342 C CA A THR A 1 292 ? 15.408 -20.439 35.813 0.850 14.205 290 THR AAA CA 1
ATOM 2343 C CA B THR A 1 292 ? 15.424 -20.511 35.814 0.150 13.916 290 THR AAA CA 1
ATOM 2344 C C . THR A 1 292 ? 16.911 -20.196 35.985 1.000 13.644 290 THR AAA C 1
ATOM 2345 O O . THR A 1 292 ? 17.312 -19.868 37.111 1.000 12.989 290 THR AAA O 1
ATOM 2352 N N . ASN A 1 293 ? 17.690 -20.363 34.915 1.000 13.558 291 ASN AAA N 1
ATOM 2353 C CA . ASN A 1 293 ? 19.161 -20.234 35.013 1.000 12.739 291 ASN AAA CA 1
ATOM 2354 C C . ASN A 1 293 ? 19.681 -19.024 34.258 1.000 12.343 291 ASN AAA C 1
ATOM 2355 O O . ASN A 1 293 ? 20.846 -19.043 33.897 1.000 15.939 291 ASN AAA O 1
ATOM 2360 N N . LYS A 1 294 ? 18.866 -17.982 34.106 1.000 12.353 292 LYS AAA N 1
ATOM 2361 C CA . LYS A 1 294 ? 19.260 -16.711 33.464 1.000 12.348 292 LYS AAA CA 1
ATOM 2362 C C . LYS A 1 294 ? 19.545 -15.625 34.495 1.000 10.751 292 LYS AAA C 1
ATOM 2363 O O . LYS A 1 294 ? 18.909 -15.511 35.522 1.000 12.604 292 LYS AAA O 1
ATOM 2369 N N . ASN A 1 295 ? 20.586 -14.882 34.164 1.000 10.852 293 ASN AAA N 1
ATOM 2370 C CA . ASN A 1 295 ? 20.962 -13.710 34.959 1.000 11.413 293 ASN AAA CA 1
ATOM 2371 C C . ASN A 1 295 ? 20.141 -12.498 34.494 1.000 11.511 293 ASN AAA C 1
ATOM 2372 O O . ASN A 1 295 ? 20.169 -12.157 33.323 1.000 12.184 293 ASN AAA O 1
ATOM 2377 N N . ILE A 1 296 ? 19.371 -11.964 35.417 1.000 10.405 294 ILE AAA N 1
ATOM 2378 C CA . ILE A 1 296 ? 18.352 -10.954 35.105 1.000 12.514 294 ILE AAA CA 1
ATOM 2379 C C . ILE A 1 296 ? 18.792 -9.610 35.715 1.000 12.594 294 ILE AAA C 1
ATOM 2380 O O . ILE A 1 296 ? 18.812 -9.488 36.931 1.000 15.221 294 ILE AAA O 1
ATOM 2385 N N . VAL A 1 297 ? 19.107 -8.636 34.865 1.000 11.821 295 VAL AAA N 1
ATOM 2386 C CA . VAL A 1 297 ? 19.419 -7.244 35.311 1.000 11.976 295 VAL AAA CA 1
ATOM 2387 C C . VAL A 1 297 ? 18.136 -6.412 35.254 1.000 11.643 295 VAL AAA C 1
ATOM 2388 O O . VAL A 1 297 ? 17.458 -6.379 34.255 1.000 14.832 295 VAL AAA O 1
ATOM 2392 N N . VAL A 1 298 ? 17.885 -5.748 36.371 1.000 9.736 296 VAL AAA N 1
ATOM 2393 C CA . VAL A 1 298 ? 16.666 -4.953 36.534 1.000 10.056 296 VAL AAA CA 1
ATOM 2394 C C . VAL A 1 298 ? 17.073 -3.530 36.963 1.000 10.538 296 VAL AAA C 1
ATOM 2395 O O . VAL A 1 298 ? 17.801 -3.376 37.906 1.000 12.168 296 VAL AAA O 1
ATOM 2399 N N . ILE A 1 299 ? 16.518 -2.549 36.269 1.000 11.510 297 ILE AAA N 1
ATOM 2400 C CA . ILE A 1 299 ? 16.735 -1.122 36.676 1.000 12.966 297 ILE AAA CA 1
ATOM 2401 C C . ILE A 1 299 ? 15.801 -0.785 37.846 1.000 15.153 297 ILE AAA C 1
ATOM 2402 O O . ILE A 1 299 ? 14.628 -0.965 37.740 1.000 17.004 297 ILE AAA O 1
ATOM 2407 N N . LEU A 1 300 ? 16.386 -0.227 38.907 1.000 12.739 298 LEU AAA N 1
ATOM 2408 C CA . LEU A 1 300 ? 15.624 0.371 40.021 1.000 11.110 298 LEU AAA CA 1
ATOM 2409 C C . LEU A 1 300 ? 15.737 1.919 39.881 1.000 10.690 298 LEU AAA C 1
ATOM 2410 O O . LEU A 1 300 ? 16.775 2.486 40.232 1.000 12.580 298 LEU AAA O 1
ATOM 2415 N N . PRO A 1 301 ? 14.724 2.575 39.302 1.000 11.502 299 PRO AAA N 1
ATOM 2416 C CA . PRO A 1 301 ? 14.906 4.003 38.934 1.000 12.136 299 PRO AAA CA 1
ATOM 2417 C C . PRO A 1 301 ? 15.077 5.002 40.063 1.000 11.385 299 PRO AAA C 1
ATOM 2418 O O . PRO A 1 301 ? 15.676 6.094 39.761 1.000 12.423 299 PRO AAA O 1
ATOM 2422 N N . SER A 1 302 ? 14.561 4.774 41.241 1.000 11.091 300 SER AAA N 1
ATOM 2423 C CA . SER A 1 302 ? 14.447 5.831 42.269 1.000 10.869 300 SER AAA CA 1
ATOM 2424 C C . SER A 1 302 ? 14.479 5.258 43.665 1.000 11.363 300 SER AAA C 1
ATOM 2425 O O . SER A 1 302 ? 14.346 4.006 43.827 1.000 13.035 300 SER AAA O 1
ATOM 2428 N N . SER A 1 303 ? 14.683 6.070 44.672 1.000 11.026 301 SER AAA N 1
ATOM 2429 C CA . SER A 1 303 ? 14.754 5.730 46.086 1.000 11.276 301 SER AAA CA 1
ATOM 2430 C C . SER A 1 303 ? 13.421 5.957 46.765 1.000 11.215 301 SER AAA C 1
ATOM 2431 O O . SER A 1 303 ? 12.795 7.029 46.555 1.000 12.323 301 SER AAA O 1
ATOM 2434 N N . GLY A 1 304 ? 12.997 5.027 47.621 1.000 13.372 302 GLY AAA N 1
ATOM 2435 C CA . GLY A 1 304 ? 11.751 5.154 48.382 1.000 13.505 302 GLY AAA CA 1
ATOM 2436 C C . GLY A 1 304 ? 11.710 6.391 49.271 1.000 10.656 302 GLY AAA C 1
ATOM 2437 O O . GLY A 1 304 ? 10.631 6.787 49.610 1.000 10.875 302 GLY AAA O 1
ATOM 2438 N N . GLU A 1 305 ? 12.836 7.005 49.588 1.000 10.730 303 GLU AAA N 1
ATOM 2439 C CA . GLU A 1 305 ? 12.788 8.250 50.383 1.000 10.994 303 GLU AAA CA 1
ATOM 2440 C C . GLU A 1 305 ? 11.957 9.308 49.667 1.000 10.785 303 GLU AAA C 1
ATOM 2441 O O . GLU A 1 305 ? 11.415 10.186 50.356 1.000 12.703 303 GLU AAA O 1
ATOM 2447 N N . ARG A 1 306 ? 11.936 9.286 48.338 1.000 10.754 304 ARG AAA N 1
ATOM 2448 C CA . ARG A 1 306 ? 11.194 10.269 47.516 1.000 12.216 304 ARG AAA CA 1
ATOM 2449 C C . ARG A 1 306 ? 9.701 9.961 47.506 1.000 11.287 304 ARG AAA C 1
ATOM 2450 O O . ARG A 1 306 ? 8.934 10.671 46.844 1.000 12.285 304 ARG AAA O 1
ATOM 2458 N N . TYR A 1 307 ? 9.257 8.981 48.265 1.000 10.710 305 TYR AAA N 1
ATOM 2459 C CA . TYR A 1 307 ? 7.889 8.442 48.159 1.000 11.494 305 TYR AAA CA 1
ATOM 2460 C C . TYR A 1 307 ? 7.171 8.450 49.498 1.000 11.203 305 TYR AAA C 1
ATOM 2461 O O . TYR A 1 307 ? 6.083 7.857 49.583 1.000 11.484 305 TYR AAA O 1
ATOM 2470 N N . LEU A 1 308 ? 7.680 9.194 50.489 1.000 12.807 306 LEU AAA N 1
ATOM 2471 C CA . LEU A 1 308 ? 7.088 9.130 51.844 1.000 13.532 306 LEU AAA CA 1
ATOM 2472 C C . LEU A 1 308 ? 5.636 9.655 51.860 1.000 13.555 306 LEU AAA C 1
ATOM 2473 O O . LEU A 1 308 ? 4.857 9.259 52.727 1.000 17.977 306 LEU AAA O 1
ATOM 2478 N N . SER A 1 309 ? 5.254 10.482 50.912 1.000 14.709 307 SER AAA N 1
ATOM 2479 C CA . SER A 1 309 ? 3.896 11.086 50.852 1.000 18.275 307 SER AAA CA 1
ATOM 2480 C C . SER A 1 309 ? 2.997 10.315 49.878 1.000 18.654 307 SER AAA C 1
ATOM 2481 O O . SER A 1 309 ? 1.918 10.783 49.561 1.000 25.763 307 SER AAA O 1
ATOM 2484 N N . THR A 1 310 ? 3.455 9.190 49.359 1.000 15.352 308 THR AAA N 1
ATOM 2485 C CA . THR A 1 310 ? 2.726 8.395 48.342 1.000 15.179 308 THR AAA CA 1
ATOM 2486 C C . THR A 1 310 ? 2.125 7.095 48.901 1.000 13.669 308 THR AAA C 1
ATOM 2487 O O . THR A 1 310 ? 2.350 6.755 50.076 1.000 14.141 308 THR AAA O 1
ATOM 2491 N N . ALA A 1 311 ? 1.409 6.378 48.057 1.000 16.213 309 ALA AAA N 1
ATOM 2492 C CA . ALA A 1 311 ? 0.847 5.044 48.353 1.000 17.286 309 ALA AAA CA 1
ATOM 2493 C C . ALA A 1 311 ? 1.906 4.093 48.928 1.000 15.298 309 ALA AAA C 1
ATOM 2494 O O . ALA A 1 311 ? 1.561 3.207 49.714 1.000 16.903 309 ALA AAA O 1
ATOM 2496 N N . LEU A 1 312 ? 3.164 4.247 48.545 1.000 13.160 310 LEU AAA N 1
ATOM 2497 C CA . LEU A 1 312 ? 4.229 3.335 48.974 1.000 13.598 310 LEU AAA CA 1
ATOM 2498 C C . LEU A 1 312 ? 4.338 3.271 50.491 1.000 13.616 310 LEU AAA C 1
ATOM 2499 O O . LEU A 1 312 ? 4.627 2.197 51.019 1.000 15.798 310 LEU AAA O 1
ATOM 2504 N N . PHE A 1 313 ? 4.091 4.371 51.171 1.000 14.641 311 PHE AAA N 1
ATOM 2505 C CA . PHE A 1 313 ? 4.244 4.457 52.643 1.000 17.673 311 PHE AAA CA 1
ATOM 2506 C C . PHE A 1 313 ? 2.882 4.669 53.308 1.000 17.090 311 PHE AAA C 1
ATOM 2507 O O . PHE A 1 313 ? 2.884 4.885 54.525 1.000 22.952 311 PHE AAA O 1
ATOM 2515 N N . ALA A 1 314 ? 1.787 4.522 52.563 1.000 17.030 312 ALA AAA N 1
ATOM 2516 C CA . ALA A 1 314 ? 0.394 4.573 53.079 1.000 19.575 312 ALA AAA CA 1
ATOM 2517 C C . ALA A 1 314 ? -0.141 3.152 53.191 1.000 24.984 312 ALA AAA C 1
ATOM 2518 O O . ALA A 1 314 ? 0.403 2.252 52.496 1.000 29.630 312 ALA AAA O 1
ATOM 2520 N N . ASP A 1 315 ? -1.182 2.936 54.009 1.000 26.424 313 ASP AAA N 1
ATOM 2521 C CA . ASP A 1 315 ? -1.822 1.593 54.154 1.000 27.295 313 ASP AAA CA 1
ATOM 2522 C C . ASP A 1 315 ? -0.744 0.540 54.456 1.000 29.047 313 ASP AAA C 1
ATOM 2523 O O . ASP A 1 315 ? -0.904 -0.626 54.014 1.000 37.238 313 ASP AAA O 1
ATOM 2528 N N . LEU A 1 316 ? 0.299 0.917 55.199 0.500 23.765 314 LEU AAA N 1
ATOM 2529 C CA . LEU A 1 316 ? 1.488 0.066 55.461 0.500 21.529 314 LEU AAA CA 1
ATOM 2530 C C . LEU A 1 316 ? 1.490 -0.264 56.943 0.500 20.260 314 LEU AAA C 1
ATOM 2531 O O . LEU A 1 316 ? 1.510 -1.455 57.304 0.500 20.825 314 LEU AAA O 1
ATOM 2536 N N . PHE A 1 317 ? 1.455 0.783 57.749 0.500 19.049 315 PHE AAA N 1
ATOM 2537 C CA . PHE A 1 317 ? 1.503 0.720 59.234 0.500 18.668 315 PHE AAA CA 1
ATOM 2538 C C . PHE A 1 317 ? 0.285 1.434 59.830 0.500 19.861 315 PHE AAA C 1
ATOM 2539 O O . PHE A 1 317 ? -0.068 2.547 59.376 0.500 22.642 315 PHE AAA O 1
ATOM 2547 N N . THR A 1 318 ? -0.317 0.780 60.827 0.500 19.470 316 THR AAA N 1
ATOM 2548 C CA . THR A 1 318 ? -1.446 1.304 61.633 0.500 22.885 316 THR AAA CA 1
ATOM 2549 C C . THR A 1 318 ? -0.911 2.395 62.568 0.500 22.457 316 THR AAA C 1
ATOM 2550 O O . THR A 1 318 ? 0.301 2.407 62.856 0.500 21.387 316 THR AAA O 1
ATOM 2554 N N . GLU A 1 319 ? -1.785 3.281 63.028 0.500 26.973 317 GLU AAA N 1
ATOM 2555 C CA . GLU A 1 319 ? -1.466 4.196 64.144 0.500 28.682 317 GLU AAA CA 1
ATOM 2556 C C . GLU A 1 319 ? -0.738 3.385 65.223 0.500 24.807 317 GLU AAA C 1
ATOM 2557 O O . GLU A 1 319 ? 0.369 3.775 65.601 0.500 28.797 317 GLU AAA O 1
ATOM 2563 N N . LYS A 1 320 ? -1.317 2.270 65.671 0.500 25.474 318 LYS AAA N 1
ATOM 2564 C CA . LYS A 1 320 ? -0.762 1.489 66.808 0.500 26.633 318 LYS AAA CA 1
ATOM 2565 C C . LYS A 1 320 ? 0.632 0.982 66.424 0.500 24.239 318 LYS AAA C 1
ATOM 2566 O O . LYS A 1 320 ? 1.561 1.094 67.256 0.500 24.492 318 LYS AAA O 1
ATOM 2572 N N . GLU A 1 321 ? 0.796 0.489 65.198 0.500 24.367 319 GLU AAA N 1
ATOM 2573 C CA . GLU A 1 321 ? 2.104 -0.023 64.708 0.500 25.723 319 GLU AAA CA 1
ATOM 2574 C C . GLU A 1 321 ? 3.147 1.104 64.710 0.500 28.985 319 GLU AAA C 1
ATOM 2575 O O . GLU A 1 321 ? 4.346 0.816 64.870 0.500 31.206 319 GLU AAA O 1
ATOM 2581 N N . HIS B 1 1 ? 37.100 2.342 40.504 0.500 25.081 -1 HIS BBB N 1
ATOM 2582 C CA . HIS B 1 1 ? 37.231 0.997 41.085 0.500 27.615 -1 HIS BBB CA 1
ATOM 2583 C C . HIS B 1 1 ? 36.839 -0.056 40.054 0.500 27.164 -1 HIS BBB C 1
ATOM 2584 O O . HIS B 1 1 ? 36.427 0.318 38.948 0.500 28.820 -1 HIS BBB O 1
ATOM 2591 N N . MET B 1 2 ? 36.934 -1.317 40.467 0.500 27.657 0 MET BBB N 1
ATOM 2592 C CA . MET B 1 2 ? 36.762 -2.527 39.629 0.500 27.556 0 MET BBB CA 1
ATOM 2593 C C . MET B 1 2 ? 35.268 -2.780 39.460 0.500 24.996 0 MET BBB C 1
ATOM 2594 O O . MET B 1 2 ? 34.566 -2.790 40.477 0.500 27.672 0 MET BBB O 1
ATOM 2596 N N . SER B 1 3 ? 34.838 -2.988 38.214 1.000 31.116 1 SER BBB N 1
ATOM 2597 C CA . SER B 1 3 ? 33.474 -3.412 37.790 1.000 27.922 1 SER BBB CA 1
ATOM 2598 C C . SER B 1 3 ? 33.113 -4.748 38.429 1.000 23.186 1 SER BBB C 1
ATOM 2599 O O . SER B 1 3 ? 33.861 -5.783 38.234 1.000 26.505 1 SER BBB O 1
ATOM 2602 N N . LYS B 1 4 ? 31.966 -4.800 39.106 1.000 18.837 2 LYS BBB N 1
ATOM 2603 C CA . LYS B 1 4 ? 31.524 -6.070 39.700 1.000 15.637 2 LYS BBB CA 1
ATOM 2604 C C . LYS B 1 4 ? 30.033 -6.109 40.012 1.000 12.815 2 LYS BBB C 1
ATOM 2605 O O . LYS B 1 4 ? 29.342 -5.112 39.968 1.000 14.365 2 LYS BBB O 1
ATOM 2611 N N . ILE B 1 5 ? 29.629 -7.278 40.466 1.000 12.731 3 ILE BBB N 1
ATOM 2612 C CA . ILE B 1 5 ? 28.328 -7.498 41.115 1.000 12.130 3 ILE BBB CA 1
ATOM 2613 C C . ILE B 1 5 ? 28.553 -7.430 42.616 1.000 11.447 3 ILE BBB C 1
ATOM 2614 O O . ILE B 1 5 ? 29.382 -8.137 43.152 1.000 14.308 3 ILE BBB O 1
ATOM 2619 N N . TYR B 1 6 ? 27.844 -6.546 43.294 1.000 11.828 4 TYR BBB N 1
ATOM 2620 C CA . TYR B 1 6 ? 27.894 -6.459 44.764 1.000 10.849 4 TYR BBB CA 1
ATOM 2621 C C . TYR B 1 6 ? 26.959 -7.499 45.378 1.000 9.882 4 TYR BBB C 1
ATOM 2622 O O . TYR B 1 6 ? 25.781 -7.617 45.029 1.000 10.909 4 TYR BBB O 1
ATOM 2631 N N . GLU B 1 7 ? 27.473 -8.234 46.356 1.000 11.400 5 GLU BBB N 1
ATOM 2632 C CA . GLU B 1 7 ? 26.688 -9.328 46.926 1.000 13.100 5 GLU BBB CA 1
ATOM 2633 C C . GLU B 1 7 ? 25.619 -8.882 47.900 1.000 12.606 5 GLU BBB C 1
ATOM 2634 O O . GLU B 1 7 ? 24.630 -9.586 48.054 1.000 14.354 5 GLU BBB O 1
ATOM 2640 N N . ASP B 1 8 ? 25.710 -7.638 48.404 1.000 12.603 6 ASP BBB N 1
ATOM 2641 C CA . ASP B 1 8 ? 24.578 -7.011 49.114 1.000 11.062 6 ASP BBB CA 1
ATOM 2642 C C . ASP B 1 8 ? 24.841 -5.495 49.110 1.000 10.232 6 ASP BBB C 1
ATOM 2643 O O . ASP B 1 8 ? 25.942 -5.050 48.762 1.000 11.181 6 ASP BBB O 1
ATOM 2648 N N . ASN B 1 9 ? 23.834 -4.780 49.541 1.000 10.613 7 ASN BBB N 1
ATOM 2649 C CA . ASN B 1 9 ? 23.876 -3.293 49.394 1.000 10.702 7 ASN BBB CA 1
ATOM 2650 C C . ASN B 1 9 ? 24.919 -2.728 50.334 1.000 10.387 7 ASN BBB C 1
ATOM 2651 O O . ASN B 1 9 ? 25.409 -1.582 50.063 1.000 11.672 7 ASN BBB O 1
ATOM 2656 N N . SER B 1 10 ? 25.224 -3.326 51.459 1.000 11.286 8 SER BBB N 1
ATOM 2657 C CA . SER B 1 10 ? 26.256 -2.766 52.354 1.000 11.941 8 SER BBB CA 1
ATOM 2658 C C . SER B 1 10 ? 27.590 -2.675 51.658 1.000 11.147 8 SER BBB C 1
ATOM 2659 O O . SER B 1 10 ? 28.429 -1.820 52.003 1.000 11.431 8 SER BBB O 1
ATOM 2662 N N . LEU B 1 11 ? 27.861 -3.559 50.688 1.000 13.815 9 LEU BBB N 1
ATOM 2663 C CA . LEU B 1 11 ? 29.184 -3.596 50.047 1.000 14.237 9 LEU BBB CA 1
ATOM 2664 C C . LEU B 1 11 ? 29.364 -2.460 49.028 1.000 11.735 9 LEU BBB C 1
ATOM 2665 O O . LEU B 1 11 ? 30.475 -2.291 48.539 1.000 12.391 9 LEU BBB O 1
ATOM 2670 N N . THR B 1 12 ? 28.289 -1.709 48.783 1.000 10.147 10 THR BBB N 1
ATOM 2671 C CA . THR B 1 12 ? 28.318 -0.617 47.774 1.000 11.002 10 THR BBB CA 1
ATOM 2672 C C . THR B 1 12 ? 28.718 0.716 48.410 1.000 12.316 10 THR BBB C 1
ATOM 2673 O O . THR B 1 12 ? 28.670 1.743 47.671 1.000 11.818 10 THR BBB O 1
ATOM 2677 N N . ILE B 1 13 ? 29.103 0.764 49.663 1.000 13.560 11 ILE BBB N 1
ATOM 2678 C CA . ILE B 1 13 ? 29.428 2.065 50.331 1.000 12.901 11 ILE BBB CA 1
ATOM 2679 C C . ILE B 1 13 ? 30.589 2.718 49.608 1.000 12.487 11 ILE BBB C 1
ATOM 2680 O O . ILE B 1 13 ? 31.493 2.146 49.043 1.000 11.716 11 ILE BBB O 1
ATOM 2685 N N . GLY B 1 14 ? 30.559 4.065 49.671 1.000 11.938 12 GLY BBB N 1
ATOM 2686 C CA . GLY B 1 14 ? 31.752 4.859 49.325 1.000 12.754 12 GLY BBB CA 1
ATOM 2687 C C . GLY B 1 14 ? 31.919 5.108 47.835 1.000 17.321 12 GLY BBB C 1
ATOM 2688 O O . GLY B 1 14 ? 30.967 5.094 47.063 1.000 16.467 12 GLY BBB O 1
ATOM 2689 N N . HIS B 1 15 ? 33.153 5.405 47.480 1.000 14.354 13 HIS BBB N 1
ATOM 2690 C CA . HIS B 1 15 ? 33.524 5.914 46.137 1.000 12.790 13 HIS BBB CA 1
ATOM 2691 C C . HIS B 1 15 ? 32.675 7.135 45.777 1.000 11.075 13 HIS BBB C 1
ATOM 2692 O O . HIS B 1 15 ? 32.213 7.236 44.660 1.000 11.337 13 HIS BBB O 1
ATOM 2699 N N . THR B 1 16 ? 32.531 8.019 46.755 1.000 10.777 14 THR BBB N 1
ATOM 2700 C CA . THR B 1 16 ? 31.689 9.219 46.575 1.000 10.868 14 THR BBB CA 1
ATOM 2701 C C . THR B 1 16 ? 32.501 10.247 45.799 1.000 10.175 14 THR BBB C 1
ATOM 2702 O O . THR B 1 16 ? 33.725 10.308 45.895 1.000 10.749 14 THR BBB O 1
ATOM 2706 N N . PRO B 1 17 ? 31.805 11.072 44.989 1.000 10.877 15 PRO BBB N 1
ATOM 2707 C CA . PRO B 1 17 ? 32.515 12.014 44.118 1.000 11.722 15 PRO BBB CA 1
ATOM 2708 C C . PRO B 1 17 ? 33.022 13.253 44.866 1.000 10.774 15 PRO BBB C 1
ATOM 2709 O O . PRO B 1 17 ? 32.424 13.674 45.851 1.000 11.488 15 PRO BBB O 1
ATOM 2713 N N . LEU B 1 18 ? 34.170 13.718 44.389 1.000 10.649 16 LEU BBB N 1
ATOM 2714 C CA . LEU B 1 18 ? 34.777 14.992 44.831 1.000 10.375 16 LEU BBB CA 1
ATOM 2715 C C . LEU B 1 18 ? 34.569 16.006 43.718 1.000 10.563 16 LEU BBB C 1
ATOM 2716 O O . LEU B 1 18 ? 35.028 15.786 42.608 1.000 12.131 16 LEU BBB O 1
ATOM 2721 N N . VAL B 1 19 ? 33.808 17.062 44.040 1.000 10.135 17 VAL BBB N 1
ATOM 2722 C CA . VAL B 1 19 ? 33.304 18.019 43.038 1.000 9.872 17 VAL BBB CA 1
ATOM 2723 C C . VAL B 1 19 ? 33.890 19.398 43.384 1.000 9.308 17 VAL BBB C 1
ATOM 2724 O O . VAL B 1 19 ? 33.749 19.904 44.511 1.000 9.953 17 VAL BBB O 1
ATOM 2728 N N . ARG B 1 20 ? 34.514 20.004 42.377 1.000 10.226 18 ARG BBB N 1
ATOM 2729 C CA . ARG B 1 20 ? 34.957 21.419 42.539 1.000 10.912 18 ARG BBB CA 1
ATOM 2730 C C . ARG B 1 20 ? 33.735 22.335 42.639 1.000 10.438 18 ARG BBB C 1
ATOM 2731 O O . ARG B 1 20 ? 32.905 22.319 41.750 1.000 12.845 18 ARG BBB O 1
ATOM 2739 N N . LEU B 1 21 ? 33.737 23.208 43.660 1.000 9.803 19 LEU BBB N 1
ATOM 2740 C CA . LEU B 1 21 ? 32.729 24.273 43.767 1.000 11.395 19 LEU BBB CA 1
ATOM 2741 C C . LEU B 1 21 ? 33.188 25.497 42.962 1.000 10.670 19 LEU BBB C 1
ATOM 2742 O O . LEU B 1 21 ? 34.347 25.911 43.151 1.000 11.274 19 LEU BBB O 1
ATOM 2747 N N . ASN B 1 22 ? 32.345 25.901 42.041 1.000 11.185 20 ASN BBB N 1
ATOM 2748 C CA . ASN B 1 22 ? 32.727 26.985 41.098 1.000 13.317 20 ASN BBB CA 1
ATOM 2749 C C . ASN B 1 22 ? 32.247 28.364 41.537 1.000 16.558 20 ASN BBB C 1
ATOM 2750 O O . ASN B 1 22 ? 32.989 29.371 41.217 1.000 14.907 20 ASN BBB O 1
ATOM 2755 N N . ARG B 1 23 ? 31.107 28.440 42.182 1.000 17.787 21 ARG BBB N 1
ATOM 2756 C CA . ARG B 1 23 ? 30.584 29.759 42.650 1.000 16.097 21 ARG BBB CA 1
ATOM 2757 C C . ARG B 1 23 ? 30.838 29.919 44.129 1.000 13.502 21 ARG BBB C 1
ATOM 2758 O O . ARG B 1 23 ? 30.997 31.088 44.615 1.000 16.168 21 ARG BBB O 1
ATOM 2766 N N . ILE B 1 24 ? 30.860 28.851 44.903 1.000 11.587 22 ILE BBB N 1
ATOM 2767 C CA . ILE B 1 24 ? 31.052 28.962 46.354 1.000 12.496 22 ILE BBB CA 1
ATOM 2768 C C . ILE B 1 24 ? 32.523 28.849 46.625 1.000 12.168 22 ILE BBB C 1
ATOM 2769 O O . ILE B 1 24 ? 33.140 27.772 46.442 1.000 12.314 22 ILE BBB O 1
ATOM 2774 N N . GLY B 1 25 ? 33.084 29.951 47.098 1.000 12.273 23 GLY BBB N 1
ATOM 2775 C CA . GLY B 1 25 ? 34.508 29.995 47.391 1.000 12.510 23 GLY BBB CA 1
ATOM 2776 C C . GLY B 1 25 ? 35.338 30.250 46.156 1.000 12.024 23 GLY BBB C 1
ATOM 2777 O O . GLY B 1 25 ? 34.798 30.631 45.091 1.000 10.764 23 GLY BBB O 1
ATOM 2778 N N . ASN B 1 26 ? 36.641 30.070 46.309 1.000 13.182 24 ASN BBB N 1
ATOM 2779 C CA . ASN B 1 26 ? 37.638 30.582 45.349 1.000 11.863 24 ASN BBB CA 1
ATOM 2780 C C . ASN B 1 26 ? 37.967 29.617 44.219 1.000 11.081 24 ASN BBB C 1
ATOM 2781 O O . ASN B 1 26 ? 38.885 29.871 43.462 1.000 11.928 24 ASN BBB O 1
ATOM 2786 N N . GLY B 1 27 ? 37.183 28.537 44.086 1.000 12.213 25 GLY BBB N 1
ATOM 2787 C CA . GLY B 1 27 ? 37.437 27.514 43.057 1.000 11.093 25 GLY BBB CA 1
ATOM 2788 C C . GLY B 1 27 ? 38.311 26.380 43.561 1.000 11.851 25 GLY BBB C 1
ATOM 2789 O O . GLY B 1 27 ? 38.602 25.447 42.775 1.000 11.533 25 GLY BBB O 1
ATOM 2790 N N . ARG B 1 28 ? 38.751 26.454 44.801 1.000 12.029 26 ARG BBB N 1
ATOM 2791 C CA . ARG B 1 28 ? 39.611 25.412 45.397 1.000 11.458 26 ARG BBB CA 1
ATOM 2792 C C . ARG B 1 28 ? 38.862 24.678 46.497 1.000 11.392 26 ARG BBB C 1
ATOM 2793 O O . ARG B 1 28 ? 39.532 23.831 47.149 1.000 15.978 26 ARG BBB O 1
ATOM 2801 N N . ILE B 1 29 ? 37.584 24.896 46.703 1.000 11.456 27 ILE BBB N 1
ATOM 2802 C CA . ILE B 1 29 ? 36.805 24.048 47.619 1.000 10.251 27 ILE BBB CA 1
ATOM 2803 C C . ILE B 1 29 ? 36.399 22.816 46.797 1.000 10.977 27 ILE BBB C 1
ATOM 2804 O O . ILE B 1 29 ? 35.737 22.924 45.780 1.000 11.540 27 ILE BBB O 1
ATOM 2809 N N . LEU B 1 30 ? 36.775 21.645 47.306 1.000 10.406 28 LEU BBB N 1
ATOM 2810 C CA . LEU B 1 30 ? 36.476 20.331 46.711 1.000 9.985 28 LEU BBB CA 1
ATOM 2811 C C . LEU B 1 30 ? 35.532 19.588 47.664 1.000 9.578 28 LEU BBB C 1
ATOM 2812 O O . LEU B 1 30 ? 35.914 19.284 48.779 1.000 10.231 28 LEU BBB O 1
ATOM 2817 N N . ALA B 1 31 ? 34.299 19.404 47.240 1.000 9.283 29 ALA BBB N 1
ATOM 2818 C CA . ALA B 1 31 ? 33.206 18.888 48.059 1.000 10.227 29 ALA BBB CA 1
ATOM 2819 C C . ALA B 1 31 ? 33.060 17.379 47.825 1.000 9.847 29 ALA BBB C 1
ATOM 2820 O O . ALA B 1 31 ? 32.862 16.991 46.682 1.000 11.053 29 ALA BBB O 1
ATOM 2822 N N . LYS B 1 32 ? 33.117 16.660 48.937 1.000 10.077 30 LYS BBB N 1
ATOM 2823 C CA . LYS B 1 32 ? 32.966 15.159 48.850 1.000 11.257 30 LYS BBB CA 1
ATOM 2824 C C . LYS B 1 32 ? 31.532 14.853 49.226 1.000 11.538 30 LYS BBB C 1
ATOM 2825 O O . LYS B 1 32 ? 31.131 15.098 50.363 1.000 11.816 30 LYS BBB O 1
ATOM 2831 N N . VAL B 1 33 ? 30.781 14.306 48.267 1.000 11.165 31 VAL BBB N 1
ATOM 2832 C CA . VAL B 1 33 ? 29.319 14.218 48.373 1.000 11.965 31 VAL BBB CA 1
ATOM 2833 C C . VAL B 1 33 ? 28.944 12.878 49.032 1.000 12.359 31 VAL BBB C 1
ATOM 2834 O O . VAL B 1 33 ? 28.709 11.859 48.313 1.000 11.046 31 VAL BBB O 1
ATOM 2838 N N . GLU B 1 34 ? 28.861 12.848 50.343 1.000 12.304 32 GLU BBB N 1
ATOM 2839 C CA . GLU B 1 34 ? 28.664 11.578 51.090 1.000 11.996 32 GLU BBB CA 1
ATOM 2840 C C . GLU B 1 34 ? 27.210 11.188 51.048 1.000 10.756 32 GLU BBB C 1
ATOM 2841 O O . GLU B 1 34 ? 26.908 10.041 51.530 1.000 11.493 32 GLU BBB O 1
ATOM 2847 N N . SER B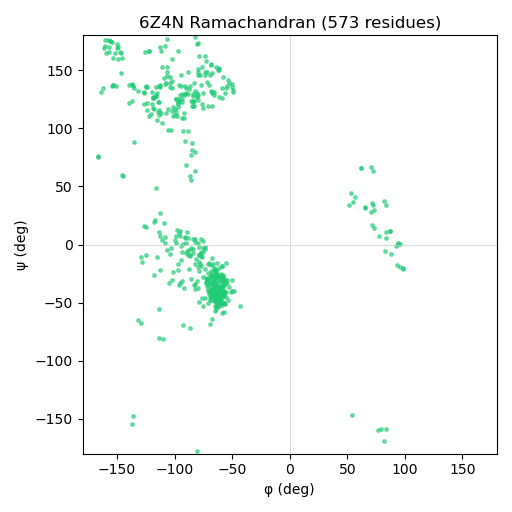 1 35 ? 26.316 11.881 50.418 1.000 10.114 33 SER BBB N 1
ATOM 2848 C CA . SER B 1 35 ? 24.964 11.366 50.164 1.000 10.340 33 SER BBB CA 1
ATOM 2849 C C . SER B 1 35 ? 24.967 10.352 48.998 1.000 11.722 33 SER BBB C 1
ATOM 2850 O O . SER B 1 35 ? 23.898 9.805 48.751 1.000 10.319 33 SER BBB O 1
ATOM 2853 N N . ARG B 1 36 ? 26.070 10.231 48.285 1.000 12.107 34 ARG BBB N 1
ATOM 2854 C CA . ARG B 1 36 ? 26.163 9.232 47.187 1.000 10.672 34 ARG BBB CA 1
ATOM 2855 C C . ARG B 1 36 ? 26.520 7.848 47.781 1.000 11.028 34 ARG BBB C 1
ATOM 2856 O O . ARG B 1 36 ? 27.639 7.359 47.619 1.000 11.669 34 ARG BBB O 1
ATOM 2864 N N . ASN B 1 37 ? 25.629 7.353 48.593 1.000 11.497 35 ASN BBB N 1
ATOM 2865 C CA . ASN B 1 37 ? 25.865 6.167 49.469 1.000 12.044 35 ASN BBB CA 1
ATOM 2866 C C . ASN B 1 37 ? 24.538 5.456 49.534 1.000 9.912 35 ASN BBB C 1
ATOM 2867 O O . ASN B 1 37 ? 23.486 5.964 49.190 1.000 9.586 35 ASN BBB O 1
ATOM 2872 N N . PRO B 1 38 ? 24.544 4.137 49.917 1.000 9.953 36 PRO BBB N 1
ATOM 2873 C CA . PRO B 1 38 ? 23.350 3.303 49.758 1.000 10.553 36 PRO BBB CA 1
ATOM 2874 C C . PRO B 1 38 ? 22.107 3.705 50.537 1.000 10.191 36 PRO BBB C 1
ATOM 2875 O O . PRO B 1 38 ? 20.989 3.388 50.115 1.000 10.927 36 PRO BBB O 1
ATOM 2879 N N . SER B 1 39 ? 22.300 4.389 51.681 1.000 10.391 37 SER BBB N 1
ATOM 2880 C CA . SER B 1 39 ? 21.173 5.016 52.413 1.000 11.247 37 SER BBB CA 1
ATOM 2881 C C . SER B 1 39 ? 21.382 6.544 52.475 1.000 10.612 37 SER BBB C 1
ATOM 2882 O O . SER B 1 39 ? 20.750 7.165 53.320 1.000 10.076 37 SER BBB O 1
ATOM 2885 N N . PHE B 1 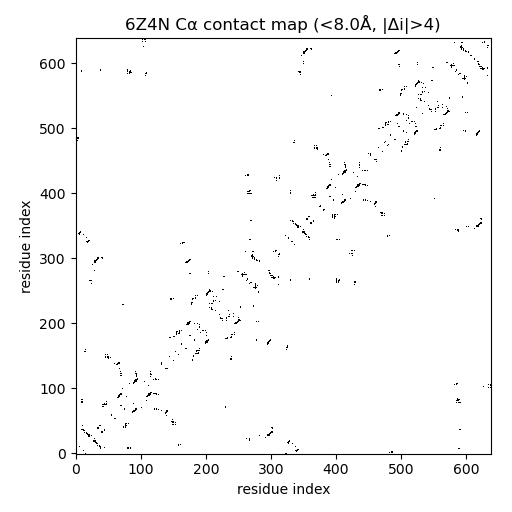40 ? 22.221 7.041 51.574 1.000 10.640 38 PHE BBB N 1
ATOM 2886 C CA . PHE B 1 40 ? 22.275 8.497 51.243 1.000 10.244 38 PHE BBB CA 1
ATOM 2887 C C . PHE B 1 40 ? 22.887 9.287 52.384 1.000 9.637 38 PHE BBB C 1
ATOM 2888 O O . PHE B 1 40 ? 22.572 10.535 52.416 1.000 11.480 38 PHE BBB O 1
ATOM 2896 N N . SER B 1 41 ? 23.858 8.826 53.123 1.000 9.499 39 SER BBB N 1
ATOM 2897 C CA . SER B 1 41 ? 24.594 9.713 54.022 1.000 9.739 39 SER BBB CA 1
ATOM 2898 C C . SER B 1 41 ? 25.981 9.201 54.294 1.000 9.370 39 SER BBB C 1
ATOM 2899 O O . SER B 1 41 ? 26.274 7.987 54.020 1.000 10.656 39 SER BBB O 1
ATOM 2902 N N . VAL B 1 42 ? 26.795 9.941 54.984 1.000 10.479 40 VAL BBB N 1
ATOM 2903 C CA . VAL B 1 42 ? 28.127 9.496 55.391 1.000 9.932 40 VAL BBB CA 1
ATOM 2904 C C . VAL B 1 42 ? 27.957 8.260 56.306 1.000 10.899 40 VAL BBB C 1
ATOM 2905 O O . VAL B 1 42 ? 28.895 7.407 56.377 1.000 10.357 40 VAL BBB O 1
ATOM 2909 N N . LYS B 1 43 ? 26.867 8.192 57.064 1.000 11.167 41 LYS BBB N 1
ATOM 2910 C CA . LYS B 1 43 ? 26.720 7.103 58.069 1.000 11.535 41 LYS BBB CA 1
ATOM 2911 C C . LYS B 1 43 ? 26.607 5.752 57.382 1.000 11.782 41 LYS BBB C 1
ATOM 2912 O O . LYS B 1 43 ? 26.853 4.729 58.078 1.000 11.224 41 LYS BBB O 1
ATOM 2918 N N . CYS B 1 44 ? 26.250 5.680 56.107 1.000 12.794 42 CYS BBB N 1
ATOM 2919 C CA . CYS B 1 44 ? 26.191 4.348 55.441 1.000 11.897 42 CYS BBB CA 1
ATOM 2920 C C . CYS B 1 44 ? 27.512 3.645 55.656 1.000 10.628 42 CYS BBB C 1
ATOM 2921 O O . CYS B 1 44 ? 27.463 2.365 55.791 1.000 11.383 42 CYS BBB O 1
ATOM 2924 N N . ARG B 1 45 ? 28.647 4.302 55.664 1.000 10.184 43 ARG BBB N 1
ATOM 2925 C CA . ARG B 1 45 ? 29.963 3.643 55.810 1.000 9.333 43 ARG BBB CA 1
ATOM 2926 C C . ARG B 1 45 ? 30.048 3.032 57.183 1.000 10.173 43 ARG BBB C 1
ATOM 2927 O O . ARG B 1 45 ? 30.629 1.900 57.281 1.000 12.100 43 ARG BBB O 1
ATOM 2935 N N . ILE B 1 46 ? 29.565 3.673 58.236 1.000 10.606 44 ILE BBB N 1
ATOM 2936 C CA . ILE B 1 46 ? 29.766 3.156 59.607 1.000 9.693 44 ILE BBB CA 1
ATOM 2937 C C . ILE B 1 46 ? 28.655 2.148 59.905 1.000 11.386 44 ILE BBB C 1
ATOM 2938 O O . ILE B 1 46 ? 28.898 1.209 60.708 1.000 12.537 44 ILE BBB O 1
ATOM 2943 N N . GLY B 1 47 ? 27.459 2.259 59.350 1.000 11.211 45 GLY BBB N 1
ATOM 2944 C CA . GLY B 1 47 ? 26.443 1.208 59.530 1.000 10.896 45 GLY BBB CA 1
ATOM 2945 C C . GLY B 1 47 ? 27.017 -0.075 58.977 1.000 12.104 45 GLY BBB C 1
ATOM 2946 O O . GLY B 1 47 ? 26.854 -1.157 59.617 1.000 12.381 45 GLY BBB O 1
ATOM 2947 N N . ALA B 1 48 ? 27.640 -0.018 57.814 1.000 12.281 46 ALA BBB N 1
ATOM 2948 C CA . ALA B 1 48 ? 28.245 -1.218 57.213 1.000 12.496 46 ALA BBB CA 1
ATOM 2949 C C . ALA B 1 48 ? 29.371 -1.663 58.102 1.000 12.539 46 ALA BBB C 1
ATOM 2950 O O . ALA B 1 48 ? 29.385 -2.855 58.517 1.000 11.961 46 ALA BBB O 1
ATOM 2952 N N . ASN B 1 49 ? 30.357 -0.862 58.391 1.000 11.404 47 ASN BBB N 1
ATOM 2953 C CA . ASN B 1 49 ? 31.583 -1.365 59.026 1.000 11.154 47 ASN BBB CA 1
ATOM 2954 C C . ASN B 1 49 ? 31.346 -1.731 60.483 1.000 12.637 47 ASN BBB C 1
ATOM 2955 O O . ASN B 1 49 ? 32.039 -2.657 60.943 1.000 14.947 47 ASN BBB O 1
ATOM 2960 N N . MET B 1 50 ? 30.445 -1.103 61.226 1.000 12.393 48 MET BBB N 1
ATOM 2961 C CA . MET B 1 50 ? 30.263 -1.514 62.616 1.000 14.276 48 MET BBB CA 1
ATOM 2962 C C . MET B 1 50 ? 29.662 -2.934 62.603 1.000 16.792 48 MET BBB C 1
ATOM 2963 O O . MET B 1 50 ? 30.002 -3.739 63.502 1.000 13.205 48 MET BBB O 1
ATOM 2968 N N . ILE B 1 51 ? 28.804 -3.214 61.653 1.000 16.634 49 ILE BBB N 1
ATOM 2969 C CA . ILE B 1 51 ? 28.191 -4.569 61.558 1.000 14.062 49 ILE BBB CA 1
ATOM 2970 C C . ILE B 1 51 ? 29.247 -5.541 61.032 1.000 13.159 49 ILE BBB C 1
ATOM 2971 O O . ILE B 1 51 ? 29.377 -6.641 61.631 1.000 13.893 49 ILE BBB O 1
ATOM 2976 N N . TRP B 1 52 ? 30.005 -5.231 60.003 1.000 12.376 50 TRP BBB N 1
ATOM 2977 C CA . TRP B 1 52 ? 31.070 -6.130 59.507 1.000 11.781 50 TRP BBB CA 1
ATOM 2978 C C . TRP B 1 52 ? 32.053 -6.424 60.619 1.000 12.553 50 TRP BBB C 1
ATOM 2979 O O . TRP B 1 52 ? 32.505 -7.595 60.764 1.000 13.234 50 TRP BBB O 1
ATOM 2990 N N . ASP B 1 53 ? 32.385 -5.455 61.427 1.000 13.229 51 ASP BBB N 1
ATOM 2991 C CA . ASP B 1 53 ? 33.381 -5.579 62.494 1.000 13.501 51 ASP BBB CA 1
ATOM 2992 C C . ASP B 1 53 ? 32.807 -6.512 63.569 1.000 12.755 51 ASP BBB C 1
ATOM 2993 O O . ASP B 1 53 ? 33.576 -7.338 64.087 1.000 18.491 51 ASP BBB O 1
ATOM 2998 N N . ALA B 1 54 ? 31.534 -6.389 63.885 1.000 13.094 52 ALA BBB N 1
ATOM 2999 C CA . ALA B 1 54 ? 30.881 -7.239 64.883 1.000 13.317 52 ALA BBB CA 1
ATOM 3000 C C . ALA B 1 54 ? 30.899 -8.681 64.373 1.000 14.713 52 ALA BBB C 1
ATOM 3001 O O . ALA B 1 54 ? 31.132 -9.628 65.167 1.000 16.315 52 ALA BBB O 1
ATOM 3003 N N . GLU B 1 55 ? 30.635 -8.888 63.089 1.000 14.656 53 GLU BBB N 1
ATOM 3004 C CA . GLU B 1 55 ? 30.752 -10.236 62.477 1.000 15.255 53 GLU BBB CA 1
ATOM 3005 C C . GLU B 1 55 ? 32.168 -10.770 62.673 1.000 14.478 53 GLU BBB C 1
ATOM 3006 O O . GLU B 1 55 ? 32.336 -11.907 63.159 1.000 15.194 53 GLU BBB O 1
ATOM 3012 N N . LYS B 1 56 ? 33.156 -9.977 62.341 1.000 14.954 54 LYS BBB N 1
ATOM 3013 C CA . LYS B 1 56 ? 34.566 -10.423 62.402 1.000 15.745 54 LYS BBB CA 1
ATOM 3014 C C . LYS B 1 56 ? 34.958 -10.746 63.845 1.000 16.275 54 LYS BBB C 1
ATOM 3015 O O . LYS B 1 56 ? 35.747 -11.669 64.046 1.000 19.253 54 LYS BBB O 1
ATOM 3021 N N . ARG B 1 57 ? 34.427 -10.015 64.826 1.000 16.041 55 ARG BBB N 1
ATOM 3022 C CA . ARG B 1 57 ? 34.785 -10.193 66.253 1.000 18.441 55 ARG BBB CA 1
ATOM 3023 C C . ARG B 1 57 ? 34.057 -11.421 66.817 1.000 19.031 55 ARG BBB C 1
ATOM 3024 O O . ARG B 1 57 ? 34.354 -11.785 67.943 1.000 21.899 55 ARG BBB O 1
ATOM 3032 N N . GLY B 1 58 ? 33.135 -12.028 66.072 1.000 18.208 56 GLY BBB N 1
ATOM 3033 C CA . GLY B 1 58 ? 32.447 -13.240 66.543 1.000 19.680 56 GLY BBB CA 1
ATOM 3034 C C . GLY B 1 58 ? 31.274 -12.928 67.450 1.000 20.061 56 GLY BBB C 1
ATOM 3035 O O . GLY B 1 58 ? 30.766 -13.864 68.054 1.000 24.223 56 GLY BBB O 1
ATOM 3036 N N . VAL B 1 59 ? 30.853 -11.657 67.545 1.000 19.904 57 VAL BBB N 1
ATOM 3037 C CA . VAL B 1 59 ? 29.818 -11.224 68.523 1.000 22.239 57 VAL BBB CA 1
ATOM 3038 C C . VAL B 1 59 ? 28.467 -11.106 67.841 1.000 24.570 57 VAL BBB C 1
ATOM 3039 O O . VAL B 1 59 ? 27.535 -10.659 68.521 1.000 26.830 57 VAL BBB O 1
ATOM 3043 N N . LEU B 1 60 ? 28.354 -11.451 66.557 1.000 24.663 58 LEU BBB N 1
ATOM 3044 C CA . LEU B 1 60 ? 27.052 -11.428 65.842 1.000 27.311 58 LEU BBB CA 1
ATOM 3045 C C . LEU B 1 60 ? 26.697 -12.867 65.417 1.000 27.671 58 LEU BBB C 1
ATOM 3046 O O . LEU B 1 60 ? 26.344 -13.096 64.276 1.000 37.704 58 LEU BBB O 1
ATOM 3051 N N . LYS B 1 61 ? 26.784 -13.839 66.333 1.000 29.321 59 LYS BBB N 1
ATOM 3052 C CA A LYS B 1 61 ? 26.418 -15.258 66.085 0.500 31.693 59 LYS BBB CA 1
ATOM 3053 C CA B LYS B 1 61 ? 26.415 -15.258 66.098 0.500 31.185 59 LYS BBB CA 1
ATOM 3054 C C . LYS B 1 61 ? 24.907 -15.342 65.877 1.000 28.979 59 LYS BBB C 1
ATOM 3055 O O . LYS B 1 61 ? 24.153 -14.451 66.248 1.000 24.859 59 LYS BBB O 1
ATOM 3066 N N . PRO B 1 62 ? 24.407 -16.428 65.274 1.000 32.747 60 PRO BBB N 1
ATOM 3067 C CA . PRO B 1 62 ? 22.970 -16.599 65.095 1.000 31.603 60 PRO BBB CA 1
ATOM 3068 C C . PRO B 1 62 ? 22.173 -16.354 66.382 1.000 29.744 60 PRO BBB C 1
ATOM 3069 O O . PRO B 1 62 ? 22.557 -16.845 67.451 1.000 32.954 60 PRO BBB O 1
ATOM 3073 N N . GLY B 1 63 ? 21.102 -15.572 66.272 1.000 28.763 61 GLY BBB N 1
ATOM 3074 C CA . GLY B 1 63 ? 20.210 -15.259 67.403 1.000 28.267 61 GLY BBB CA 1
ATOM 3075 C C . GLY B 1 63 ? 20.536 -13.922 68.022 1.000 26.445 61 GLY BBB C 1
ATOM 3076 O O . GLY B 1 63 ? 19.638 -13.325 68.684 1.000 29.551 61 GLY BBB O 1
ATOM 3077 N N . VAL B 1 64 ? 21.751 -13.423 67.808 1.000 20.930 62 VAL BBB N 1
ATOM 3078 C CA . VAL B 1 64 ? 22.128 -12.076 68.321 1.000 18.294 62 VAL BBB CA 1
ATOM 3079 C C . VAL B 1 64 ? 21.491 -11.002 67.460 1.000 15.958 62 VAL BBB C 1
ATOM 3080 O O . VAL B 1 64 ? 21.572 -11.085 66.229 1.000 17.259 62 VAL BBB O 1
ATOM 3084 N N . GLU B 1 65 ? 20.853 -10.060 68.135 1.000 16.858 63 GLU BBB N 1
ATOM 3085 C CA . GLU B 1 65 ? 20.163 -8.883 67.559 1.000 17.104 63 GLU BBB CA 1
ATOM 3086 C C . GLU B 1 65 ? 20.902 -7.587 67.893 1.000 15.124 63 GLU BBB C 1
ATOM 3087 O O . GLU B 1 65 ? 21.631 -7.505 68.901 1.000 17.773 63 GLU BBB O 1
ATOM 3093 N N . LEU B 1 66 ? 20.751 -6.600 67.032 1.000 14.976 64 LEU BBB N 1
ATOM 3094 C CA . LEU B 1 66 ? 21.424 -5.295 67.191 1.000 14.688 64 LEU BBB CA 1
ATOM 3095 C C . LEU B 1 66 ? 20.505 -4.318 67.907 1.000 12.632 64 LEU BBB C 1
ATOM 3096 O O . LEU B 1 66 ? 19.262 -4.337 67.664 1.000 13.813 64 LEU BBB O 1
ATOM 3101 N N . VAL B 1 67 ? 21.111 -3.453 68.700 1.000 13.164 65 VAL BBB N 1
ATOM 3102 C CA . VAL B 1 67 ? 20.393 -2.356 69.368 1.000 14.585 65 VAL BBB CA 1
ATOM 3103 C C . VAL B 1 67 ? 21.251 -1.095 69.250 1.000 12.237 65 VAL BBB C 1
ATOM 3104 O O . VAL B 1 67 ? 22.487 -1.146 69.469 1.000 13.384 65 VAL BBB O 1
ATOM 3108 N N . GLU B 1 68 ? 20.662 0.039 68.958 1.000 12.354 66 GLU BBB N 1
ATOM 3109 C CA . GLU B 1 68 ? 21.396 1.322 69.014 1.000 13.182 66 GLU BBB CA 1
ATOM 3110 C C . GLU B 1 68 ? 20.424 2.459 69.289 1.000 11.720 66 GLU BBB C 1
ATOM 3111 O O . GLU B 1 68 ? 19.356 2.496 68.695 1.000 12.417 66 GLU BBB O 1
ATOM 3117 N N . PRO B 1 69 ? 20.792 3.402 70.180 1.000 12.071 67 PRO BBB N 1
ATOM 3118 C CA . PRO B 1 69 ? 20.031 4.622 70.331 1.000 12.311 67 PRO BBB CA 1
ATOM 3119 C C . PRO B 1 69 ? 20.483 5.644 69.268 1.000 12.274 67 PRO BBB C 1
ATOM 3120 O O . PRO B 1 69 ? 21.659 5.979 69.166 1.000 14.584 67 PRO BBB O 1
ATOM 3124 N N . THR B 1 70 ? 19.573 6.043 68.424 1.000 12.901 68 THR BBB N 1
ATOM 3125 C CA . THR B 1 70 ? 19.903 7.028 67.387 1.000 12.672 68 THR BBB CA 1
ATOM 3126 C C . THR B 1 70 ? 18.636 7.647 66.831 1.000 13.027 68 THR BBB C 1
ATOM 3127 O O . THR B 1 70 ? 17.712 6.963 66.489 1.000 14.690 68 THR BBB O 1
ATOM 3131 N N . SER B 1 71 ? 18.670 8.966 66.704 1.000 13.898 69 SER BBB N 1
ATOM 3132 C CA . SER B 1 71 ? 17.607 9.838 66.150 1.000 15.713 69 SER BBB CA 1
ATOM 3133 C C . SER B 1 71 ? 17.884 10.205 64.698 1.000 14.048 69 SER BBB C 1
ATOM 3134 O O . SER B 1 71 ? 17.149 11.051 64.173 1.000 15.763 69 SER BBB O 1
ATOM 3137 N N . GLY B 1 72 ? 18.966 9.699 64.119 1.000 13.599 70 GLY BBB N 1
ATOM 3138 C CA . GLY B 1 72 ? 19.469 10.291 62.870 1.000 13.402 70 GLY BBB CA 1
ATOM 3139 C C . GLY B 1 72 ? 19.884 9.312 61.792 1.000 13.125 70 GLY BBB C 1
ATOM 3140 O O . GLY B 1 72 ? 19.333 8.187 61.653 1.000 14.964 70 GLY BBB O 1
ATOM 3141 N N . ASN B 1 73 ? 20.868 9.709 61.027 1.000 11.632 71 ASN BBB N 1
ATOM 3142 C CA . ASN B 1 73 ? 21.349 8.969 59.853 1.000 10.636 71 ASN BBB CA 1
ATOM 3143 C C . ASN B 1 73 ? 21.953 7.623 60.233 1.000 10.875 71 ASN BBB C 1
ATOM 3144 O O . ASN B 1 73 ? 21.975 6.746 59.344 1.000 11.487 71 ASN BBB O 1
ATOM 3149 N N . THR B 1 74 ? 22.501 7.475 61.414 1.000 12.218 72 THR BBB N 1
ATOM 3150 C CA . THR B 1 74 ? 23.053 6.171 61.827 1.000 12.095 72 THR BBB CA 1
ATOM 3151 C C . THR B 1 74 ? 21.887 5.185 61.901 1.000 12.212 72 THR BBB C 1
ATOM 3152 O O . THR B 1 74 ? 22.102 3.981 61.558 1.000 13.603 72 THR BBB O 1
ATOM 3156 N N . GLY B 1 75 ? 20.699 5.535 62.356 1.000 12.802 73 GLY BBB N 1
ATOM 3157 C CA . GLY B 1 75 ? 19.572 4.590 62.428 1.000 12.062 73 GLY BBB CA 1
ATOM 3158 C C . GLY B 1 75 ? 19.216 4.109 61.030 1.000 12.141 73 GLY BBB C 1
ATOM 3159 O O . GLY B 1 75 ? 19.014 2.905 60.824 1.000 12.224 73 GLY BBB O 1
ATOM 3160 N N . ILE B 1 76 ? 19.206 5.004 60.054 1.000 11.387 74 ILE BBB N 1
ATOM 3161 C CA . ILE B 1 76 ? 18.874 4.628 58.674 1.000 10.257 74 ILE BBB CA 1
ATOM 3162 C C . ILE B 1 76 ? 19.994 3.754 58.134 1.000 10.359 74 ILE BBB C 1
ATOM 3163 O O . ILE B 1 76 ? 19.671 2.737 57.458 1.000 11.390 74 ILE BBB O 1
ATOM 3168 N N . ALA B 1 77 ? 21.238 4.022 58.414 1.000 10.116 75 ALA BBB N 1
ATOM 3169 C CA . ALA B 1 77 ? 22.386 3.241 57.938 1.000 10.340 75 ALA BBB CA 1
ATOM 3170 C C . ALA B 1 77 ? 22.302 1.832 58.547 1.000 12.055 75 ALA BBB C 1
ATOM 3171 O O . ALA B 1 77 ? 22.534 0.850 57.804 1.000 12.182 75 ALA BBB O 1
ATOM 3173 N N . LEU B 1 78 ? 22.174 1.750 59.854 1.000 13.067 76 LEU BBB N 1
ATOM 3174 C CA . LEU B 1 78 ? 22.113 0.415 60.484 1.000 12.246 76 LEU BBB CA 1
ATOM 3175 C C . LEU B 1 78 ? 20.904 -0.284 59.931 1.000 11.968 76 LEU BBB C 1
ATOM 3176 O O . LEU B 1 78 ? 21.003 -1.546 59.749 1.000 12.672 76 LEU BBB O 1
ATOM 3181 N N . ALA B 1 79 ? 19.777 0.355 59.678 1.000 12.174 77 ALA BBB N 1
ATOM 3182 C CA . ALA B 1 79 ? 18.583 -0.351 59.181 1.000 11.336 77 ALA BBB CA 1
ATOM 3183 C C . ALA B 1 79 ? 18.854 -0.941 57.826 1.000 11.289 77 ALA BBB C 1
ATOM 3184 O O . ALA B 1 79 ? 18.518 -2.163 57.635 1.000 11.868 77 ALA BBB O 1
ATOM 3186 N N . TYR B 1 80 ? 19.470 -0.251 56.876 1.000 11.593 78 TYR BBB N 1
ATOM 3187 C CA . TYR B 1 80 ? 19.601 -0.870 55.538 1.000 10.056 78 TYR BBB CA 1
ATOM 3188 C C . TYR B 1 80 ? 20.628 -1.971 55.657 1.000 10.675 78 TYR BBB C 1
ATOM 3189 O O . TYR B 1 80 ? 20.455 -2.988 54.932 1.000 12.491 78 TYR BBB O 1
ATOM 3198 N N . VAL B 1 81 ? 21.659 -1.835 56.449 1.000 11.868 79 VAL BBB N 1
ATOM 3199 C CA . VAL B 1 81 ? 22.681 -2.921 56.530 1.000 11.745 79 VAL BBB CA 1
ATOM 3200 C C . VAL B 1 81 ? 22.062 -4.140 57.213 1.000 13.511 79 VAL BBB C 1
ATOM 3201 O O . VAL B 1 81 ? 22.310 -5.303 56.736 1.000 13.365 79 VAL BBB O 1
ATOM 3205 N N . ALA B 1 82 ? 21.345 -3.956 58.297 1.000 14.486 80 ALA BBB N 1
ATOM 3206 C CA . ALA B 1 82 ? 20.687 -5.097 58.985 1.000 13.643 80 ALA BBB CA 1
ATOM 3207 C C . ALA B 1 82 ? 19.730 -5.767 58.012 1.000 13.305 80 ALA BBB C 1
ATOM 3208 O O . ALA B 1 82 ? 19.673 -7.039 58.011 1.000 14.380 80 ALA BBB O 1
ATOM 3210 N N . ALA B 1 83 ? 18.986 -5.055 57.191 1.000 12.018 81 ALA BBB N 1
ATOM 3211 C CA . ALA B 1 83 ? 18.075 -5.652 56.212 1.000 12.072 81 ALA BBB CA 1
ATOM 3212 C C . ALA B 1 83 ? 18.885 -6.402 55.148 1.000 13.051 81 ALA BBB C 1
ATOM 3213 O O . ALA B 1 83 ? 18.504 -7.526 54.737 1.000 14.621 81 ALA BBB O 1
ATOM 3215 N N . ALA B 1 84 ? 19.984 -5.870 54.693 1.000 12.125 82 ALA BBB N 1
ATOM 3216 C CA . ALA B 1 84 ? 20.808 -6.450 53.625 1.000 14.179 82 ALA BBB CA 1
ATOM 3217 C C . ALA B 1 84 ? 21.430 -7.743 54.143 1.000 15.872 82 ALA BBB C 1
ATOM 3218 O O . ALA B 1 84 ? 21.612 -8.663 53.333 1.000 16.076 82 ALA BBB O 1
ATOM 3220 N N . ARG B 1 85 ? 21.869 -7.763 55.387 1.000 15.694 83 ARG BBB N 1
ATOM 3221 C CA . ARG B 1 85 ? 22.707 -8.881 55.872 1.000 14.834 83 ARG BBB CA 1
ATOM 3222 C C . ARG B 1 85 ? 21.919 -9.761 56.825 1.000 17.158 83 ARG BBB C 1
ATOM 3223 O O . ARG B 1 85 ? 22.534 -10.783 57.225 1.000 26.313 83 ARG BBB O 1
ATOM 3231 N N . GLY B 1 86 ? 20.638 -9.569 57.024 1.000 17.681 84 GLY BBB N 1
ATOM 3232 C CA . GLY B 1 86 ? 19.776 -10.562 57.690 1.000 19.075 84 GLY BBB CA 1
ATOM 3233 C C . GLY B 1 86 ? 19.834 -10.483 59.198 1.000 20.043 84 GLY BBB C 1
ATOM 3234 O O . GLY B 1 86 ? 19.636 -11.500 59.852 1.000 22.541 84 GLY BBB O 1
ATOM 3235 N N . TYR B 1 87 ? 19.992 -9.292 59.770 1.000 16.651 85 TYR BBB N 1
ATOM 3236 C CA . TYR B 1 87 ? 19.941 -9.108 61.238 1.000 15.845 85 TYR BBB CA 1
ATOM 3237 C C . TYR B 1 87 ? 18.644 -8.426 61.649 1.000 14.447 85 TYR BBB C 1
ATOM 3238 O O . TYR B 1 87 ? 18.132 -7.573 60.922 1.000 15.376 85 TYR BBB O 1
ATOM 3247 N N . LYS B 1 88 ? 18.235 -8.703 62.867 1.000 14.328 86 LYS BBB N 1
ATOM 3248 C CA . LYS B 1 88 ? 17.173 -7.961 63.557 1.000 15.903 86 LYS BBB CA 1
ATOM 3249 C C . LYS B 1 88 ? 17.802 -6.762 64.246 1.000 12.810 86 LYS BBB C 1
ATOM 3250 O O . LYS B 1 88 ? 18.856 -6.866 64.859 1.000 14.827 86 LYS BBB O 1
ATOM 3256 N N . LEU B 1 89 ? 17.136 -5.652 64.122 1.000 14.316 87 LEU BBB N 1
ATOM 3257 C CA . LEU B 1 89 ? 17.626 -4.348 64.642 1.000 14.398 87 LEU BBB CA 1
ATOM 3258 C C . LEU B 1 89 ? 16.539 -3.653 65.434 1.000 12.796 87 LEU BBB C 1
ATOM 3259 O O . LEU B 1 89 ? 15.424 -3.532 64.903 1.000 13.351 87 LEU BBB O 1
ATOM 3264 N N . THR B 1 90 ? 16.893 -3.163 66.618 1.000 13.537 88 THR BBB N 1
ATOM 3265 C CA . THR B 1 90 ? 16.050 -2.281 67.431 1.000 14.241 88 THR BBB CA 1
ATOM 3266 C C . THR B 1 90 ? 16.734 -0.933 67.556 1.000 12.762 88 THR BBB C 1
ATOM 3267 O O . THR B 1 90 ? 17.947 -0.891 67.924 1.000 14.297 88 THR BBB O 1
ATOM 3271 N N . LEU B 1 91 ? 16.018 0.136 67.254 1.000 12.450 89 LEU BBB N 1
ATOM 3272 C CA . LEU B 1 91 ? 16.504 1.514 67.440 1.000 12.359 89 LEU BBB CA 1
ATOM 3273 C C . LEU B 1 91 ? 15.648 2.142 68.516 1.000 11.542 89 LEU BBB C 1
ATOM 3274 O O . LEU B 1 91 ? 14.415 2.030 68.441 1.000 14.634 89 LEU BBB O 1
ATOM 3279 N N . THR B 1 92 ? 16.289 2.849 69.419 1.000 12.838 90 THR BBB N 1
ATOM 3280 C CA . THR B 1 92 ? 15.604 3.698 70.413 1.000 12.539 90 THR BBB CA 1
ATOM 3281 C C . THR B 1 92 ? 15.743 5.154 70.003 1.000 12.536 90 THR BBB C 1
ATOM 3282 O O . THR B 1 92 ? 16.796 5.596 69.515 1.000 13.973 90 THR BBB O 1
ATOM 3286 N N . MET B 1 93 ? 14.695 5.898 70.262 1.000 13.521 91 MET BBB N 1
ATOM 3287 C CA A MET B 1 93 ? 14.649 7.332 69.921 0.600 13.759 91 MET BBB CA 1
ATOM 3288 C CA B MET B 1 93 ? 14.686 7.342 69.974 0.400 14.140 91 MET BBB CA 1
ATOM 3289 C C . MET B 1 93 ? 13.490 7.958 70.676 1.000 14.336 91 MET BBB C 1
ATOM 3290 O O . MET B 1 93 ? 12.488 7.275 70.920 1.000 14.674 91 MET BBB O 1
ATOM 3299 N N . PRO B 1 94 ? 13.563 9.261 70.968 1.000 15.119 92 PRO BBB N 1
ATOM 3300 C CA . PRO B 1 94 ? 12.432 9.907 71.599 1.000 16.687 92 PRO BBB CA 1
ATOM 3301 C C . PRO B 1 94 ? 11.216 9.895 70.670 1.000 16.268 92 PRO BBB C 1
ATOM 3302 O O . PRO B 1 94 ? 11.350 9.963 69.431 1.000 17.504 92 PRO BBB O 1
ATOM 3306 N N . GLU B 1 95 ? 10.046 9.925 71.295 1.000 17.669 93 GLU BBB N 1
ATOM 3307 C CA . GLU B 1 95 ? 8.726 9.915 70.619 1.000 20.169 93 GLU BBB CA 1
ATOM 3308 C C . GLU B 1 95 ? 8.510 11.170 69.784 1.000 20.756 93 GLU BBB C 1
ATOM 3309 O O . GLU B 1 95 ? 7.491 11.205 69.070 1.000 25.791 93 GLU BBB O 1
ATOM 3315 N N A THR B 1 96 ? 9.307 12.227 70.020 0.600 18.187 94 THR BBB N 1
ATOM 3316 N N B THR B 1 96 ? 9.531 12.036 69.653 0.400 20.376 94 THR BBB N 1
ATOM 3317 C CA A THR B 1 96 ? 9.279 13.435 69.190 0.600 19.163 94 THR BBB CA 1
ATOM 3318 C CA B THR B 1 96 ? 9.506 13.267 68.828 0.400 19.095 94 THR BBB CA 1
ATOM 3319 C C A THR B 1 96 ? 9.463 13.030 67.721 0.600 16.786 94 THR BBB C 1
ATOM 3320 C C B THR B 1 96 ? 10.307 13.164 67.514 0.400 17.212 94 THR BBB C 1
ATOM 3321 O O A THR B 1 96 ? 9.159 13.864 66.851 0.600 16.885 94 THR BBB O 1
ATOM 3322 O O B THR B 1 96 ? 10.225 14.127 66.714 0.400 17.496 94 THR BBB O 1
ATOM 3329 N N A MET B 1 97 ? 10.016 11.854 67.444 0.600 13.921 95 MET BBB N 1
ATOM 3330 N N B MET B 1 97 ? 11.086 12.114 67.278 0.400 14.241 95 MET BBB N 1
ATOM 3331 C CA A MET B 1 97 ? 10.445 11.449 66.085 0.600 13.986 95 MET BBB CA 1
ATOM 3332 C CA B MET B 1 97 ? 11.707 11.875 65.946 0.400 15.343 95 MET BBB CA 1
ATOM 3333 C C A MET B 1 97 ? 9.235 11.503 65.164 0.600 12.543 95 MET BBB C 1
ATOM 3334 C C B MET B 1 97 ? 10.634 12.064 64.860 0.400 15.023 95 MET BBB C 1
ATOM 3335 O O A MET B 1 97 ? 8.185 11.017 65.547 0.600 13.150 95 MET BBB O 1
ATOM 3336 O O B MET B 1 97 ? 9.466 11.697 65.078 0.400 14.987 95 MET BBB O 1
ATOM 3345 N N A SER B 1 98 ? 9.377 12.116 64.005 0.600 12.604 96 SER BBB N 1
ATOM 3346 N N B SER B 1 98 ? 11.003 12.634 63.717 0.400 15.614 96 SER BBB N 1
ATOM 3347 C CA A SER B 1 98 ? 8.248 12.266 63.065 0.600 13.901 96 SER BBB CA 1
ATOM 3348 C CA B SER B 1 98 ? 10.054 12.950 62.617 0.400 15.607 96 SER BBB CA 1
ATOM 3349 C C A SER B 1 98 ? 7.719 10.919 62.606 0.600 12.811 96 SER BBB C 1
ATOM 3350 C C B SER B 1 98 ? 9.377 11.683 62.093 0.400 15.740 96 SER BBB C 1
ATOM 3351 O O A SER B 1 98 ? 8.490 9.942 62.497 0.600 13.370 96 SER BBB O 1
ATOM 3352 O O B SER B 1 98 ? 9.996 10.608 62.137 0.400 14.131 96 SER BBB O 1
ATOM 3357 N N A ILE B 1 99 ? 6.422 10.903 62.298 0.600 13.917 97 ILE BBB N 1
ATOM 3358 N N B ILE B 1 99 ? 8.172 11.831 61.543 0.400 15.769 97 ILE BBB N 1
ATOM 3359 C CA A ILE B 1 99 ? 5.758 9.706 61.729 0.600 15.136 97 ILE BBB CA 1
ATOM 3360 C CA B ILE B 1 99 ? 7.433 10.727 60.860 0.400 16.547 97 ILE BBB CA 1
ATOM 3361 C C A ILE B 1 99 ? 6.465 9.364 60.413 0.600 14.610 97 ILE BBB C 1
ATOM 3362 C C B ILE B 1 99 ? 8.229 10.244 59.638 0.400 14.717 97 ILE BBB C 1
ATOM 3363 O O A ILE B 1 99 ? 6.662 8.180 60.171 0.600 13.938 97 ILE BBB O 1
ATOM 3364 O O B ILE B 1 99 ? 8.215 9.047 59.349 0.400 14.675 97 ILE BBB O 1
ATOM 3373 N N A GLU B 1 100 ? 6.859 10.325 59.596 0.600 14.607 98 GLU BBB N 1
ATOM 3374 N N B GLU B 1 100 ? 8.927 11.139 58.949 0.400 14.273 98 GLU BBB N 1
ATOM 3375 C CA A GLU B 1 100 ? 7.461 9.981 58.282 0.600 15.236 98 GLU BBB CA 1
ATOM 3376 C CA B GLU B 1 100 ? 9.714 10.795 57.743 0.400 14.428 98 GLU BBB CA 1
ATOM 3377 C C A GLU B 1 100 ? 8.774 9.237 58.507 0.600 13.546 98 GLU BBB C 1
ATOM 3378 C C B GLU B 1 100 ? 10.757 9.750 58.149 0.400 13.159 98 GLU BBB C 1
ATOM 3379 O O A GLU B 1 100 ? 9.024 8.282 57.807 0.600 15.874 98 GLU BBB O 1
ATOM 3380 O O B GLU B 1 100 ? 10.904 8.724 57.462 0.400 13.254 98 GLU BBB O 1
ATOM 3391 N N A ARG B 1 101 ? 9.564 9.639 59.482 0.600 12.608 99 ARG BBB N 1
ATOM 3392 N N B ARG B 1 101 ? 11.447 9.991 59.259 0.400 12.095 99 ARG BBB N 1
ATOM 3393 C CA A ARG B 1 101 ? 10.872 9.002 59.743 0.600 12.038 99 ARG BBB CA 1
ATOM 3394 C CA B ARG B 1 101 ? 12.543 9.098 59.712 0.400 11.836 99 ARG BBB CA 1
ATOM 3395 C C A ARG B 1 101 ? 10.616 7.591 60.296 0.600 11.892 99 ARG BBB C 1
ATOM 3396 C C B ARG B 1 101 ? 11.956 7.763 60.217 0.400 11.487 99 ARG BBB C 1
ATOM 3397 O O A ARG B 1 101 ? 11.361 6.672 59.934 0.600 11.719 99 ARG BBB O 1
ATOM 3398 O O B ARG B 1 101 ? 12.510 6.664 59.925 0.400 10.963 99 ARG BBB O 1
ATOM 3413 N N A ARG B 1 102 ? 9.649 7.422 61.192 0.600 12.050 100 ARG BBB N 1
ATOM 3414 N N B ARG B 1 102 ? 10.841 7.825 60.944 0.400 11.736 100 ARG BBB N 1
ATOM 3415 C CA A ARG B 1 102 ? 9.299 6.096 61.727 0.600 12.360 100 ARG BBB CA 1
ATOM 3416 C CA B ARG B 1 102 ? 10.139 6.603 61.392 0.400 12.888 100 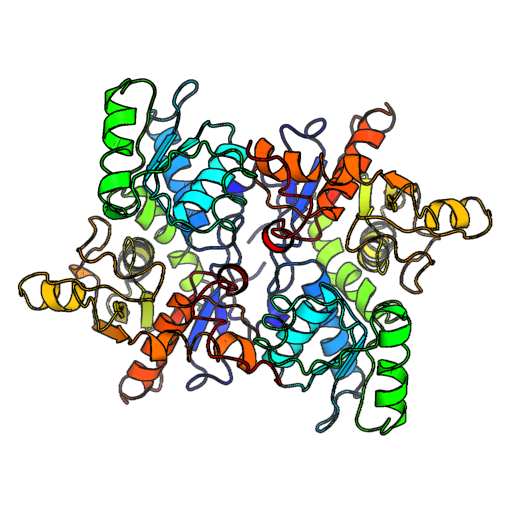ARG BBB CA 1
ATOM 3417 C C A ARG B 1 102 ? 8.931 5.183 60.545 0.600 11.739 100 ARG BBB C 1
ATOM 3418 C C B ARG B 1 102 ? 9.703 5.794 60.162 0.400 12.951 100 ARG BBB C 1
ATOM 3419 O O A ARG B 1 102 ? 9.321 4.011 60.540 0.600 11.362 100 ARG BBB O 1
ATOM 3420 O O B ARG B 1 102 ? 9.903 4.581 60.154 0.400 12.674 100 ARG BBB O 1
ATOM 3435 N N A LYS B 1 103 ? 8.143 5.685 59.597 0.600 12.546 101 LYS BBB N 1
ATOM 3436 N N B LYS B 1 103 ? 9.172 6.452 59.128 0.400 12.965 101 LYS BBB N 1
ATOM 3437 C CA A LYS B 1 103 ? 7.746 4.944 58.379 0.600 12.595 101 LYS BBB CA 1
ATOM 3438 C CA B LYS B 1 103 ? 8.727 5.786 57.872 0.400 13.338 101 LYS BBB CA 1
ATOM 3439 C C A LYS B 1 103 ? 8.984 4.517 57.585 0.600 12.228 101 LYS BBB C 1
ATOM 3440 C C B LYS B 1 103 ? 9.915 5.080 57.212 0.400 12.994 101 LYS BBB C 1
ATOM 3441 O O A LYS B 1 103 ? 9.006 3.355 57.124 0.600 12.703 101 LYS BBB O 1
ATOM 3442 O O B LYS B 1 103 ? 9.839 3.856 56.957 0.400 12.321 101 LYS BBB O 1
ATOM 3453 N N A LEU B 1 104 ? 9.976 5.396 57.427 0.600 12.252 102 LEU BBB N 1
ATOM 3454 N N B LEU B 1 104 ? 11.008 5.795 56.978 0.400 13.087 102 LEU BBB N 1
ATOM 3455 C CA A LEU B 1 104 ? 11.162 5.065 56.602 0.600 11.900 102 LEU BBB CA 1
ATOM 3456 C CA B LEU B 1 104 ? 12.221 5.191 56.382 0.400 12.402 102 LEU BBB CA 1
ATOM 3457 C C A LEU B 1 104 ? 11.998 3.958 57.271 0.600 12.565 102 LEU BBB C 1
ATOM 3458 C C B LEU B 1 104 ? 12.606 3.987 57.237 0.400 12.387 102 LEU BBB C 1
ATOM 3459 O O A LEU B 1 104 ? 12.303 2.989 56.600 0.600 11.023 102 LEU BBB O 1
ATOM 3460 O O B LEU B 1 104 ? 13.130 2.931 56.731 0.400 11.183 102 LEU BBB O 1
ATOM 3469 N N . LEU B 1 105 ? 12.394 4.113 58.542 1.000 13.518 103 LEU BBB N 1
ATOM 3470 C CA . LEU B 1 105 ? 13.064 3.104 59.371 1.000 12.270 103 LEU BBB CA 1
ATOM 3471 C C . LEU B 1 105 ? 12.276 1.810 59.379 1.000 11.539 103 LEU BBB C 1
ATOM 3472 O O . LEU B 1 105 ? 12.864 0.743 59.243 1.000 12.643 103 LEU BBB O 1
ATOM 3477 N N . LYS B 1 106 ? 10.975 1.900 59.564 1.000 12.953 104 LYS BBB N 1
ATOM 3478 C CA A LYS B 1 106 ? 10.040 0.750 59.570 0.340 14.753 104 LYS BBB CA 1
ATOM 3479 C CA B LYS B 1 106 ? 10.193 0.642 59.631 0.330 13.302 104 LYS BBB CA 1
ATOM 3480 C CA C LYS B 1 106 ? 10.075 0.722 59.592 0.330 14.858 104 LYS BBB CA 1
ATOM 3481 C C . LYS B 1 106 ? 10.137 0.015 58.225 1.000 13.421 104 LYS BBB C 1
ATOM 3482 O O . LYS B 1 106 ? 10.164 -1.212 58.165 1.000 14.511 104 LYS BBB O 1
ATOM 3498 N N . ALA B 1 107 ? 10.158 0.778 57.141 1.000 13.953 105 ALA BBB N 1
ATOM 3499 C CA . ALA B 1 107 ? 10.192 0.168 55.795 1.000 13.375 105 ALA BBB CA 1
ATOM 3500 C C . ALA B 1 107 ? 11.490 -0.607 55.590 1.000 11.462 105 ALA BBB C 1
ATOM 3501 O O . ALA B 1 107 ? 11.465 -1.599 54.884 1.000 12.893 105 ALA BBB O 1
ATOM 3503 N N . LEU B 1 108 ? 12.580 -0.170 56.214 1.000 11.700 106 LEU BBB N 1
ATOM 3504 C CA . LEU B 1 108 ? 13.865 -0.866 56.181 1.000 12.451 106 LEU BBB CA 1
ATOM 3505 C C . LEU B 1 108 ? 13.908 -2.010 57.210 1.000 12.162 106 LEU BBB C 1
ATOM 3506 O O . LEU B 1 108 ? 14.949 -2.628 57.336 1.000 13.328 106 LEU BBB O 1
ATOM 3511 N N . GLY B 1 109 ? 12.835 -2.251 57.939 1.000 13.104 107 GLY BBB N 1
ATOM 3512 C CA . GLY B 1 109 ? 12.752 -3.416 58.825 1.000 13.059 107 GLY BBB CA 1
ATOM 3513 C C . GLY B 1 109 ? 13.124 -3.156 60.263 1.000 13.200 107 GLY BBB C 1
ATOM 3514 O O . GLY B 1 109 ? 13.123 -4.108 61.049 1.000 14.311 107 GLY BBB O 1
ATOM 3515 N N . ALA B 1 110 ? 13.482 -1.933 60.613 1.000 13.977 108 ALA BBB N 1
ATOM 3516 C CA . ALA B 1 110 ? 13.898 -1.663 61.999 1.000 13.894 108 ALA BBB CA 1
ATOM 3517 C C . ALA B 1 110 ? 12.686 -1.779 62.915 1.000 13.831 108 ALA BBB C 1
ATOM 3518 O O . ALA B 1 110 ? 11.576 -1.374 62.551 1.000 14.417 108 ALA BBB O 1
ATOM 3520 N N . ASN B 1 111 ? 12.957 -2.262 64.106 1.000 14.110 109 ASN BBB N 1
ATOM 3521 C CA A ASN B 1 111 ? 12.034 -2.246 65.258 0.600 15.478 109 ASN BBB CA 1
ATOM 3522 C CA B ASN B 1 111 ? 12.049 -2.261 65.269 0.400 14.992 109 ASN BBB CA 1
ATOM 3523 C C . ASN B 1 111 ? 12.304 -0.952 66.022 1.000 13.246 109 ASN BBB C 1
ATOM 3524 O O . ASN B 1 111 ? 13.448 -0.728 66.384 1.000 16.608 109 ASN BBB O 1
ATOM 3533 N N . LEU B 1 112 ? 11.273 -0.171 66.248 1.000 13.759 110 LEU BBB N 1
ATOM 3534 C CA . LEU B 1 112 ? 11.443 1.153 66.890 1.000 14.537 110 LEU BBB CA 1
ATOM 3535 C C . LEU B 1 112 ? 10.973 1.054 68.345 1.000 15.444 110 LEU BBB C 1
ATOM 3536 O O . LEU B 1 112 ? 9.848 0.576 68.563 1.000 18.787 110 LEU BBB O 1
ATOM 3541 N N . VAL B 1 113 ? 11.753 1.626 69.263 1.000 14.319 111 VAL BBB N 1
ATOM 3542 C CA . VAL B 1 113 ? 11.304 1.812 70.659 1.000 15.125 111 VAL BBB CA 1
ATOM 3543 C C . VAL B 1 113 ? 11.345 3.303 70.939 1.000 13.584 111 VAL BBB C 1
ATOM 3544 O O . VAL B 1 113 ? 12.430 3.874 70.948 1.000 15.082 111 VAL BBB O 1
ATOM 3548 N N . LEU B 1 114 ? 10.165 3.855 71.117 1.000 16.450 112 LEU BBB N 1
ATOM 3549 C CA . LEU B 1 114 ? 9.987 5.310 71.299 1.000 17.834 112 LEU BBB CA 1
ATOM 3550 C C . LEU B 1 114 ? 10.028 5.616 72.792 1.000 18.828 112 LEU BBB C 1
ATOM 3551 O O . LEU B 1 114 ? 9.278 4.973 73.552 1.000 22.113 112 LEU BBB O 1
ATOM 3556 N N . THR B 1 115 ? 10.872 6.571 73.162 1.000 16.725 113 THR BBB N 1
ATOM 3557 C CA . THR B 1 115 ? 11.111 6.955 74.558 1.000 16.465 113 THR BBB CA 1
ATOM 3558 C C . THR B 1 115 ? 10.499 8.329 74.856 1.000 17.917 113 THR BBB C 1
ATOM 3559 O O . THR B 1 115 ? 10.033 9.055 73.951 1.000 18.703 113 THR BBB O 1
ATOM 3563 N N . GLU B 1 116 ? 10.488 8.681 76.130 1.000 19.757 114 GLU BBB N 1
ATOM 3564 C CA . GLU B 1 116 ? 9.708 9.841 76.574 1.000 21.201 114 GLU BBB CA 1
ATOM 3565 C C . GLU B 1 116 ? 10.308 11.116 75.967 1.000 17.233 114 GLU BBB C 1
ATOM 3566 O O . GLU B 1 116 ? 11.547 11.363 76.052 1.000 18.187 114 GLU BBB O 1
ATOM 3572 N N . GLY B 1 117 ? 9.472 11.951 75.374 1.000 19.288 115 GLY BBB N 1
ATOM 3573 C CA . GLY B 1 117 ? 9.969 13.123 74.631 1.000 20.152 115 GLY BBB CA 1
ATOM 3574 C C . GLY B 1 117 ? 10.818 14.064 75.481 1.000 19.908 115 GLY BBB C 1
ATOM 3575 O O . GLY B 1 117 ? 11.851 14.548 74.995 1.000 18.325 115 GLY BBB O 1
ATOM 3576 N N . ALA B 1 118 ? 10.397 14.352 76.711 1.000 21.299 116 ALA BBB N 1
ATOM 3577 C CA . ALA B 1 118 ? 11.108 15.282 77.625 1.000 22.809 116 ALA BBB CA 1
ATOM 3578 C C . ALA B 1 118 ? 12.535 14.793 77.910 1.000 21.525 116 ALA BBB C 1
ATOM 3579 O O . ALA B 1 118 ? 13.382 15.618 78.274 1.000 23.474 116 ALA BBB O 1
ATOM 3581 N N . LYS B 1 119 ? 12.787 13.493 77.794 1.000 20.391 117 LYS BBB N 1
ATOM 3582 C CA . LYS B 1 119 ? 14.119 12.925 78.137 1.000 21.383 117 LYS BBB CA 1
ATOM 3583 C C . LYS B 1 119 ? 15.066 12.897 76.934 1.000 18.850 117 LYS BBB C 1
ATOM 3584 O O . LYS B 1 119 ? 16.257 12.603 77.126 1.000 20.903 117 LYS BBB O 1
ATOM 3590 N N . GLY B 1 120 ? 14.591 13.225 75.741 1.000 17.787 118 GLY BBB N 1
ATOM 3591 C CA . GLY B 1 120 ? 15.443 13.417 74.561 1.000 18.020 118 GLY BBB CA 1
ATOM 3592 C C . GLY B 1 120 ? 16.344 12.243 74.247 1.000 17.708 118 GLY BBB C 1
ATOM 3593 O O . GLY B 1 120 ? 15.964 11.042 74.476 1.000 18.659 118 GLY BBB O 1
ATOM 3594 N N . MET B 1 121 ? 17.537 12.533 73.718 1.000 20.180 119 MET BBB N 1
ATOM 3595 C CA A MET B 1 121 ? 18.488 11.474 73.317 0.500 20.935 119 MET BBB CA 1
ATOM 3596 C CA B MET B 1 121 ? 18.438 11.406 73.324 0.500 21.786 119 MET BBB CA 1
ATOM 3597 C C . MET B 1 121 ? 18.945 10.702 74.579 1.000 20.735 119 MET BBB C 1
ATOM 3598 O O . MET B 1 121 ? 19.178 9.483 74.496 1.000 21.329 119 MET BBB O 1
ATOM 3607 N N . LYS B 1 122 ? 19.072 11.408 75.708 1.000 20.419 120 LYS BBB N 1
ATOM 3608 C CA . LYS B 1 122 ? 19.528 10.740 76.961 1.000 22.663 120 LYS BBB CA 1
ATOM 3609 C C . LYS B 1 122 ? 18.566 9.608 77.325 1.000 18.405 120 LYS BBB C 1
ATOM 3610 O O . LYS B 1 122 ? 19.024 8.507 77.663 1.000 21.592 120 LYS BBB O 1
ATOM 3616 N N . GLY B 1 123 ? 17.267 9.839 77.202 1.000 18.446 121 GLY BBB N 1
ATOM 3617 C CA . GLY B 1 123 ? 16.251 8.812 77.491 1.000 20.141 121 GLY BBB CA 1
ATOM 3618 C C . GLY B 1 123 ? 16.337 7.634 76.542 1.000 17.840 121 GLY BBB C 1
ATOM 3619 O O . GLY B 1 123 ? 16.100 6.471 76.922 1.000 18.710 121 GLY BBB O 1
ATOM 3620 N N . ALA B 1 124 ? 16.668 7.901 75.289 1.000 18.434 122 ALA BBB N 1
ATOM 3621 C CA . ALA B 1 124 ? 16.820 6.822 74.298 1.000 16.563 122 ALA BBB CA 1
ATOM 3622 C C . ALA B 1 124 ? 18.063 5.974 74.613 1.000 14.800 122 ALA BBB C 1
ATOM 3623 O O . ALA B 1 124 ? 18.012 4.721 74.465 1.000 15.121 122 ALA BBB O 1
ATOM 3625 N N . ILE B 1 125 ? 19.160 6.639 75.008 1.000 16.407 123 ILE BBB N 1
ATOM 3626 C CA . ILE B 1 125 ? 20.403 5.928 75.414 1.000 18.688 123 ILE BBB CA 1
ATOM 3627 C C . ILE B 1 125 ? 20.088 5.053 76.611 1.000 18.411 123 ILE BBB C 1
ATOM 3628 O O . ILE B 1 125 ? 20.470 3.899 76.601 1.000 19.645 123 ILE BBB O 1
ATOM 3633 N N . GLN B 1 126 ? 19.390 5.579 77.617 1.000 20.426 124 GLN BBB N 1
ATOM 3634 C CA A GLN B 1 126 ? 18.982 4.806 78.823 0.600 22.105 124 GLN BBB CA 1
ATOM 3635 C CA B GLN B 1 126 ? 19.075 4.750 78.811 0.400 21.400 124 GLN BBB CA 1
ATOM 3636 C C . GLN B 1 126 ? 18.185 3.560 78.416 1.000 19.696 124 GLN BBB C 1
ATOM 3637 O O . GLN B 1 126 ? 18.469 2.485 78.901 1.000 21.200 124 GLN BBB O 1
ATOM 3648 N N . LYS B 1 127 ? 17.194 3.720 77.549 1.000 19.816 125 LYS BBB N 1
ATOM 3649 C CA . LYS B 1 127 ? 16.335 2.599 77.129 1.000 20.950 125 LYS BBB CA 1
ATOM 3650 C C . LYS B 1 127 ? 17.155 1.535 76.391 1.000 19.272 125 LYS BBB C 1
ATOM 3651 O O . LYS B 1 127 ? 16.919 0.345 76.646 1.000 18.754 125 LYS BBB O 1
ATOM 3657 N N . ALA B 1 128 ? 18.074 1.932 75.502 1.000 17.716 126 ALA BBB N 1
ATOM 3658 C CA . ALA B 1 128 ? 18.932 0.962 74.797 1.000 16.493 126 ALA BBB CA 1
ATOM 3659 C C . ALA B 1 128 ? 19.743 0.158 75.820 1.000 17.520 126 ALA BBB C 1
ATOM 3660 O O . ALA B 1 128 ? 19.837 -1.058 75.667 1.000 18.606 126 ALA BBB O 1
ATOM 3662 N N . GLU B 1 129 ? 20.320 0.837 76.815 1.000 19.542 127 GLU BBB N 1
ATOM 3663 C CA . GLU B 1 129 ? 21.111 0.136 77.863 1.000 20.854 127 GLU BBB CA 1
ATOM 3664 C C . GLU B 1 129 ? 20.220 -0.858 78.619 1.000 19.058 127 GLU BBB C 1
ATOM 3665 O O . GLU B 1 129 ? 20.642 -2.005 78.893 1.000 21.712 127 GLU BBB O 1
ATOM 3671 N N . GLU B 1 130 ? 18.984 -0.454 78.915 1.000 20.611 128 GLU BBB N 1
ATOM 3672 C CA . GLU B 1 130 ? 18.034 -1.304 79.672 1.000 23.748 128 GLU BBB CA 1
ATOM 3673 C C . GLU B 1 130 ? 17.646 -2.504 78.818 1.000 20.817 128 GLU BBB C 1
ATOM 3674 O O . GLU B 1 130 ? 17.517 -3.615 79.359 1.000 22.541 128 GLU BBB O 1
ATOM 3680 N N . ILE B 1 131 ? 17.473 -2.328 77.512 1.000 21.287 129 ILE BBB N 1
ATOM 3681 C CA . ILE B 1 131 ? 17.098 -3.463 76.628 1.000 19.945 129 ILE BBB CA 1
ATOM 3682 C C . ILE B 1 131 ? 18.248 -4.472 76.632 1.000 17.990 129 ILE BBB C 1
ATOM 3683 O O . ILE B 1 131 ? 18.018 -5.705 76.806 1.000 19.965 129 ILE BBB O 1
ATOM 3688 N N . VAL B 1 132 ? 19.475 -3.977 76.455 1.000 18.798 130 VAL BBB N 1
ATOM 3689 C CA . VAL B 1 132 ? 20.638 -4.894 76.447 1.000 19.800 130 VAL BBB CA 1
ATOM 3690 C C . VAL B 1 132 ? 20.709 -5.618 77.798 1.000 20.041 130 VAL BBB C 1
ATOM 3691 O O . VAL B 1 132 ? 20.922 -6.837 77.807 1.000 19.983 130 VAL BBB O 1
ATOM 3695 N N . ALA B 1 133 ? 20.550 -4.903 78.904 1.000 21.768 131 ALA BBB N 1
ATOM 3696 C CA . ALA B 1 133 ? 20.681 -5.495 80.248 1.000 24.279 131 ALA BBB CA 1
ATOM 3697 C C . ALA B 1 133 ? 19.610 -6.575 80.459 1.000 25.682 131 ALA BBB C 1
ATOM 3698 O O . ALA B 1 133 ? 19.845 -7.507 81.247 1.000 29.630 131 ALA BBB O 1
ATOM 3700 N N . SER B 1 134 ? 18.466 -6.474 79.793 1.000 23.803 132 SER BBB N 1
ATOM 3701 C CA . SER B 1 134 ? 17.373 -7.459 79.953 1.000 24.831 132 SER BBB CA 1
ATOM 3702 C C . SER B 1 134 ? 17.798 -8.806 79.374 1.000 26.337 132 SER BBB C 1
ATOM 3703 O O . SER B 1 134 ? 17.245 -9.820 79.818 1.000 30.953 132 SER BBB O 1
ATOM 3706 N N . ASP B 1 135 ? 18.763 -8.838 78.451 1.000 24.450 133 ASP BBB N 1
ATOM 3707 C CA . ASP B 1 135 ? 19.220 -10.109 77.836 1.000 24.123 133 ASP BBB CA 1
ATOM 3708 C C . ASP B 1 135 ? 20.525 -9.858 77.104 1.000 22.325 133 ASP BBB C 1
ATOM 3709 O O . ASP B 1 135 ? 20.540 -9.718 75.887 1.000 23.783 133 ASP BBB O 1
ATOM 3714 N N . PRO B 1 136 ? 21.647 -9.720 77.848 1.000 23.255 134 PRO BBB N 1
ATOM 3715 C CA . PRO B 1 136 ? 22.906 -9.301 77.244 1.000 24.234 134 PRO BBB CA 1
ATOM 3716 C C . PRO B 1 136 ? 23.428 -10.296 76.198 1.000 21.396 134 PRO BBB C 1
ATOM 3717 O O . PRO B 1 136 ? 24.116 -9.864 75.298 1.000 23.160 134 PRO BBB O 1
ATOM 3721 N N . GLN B 1 137 ? 23.083 -11.581 76.293 1.000 23.023 135 GLN BBB N 1
ATOM 3722 C CA . GLN B 1 137 ? 23.567 -12.547 75.291 1.000 24.380 135 GLN BBB CA 1
ATOM 3723 C C . GLN B 1 137 ? 22.842 -12.303 73.971 1.000 23.405 135 GLN BBB C 1
ATOM 3724 O O . GLN B 1 137 ? 23.420 -12.590 72.919 1.000 26.725 135 GLN BBB O 1
ATOM 3730 N N . LYS B 1 138 ? 21.606 -11.828 74.031 1.000 20.057 136 LYS BBB N 1
ATOM 3731 C CA . LYS B 1 138 ? 20.761 -11.651 72.825 1.000 20.771 136 LYS BBB CA 1
ATOM 3732 C C . LYS B 1 138 ? 21.078 -10.330 72.120 1.000 19.942 136 LYS BBB C 1
ATOM 3733 O O . LYS B 1 138 ? 20.926 -10.288 70.912 1.000 24.307 136 LYS BBB O 1
ATOM 3739 N N . TYR B 1 139 ? 21.417 -9.275 72.842 1.000 19.376 137 TYR BBB N 1
ATOM 3740 C CA . TYR B 1 139 ? 21.459 -7.906 72.278 1.000 16.792 137 TYR BBB CA 1
ATOM 3741 C C . TYR B 1 139 ? 22.888 -7.393 72.222 1.000 17.406 137 TYR BBB C 1
ATOM 3742 O O . TYR B 1 139 ? 23.607 -7.486 73.207 1.000 21.538 137 TYR BBB O 1
ATOM 3751 N N . LEU B 1 140 ? 23.259 -6.780 71.091 1.000 16.705 138 LEU BBB N 1
ATOM 3752 C CA . LEU B 1 140 ? 24.577 -6.150 70.870 1.000 15.660 138 LEU BBB CA 1
ATOM 3753 C C . LEU B 1 140 ? 24.353 -4.655 70.594 1.000 14.361 138 LEU BBB C 1
ATOM 3754 O O . LEU B 1 140 ? 23.682 -4.316 69.600 1.000 15.393 138 LEU BBB O 1
ATOM 3759 N N . LEU B 1 141 ? 24.892 -3.818 71.465 1.000 15.243 139 LEU BBB N 1
ATOM 3760 C CA . LEU B 1 141 ? 24.914 -2.358 71.322 1.000 14.842 139 LEU BBB CA 1
ATOM 3761 C C . LEU B 1 141 ? 26.110 -1.995 70.450 1.000 15.722 139 LEU BBB C 1
ATOM 3762 O O . LEU B 1 141 ? 27.207 -2.474 70.712 1.000 20.573 139 LEU BBB O 1
ATOM 3767 N N . LEU B 1 142 ? 25.928 -1.191 69.418 1.000 15.012 140 LEU BBB N 1
ATOM 3768 C CA A LEU B 1 142 ? 27.088 -0.851 68.553 0.700 16.119 140 LEU BBB CA 1
ATOM 3769 C CA B LEU B 1 142 ? 27.038 -0.809 68.501 0.300 15.553 140 LEU BBB CA 1
ATOM 3770 C C . LEU B 1 142 ? 27.899 0.310 69.101 1.000 13.454 140 LEU BBB C 1
ATOM 3771 O O . LEU B 1 142 ? 29.127 0.245 68.932 1.000 14.929 140 LEU BBB O 1
ATOM 3780 N N . GLN B 1 143 ? 27.277 1.265 69.763 1.000 13.231 141 GLN BBB N 1
ATOM 3781 C CA . GLN B 1 143 ? 27.991 2.394 70.433 1.000 14.186 141 GLN BBB CA 1
ATOM 3782 C C . GLN B 1 143 ? 28.776 3.247 69.423 1.000 11.171 141 GLN BBB C 1
ATOM 3783 O O . GLN B 1 143 ? 30.020 3.349 69.515 1.000 12.174 141 GLN BBB O 1
ATOM 3789 N N . GLN B 1 144 ? 28.051 3.921 68.544 1.000 12.099 142 GLN BBB N 1
ATOM 3790 C CA . GLN B 1 144 ? 28.679 4.679 67.442 1.000 12.060 142 GLN BBB CA 1
ATOM 3791 C C . GLN B 1 144 ? 29.668 5.756 67.907 1.000 10.914 142 GLN BBB C 1
ATOM 3792 O O . GLN B 1 144 ? 30.556 6.081 67.139 1.000 12.463 142 GLN BBB O 1
ATOM 3798 N N . PHE B 1 145 ? 29.497 6.321 69.093 1.000 11.677 143 PHE BBB N 1
ATOM 3799 C CA . PHE B 1 145 ? 30.362 7.412 69.556 1.000 12.218 143 PHE BBB CA 1
ATOM 3800 C C . PHE B 1 145 ? 31.714 6.919 70.034 1.000 12.308 143 PHE BBB C 1
ATOM 3801 O O . PHE B 1 145 ? 32.640 7.729 70.094 1.000 13.670 143 PHE BBB O 1
ATOM 3809 N N . SER B 1 146 ? 31.878 5.641 70.341 1.000 13.014 144 SER BBB N 1
ATOM 3810 C CA . SER B 1 146 ? 33.155 5.092 70.863 1.000 12.891 144 SER BBB CA 1
ATOM 3811 C C . SER B 1 146 ? 33.631 3.858 70.108 1.000 12.291 144 SER BBB C 1
ATOM 3812 O O . SER B 1 146 ? 34.768 3.474 70.330 1.000 14.047 144 SER BBB O 1
ATOM 3815 N N . ASN B 1 147 ? 32.813 3.279 69.256 1.000 12.695 145 ASN BBB N 1
ATOM 3816 C CA . ASN B 1 147 ? 33.216 2.020 68.585 1.000 12.760 145 ASN BBB CA 1
ATOM 3817 C C . ASN B 1 147 ? 34.300 2.357 67.577 1.000 12.014 145 ASN BBB C 1
ATOM 3818 O O . ASN B 1 147 ? 34.046 3.135 66.642 1.000 13.632 145 ASN BBB O 1
ATOM 3823 N N . PRO B 1 148 ? 35.522 1.806 67.687 1.000 11.771 146 PRO BBB N 1
ATOM 3824 C CA . PRO B 1 148 ? 36.598 2.156 66.760 1.000 12.233 146 PRO BBB CA 1
ATOM 3825 C C . PRO B 1 148 ? 36.308 1.755 65.298 1.000 11.113 146 PRO BBB C 1
ATOM 3826 O O . PRO B 1 148 ? 36.982 2.248 64.400 1.000 11.553 146 PRO BBB O 1
ATOM 3830 N N . ALA B 1 149 ? 35.321 0.886 65.049 1.000 11.374 147 ALA BBB N 1
ATOM 3831 C CA . ALA B 1 149 ? 34.964 0.502 63.664 1.000 12.398 147 ALA BBB CA 1
ATOM 3832 C C . ALA B 1 149 ? 34.367 1.702 62.909 1.000 13.701 147 ALA BBB C 1
ATOM 3833 O O . ALA B 1 149 ? 34.305 1.655 61.693 1.000 16.592 147 ALA BBB O 1
ATOM 3835 N N . ASN B 1 150 ? 33.945 2.747 63.643 1.000 11.442 148 ASN BBB N 1
ATOM 3836 C CA . ASN B 1 150 ? 33.455 3.987 63.013 1.000 11.079 148 ASN BBB CA 1
ATOM 3837 C C . ASN B 1 150 ? 34.637 4.693 62.346 1.000 11.801 148 ASN BBB C 1
ATOM 3838 O O . ASN B 1 150 ? 34.701 4.745 61.124 1.000 12.367 148 ASN BBB O 1
ATOM 3843 N N . PRO B 1 151 ? 35.629 5.237 63.072 1.000 11.047 149 PRO BBB N 1
ATOM 3844 C CA . PRO B 1 151 ? 36.741 5.887 62.376 1.000 11.525 149 PRO BBB CA 1
ATOM 3845 C C . PRO B 1 151 ? 37.500 4.913 61.458 1.000 11.542 149 PRO BBB C 1
ATOM 3846 O O . PRO B 1 151 ? 38.013 5.304 60.418 1.000 12.423 149 PRO BBB O 1
ATOM 3850 N N . GLU B 1 152 ? 37.521 3.622 61.789 1.000 12.269 150 GLU BBB N 1
ATOM 3851 C CA . GLU B 1 152 ? 38.255 2.637 60.955 1.000 12.477 150 GLU BBB CA 1
ATOM 3852 C C . GLU B 1 152 ? 37.749 2.729 59.514 1.000 11.956 150 GLU BBB C 1
ATOM 3853 O O . GLU B 1 152 ? 38.558 2.656 58.587 1.000 10.760 150 GLU BBB O 1
ATOM 3859 N N . ILE B 1 153 ? 36.444 2.786 59.297 1.000 11.484 151 ILE BBB N 1
ATOM 3860 C CA . ILE B 1 153 ? 35.983 2.714 57.877 1.000 11.462 151 ILE BBB CA 1
ATOM 3861 C C . ILE B 1 153 ? 36.444 3.965 57.125 1.000 11.326 151 ILE BBB C 1
ATOM 3862 O O . ILE B 1 153 ? 36.724 3.897 55.932 1.000 11.564 151 ILE BBB O 1
ATOM 3867 N N . HIS B 1 154 ? 36.505 5.085 57.818 1.000 11.021 152 HIS BBB N 1
ATOM 3868 C CA . HIS B 1 154 ? 36.972 6.320 57.183 1.000 11.097 152 HIS BBB CA 1
ATOM 3869 C C . HIS B 1 154 ? 38.484 6.291 56.925 1.000 10.970 152 HIS BBB C 1
ATOM 3870 O O . HIS B 1 154 ? 38.919 6.805 55.899 1.000 11.195 152 HIS BBB O 1
ATOM 3877 N N . GLU B 1 155 ? 39.231 5.573 57.768 1.000 10.762 153 GLU BBB N 1
ATOM 3878 C CA . GLU B 1 155 ? 40.662 5.357 57.539 1.000 10.784 153 GLU BBB CA 1
ATOM 3879 C C . GLU B 1 155 ? 40.862 4.452 56.317 1.000 10.403 153 GLU BBB C 1
ATOM 3880 O O . GLU B 1 155 ? 41.846 4.597 55.606 1.000 11.582 153 GLU BBB O 1
ATOM 3886 N N . LYS B 1 156 ? 39.935 3.543 56.079 1.000 11.549 154 LYS BBB N 1
ATOM 3887 C CA . LYS B 1 156 ? 40.089 2.499 55.032 1.000 13.002 154 LYS BBB CA 1
ATOM 3888 C C . LYS B 1 156 ? 39.410 2.836 53.715 1.000 11.759 154 LYS BBB C 1
ATOM 3889 O O . LYS B 1 156 ? 39.740 2.241 52.690 1.000 12.009 154 LYS BBB O 1
ATOM 3895 N N . THR B 1 157 ? 38.475 3.814 53.699 1.000 13.008 155 THR BBB N 1
ATOM 3896 C CA . THR B 1 157 ? 37.713 4.102 52.458 1.000 11.435 155 THR BBB CA 1
ATOM 3897 C C . THR B 1 157 ? 37.723 5.633 52.200 1.000 10.150 155 THR BBB C 1
ATOM 3898 O O . THR B 1 157 ? 38.329 6.058 51.229 1.000 10.717 155 THR BBB O 1
ATOM 3902 N N . THR B 1 158 ? 37.108 6.427 53.079 1.000 10.445 156 THR BBB N 1
ATOM 3903 C CA . THR B 1 158 ? 36.942 7.876 52.833 1.000 10.181 156 THR BBB CA 1
ATOM 3904 C C . THR B 1 158 ? 38.311 8.510 52.610 1.000 9.741 156 THR BBB C 1
ATOM 3905 O O . THR B 1 158 ? 38.468 9.312 51.668 1.000 10.218 156 THR BBB O 1
ATOM 3909 N N . GLY B 1 159 ? 39.230 8.242 53.515 1.000 10.684 157 GLY BBB N 1
ATOM 3910 C CA . GLY B 1 159 ? 40.578 8.815 53.438 1.000 10.967 157 GLY BBB CA 1
ATOM 3911 C C . GLY B 1 159 ? 41.289 8.479 52.135 1.000 11.024 157 GLY BBB C 1
ATOM 3912 O O . GLY B 1 159 ? 41.776 9.349 51.398 1.000 11.667 157 GLY BBB O 1
ATOM 3913 N N . PRO B 1 160 ? 41.441 7.169 51.854 1.000 11.483 158 PRO BBB N 1
ATOM 3914 C CA . PRO B 1 160 ? 42.008 6.767 50.568 1.000 10.827 158 PRO BBB CA 1
ATOM 3915 C C . PRO B 1 160 ? 41.353 7.414 49.352 1.000 10.791 158 PRO BBB C 1
ATOM 3916 O O . PRO B 1 160 ? 42.080 7.818 48.434 1.000 12.035 158 PRO BBB O 1
ATOM 3920 N N . GLU B 1 161 ? 40.033 7.533 49.356 1.000 10.702 159 GLU BBB N 1
ATOM 3921 C CA . GLU B 1 161 ? 39.340 8.170 48.213 1.000 10.464 159 GLU BBB CA 1
ATOM 3922 C C . GLU B 1 161 ? 39.773 9.643 48.050 1.000 10.506 159 GLU BBB C 1
ATOM 3923 O O . GLU B 1 161 ? 39.961 10.098 46.940 1.000 13.224 159 GLU BBB O 1
ATOM 3929 N N . ILE B 1 162 ? 39.896 10.325 49.166 1.000 11.762 160 ILE BBB N 1
ATOM 3930 C CA . ILE B 1 162 ? 40.330 11.745 49.126 1.000 10.995 160 ILE BBB CA 1
ATOM 3931 C C . ILE B 1 162 ? 41.762 11.808 48.604 1.000 11.296 160 ILE BBB C 1
ATOM 3932 O O . ILE B 1 162 ? 42.083 12.663 47.785 1.000 11.303 160 ILE BBB O 1
ATOM 3937 N N . TRP B 1 163 ? 42.638 10.958 49.113 1.000 10.974 161 TRP BBB N 1
ATOM 3938 C CA . TRP B 1 163 ? 44.050 10.948 48.687 1.000 11.993 161 TRP BBB CA 1
ATOM 3939 C C . TRP B 1 163 ? 44.139 10.644 47.187 1.000 11.830 161 TRP BBB C 1
ATOM 3940 O O . TRP B 1 163 ? 44.846 11.360 46.461 1.000 13.548 161 TRP BBB O 1
ATOM 3951 N N . GLU B 1 164 ? 43.447 9.621 46.732 1.000 11.792 162 GLU BBB N 1
ATOM 3952 C CA A GLU B 1 164 ? 43.511 9.231 45.313 0.700 12.382 162 GLU BBB CA 1
ATOM 3953 C CA B GLU B 1 164 ? 43.564 9.241 45.304 0.300 13.687 162 GLU BBB CA 1
ATOM 3954 C C . GLU B 1 164 ? 42.911 10.318 44.428 1.000 11.946 162 GLU BBB C 1
ATOM 3955 O O . GLU B 1 164 ? 43.525 10.698 43.416 1.000 13.260 162 GLU BBB O 1
ATOM 3966 N N . ASP B 1 165 ? 41.719 10.776 44.790 1.000 11.435 163 ASP BBB N 1
ATOM 3967 C CA . ASP B 1 165 ? 41.031 11.734 43.898 1.000 11.245 163 ASP BBB CA 1
ATOM 3968 C C . ASP B 1 165 ? 41.770 13.067 43.783 1.000 11.855 163 ASP BBB C 1
ATOM 3969 O O . ASP B 1 165 ? 41.597 13.721 42.761 1.000 13.848 163 ASP BBB O 1
ATOM 3974 N N . THR B 1 166 ? 42.501 13.478 44.822 1.000 12.083 164 THR BBB N 1
ATOM 3975 C CA . THR B 1 166 ? 43.296 14.708 44.782 1.000 11.838 164 THR BBB CA 1
ATOM 3976 C C . THR B 1 166 ? 44.742 14.449 44.339 1.000 12.428 164 THR BBB C 1
ATOM 3977 O O . THR B 1 166 ? 45.519 15.421 44.326 1.000 14.922 164 THR BBB O 1
ATOM 3981 N N . ASP B 1 167 ? 45.111 13.211 44.037 1.000 13.231 165 ASP BBB N 1
ATOM 3982 C CA A ASP B 1 167 ? 46.514 12.854 43.701 0.400 16.131 165 ASP BBB CA 1
ATOM 3983 C CA B ASP B 1 167 ? 46.516 12.881 43.679 0.600 16.089 165 ASP BBB CA 1
ATOM 3984 C C . ASP B 1 167 ? 47.430 13.420 44.797 1.000 13.814 165 ASP BBB C 1
ATOM 3985 O O . ASP B 1 167 ? 48.511 13.911 44.502 1.000 16.232 165 ASP BBB O 1
ATOM 3994 N N . GLY B 1 168 ? 47.008 13.289 46.047 1.000 13.771 166 GLY BBB N 1
ATOM 3995 C CA . GLY B 1 168 ? 47.815 13.684 47.211 1.000 14.214 166 GLY BBB CA 1
ATOM 3996 C C . GLY B 1 168 ? 47.881 15.177 47.447 1.000 14.379 166 GLY BBB C 1
ATOM 3997 O O . GLY B 1 168 ? 48.642 15.614 48.347 1.000 20.001 166 GLY BBB O 1
ATOM 3998 N N A GLN B 1 169 ? 47.123 15.973 46.696 0.670 13.982 167 GLN BBB N 1
ATOM 3999 N N B GLN B 1 169 ? 47.152 15.955 46.644 0.330 16.179 167 GLN BBB N 1
ATOM 4000 C CA A GLN B 1 169 ? 47.257 17.445 46.715 0.670 15.030 167 GLN BBB CA 1
ATOM 4001 C CA B GLN B 1 169 ? 47.085 17.436 46.699 0.330 16.187 167 GLN BBB CA 1
ATOM 4002 C C A GLN B 1 169 ? 46.357 18.107 47.770 0.670 13.462 167 GLN BBB C 1
ATOM 4003 C C B GLN B 1 169 ? 45.799 17.872 47.405 0.330 14.054 167 GLN BBB C 1
ATOM 4004 O O A GLN B 1 169 ? 46.415 19.302 47.873 0.670 16.069 167 GLN BBB O 1
ATOM 4005 O O B GLN B 1 169 ? 44.940 18.597 46.846 0.330 16.209 167 GLN BBB O 1
ATOM 4011 N N . VAL B 1 170 ? 45.665 17.375 48.599 1.000 14.407 168 VAL BBB N 1
ATOM 4012 C CA . VAL B 1 170 ? 44.765 17.915 49.639 1.000 12.984 168 VAL BBB CA 1
ATOM 4013 C C . VAL B 1 170 ? 45.636 18.632 50.667 1.000 12.340 168 VAL BBB C 1
ATOM 4014 O O . VAL B 1 170 ? 46.562 18.051 51.219 1.000 14.913 168 VAL BBB O 1
ATOM 4018 N N . ASP B 1 171 ? 45.321 19.883 50.921 1.000 11.990 169 ASP BBB N 1
ATOM 4019 C CA . ASP B 1 171 ? 46.074 20.718 51.891 1.000 12.245 169 ASP BBB CA 1
ATOM 4020 C C . ASP B 1 171 ? 45.308 20.901 53.195 1.000 10.838 169 ASP BBB C 1
ATOM 4021 O O . ASP B 1 171 ? 45.931 21.050 54.241 1.000 12.684 169 ASP BBB O 1
ATOM 4026 N N . VAL B 1 172 ? 43.988 20.944 53.091 1.000 10.863 170 VAL BBB N 1
ATOM 4027 C CA . VAL B 1 172 ? 43.091 21.233 54.217 1.000 11.115 170 VAL BBB CA 1
ATOM 4028 C C . VAL B 1 172 ? 41.954 20.234 54.107 1.000 10.226 170 VAL BBB C 1
ATOM 4029 O O . VAL B 1 172 ? 41.440 20.033 53.014 1.000 10.698 170 VAL BBB O 1
ATOM 4033 N N . PHE B 1 173 ? 41.609 19.680 55.249 1.000 10.314 171 PHE BBB N 1
ATOM 4034 C CA . PHE B 1 173 ? 40.495 18.727 55.332 1.000 11.016 171 PHE BBB CA 1
ATOM 4035 C C . PHE B 1 173 ? 39.498 19.227 56.363 1.000 10.921 171 PHE BBB C 1
ATOM 4036 O O . PHE B 1 173 ? 39.900 19.408 57.500 1.000 11.496 171 PHE BBB O 1
ATOM 4044 N N . ILE B 1 174 ? 38.252 19.438 55.953 1.000 10.796 172 ILE BBB N 1
ATOM 4045 C CA . ILE B 1 174 ? 37.225 20.018 56.836 1.000 11.130 172 ILE BBB CA 1
ATOM 4046 C C . ILE B 1 174 ? 36.098 19.032 57.069 1.000 10.498 172 ILE BBB C 1
ATOM 4047 O O . ILE B 1 174 ? 35.482 18.545 56.094 1.000 11.061 172 ILE BBB O 1
ATOM 4052 N N . SER B 1 175 ? 35.823 18.820 58.342 1.000 10.717 173 SER BBB N 1
ATOM 4053 C CA . SER B 1 175 ? 34.760 17.872 58.736 1.000 10.559 173 SER BBB CA 1
ATOM 4054 C C . SER B 1 175 ? 33.938 18.486 59.866 1.000 11.026 173 SER BBB C 1
ATOM 4055 O O . SER B 1 175 ? 34.504 18.730 60.938 1.000 11.329 173 SER BBB O 1
ATOM 4058 N N . GLY B 1 176 ? 32.631 18.604 59.679 1.000 11.602 174 GLY BBB N 1
ATOM 4059 C CA . GLY B 1 176 ? 31.722 18.792 60.811 1.000 11.872 174 GLY BBB CA 1
ATOM 4060 C C . GLY B 1 176 ? 31.684 17.559 61.676 1.000 10.715 174 GLY BBB C 1
ATOM 4061 O O . GLY B 1 176 ? 31.508 16.437 61.148 1.000 11.752 174 GLY BBB O 1
ATOM 4062 N N . VAL B 1 177 ? 31.837 17.749 62.974 1.000 11.145 175 VAL BBB N 1
ATOM 4063 C CA . VAL B 1 177 ? 32.013 16.621 63.913 1.000 11.646 175 VAL BBB CA 1
ATOM 4064 C C . VAL B 1 177 ? 30.693 16.286 64.577 1.000 11.363 175 VAL BBB C 1
ATOM 4065 O O . VAL B 1 177 ? 30.109 17.128 65.264 1.000 11.822 175 VAL BBB O 1
ATOM 4069 N N . GLY B 1 178 ? 30.300 15.013 64.459 1.000 11.879 176 GLY BBB N 1
ATOM 4070 C CA . GLY B 1 178 ? 29.200 14.449 65.238 1.000 12.246 176 GLY BBB CA 1
ATOM 4071 C C . GLY B 1 178 ? 29.803 13.417 66.167 1.000 12.843 176 GLY BBB C 1
ATOM 4072 O O . GLY B 1 178 ? 30.075 13.690 67.336 1.000 14.398 176 GLY BBB O 1
ATOM 4073 N N . THR B 1 179 ? 30.054 12.229 65.615 1.000 11.421 177 THR BBB N 1
ATOM 4074 C CA . THR B 1 179 ? 30.817 11.173 66.333 1.000 11.555 177 THR BBB CA 1
ATOM 4075 C C . THR B 1 179 ? 32.325 11.446 66.282 1.000 10.975 177 THR BBB C 1
ATOM 4076 O O . THR B 1 179 ? 33.055 10.895 67.100 1.000 11.625 177 THR BBB O 1
ATOM 4080 N N . GLY B 1 180 ? 32.783 12.212 65.300 1.000 11.003 178 GLY BBB N 1
ATOM 4081 C CA . GLY B 1 180 ? 34.219 12.425 65.079 1.000 11.692 178 GLY BBB CA 1
ATOM 4082 C C . GLY B 1 180 ? 34.858 11.385 64.186 1.000 10.299 178 GLY BBB C 1
ATOM 4083 O O . GLY B 1 180 ? 36.028 11.542 63.905 1.000 11.479 178 GLY BBB O 1
ATOM 4084 N N . GLY B 1 181 ? 34.133 10.315 63.829 1.000 11.229 179 GLY BBB N 1
ATOM 4085 C CA . GLY B 1 181 ? 34.789 9.211 63.102 1.000 10.429 179 GLY BBB CA 1
ATOM 4086 C C . GLY B 1 181 ? 35.349 9.663 61.769 1.000 9.366 179 GLY BBB C 1
ATOM 4087 O O . GLY B 1 181 ? 36.411 9.190 61.393 1.000 10.371 179 GLY BBB O 1
ATOM 4088 N N . THR B 1 182 ? 34.627 10.538 61.065 1.000 10.181 180 THR BBB N 1
ATOM 4089 C CA . THR B 1 182 ? 35.098 10.989 59.744 1.000 10.010 180 THR BBB CA 1
ATOM 4090 C C . THR B 1 182 ? 36.420 11.730 59.922 1.000 10.238 180 THR BBB C 1
ATOM 4091 O O . THR B 1 182 ? 37.422 11.487 59.248 1.000 10.710 180 THR BBB O 1
ATOM 4095 N N . LEU B 1 183 ? 36.409 12.728 60.811 1.000 10.432 181 LEU BBB N 1
ATOM 4096 C CA . LEU B 1 183 ? 37.631 13.534 61.006 1.000 10.273 181 LEU BBB CA 1
ATOM 4097 C C . LEU B 1 183 ? 38.797 12.626 61.408 1.000 9.924 181 LEU BBB C 1
ATOM 4098 O O . LEU B 1 183 ? 39.913 12.725 60.876 1.000 10.711 181 LEU BBB O 1
ATOM 4103 N N . THR B 1 184 ? 38.549 11.793 62.406 1.000 10.302 182 THR BBB N 1
ATOM 4104 C CA . THR B 1 184 ? 39.616 10.944 62.987 1.000 10.427 182 THR BBB CA 1
ATOM 4105 C C . THR B 1 184 ? 40.171 9.999 61.924 1.000 9.380 182 THR BBB C 1
ATOM 4106 O O . THR B 1 184 ? 41.402 9.916 61.734 1.000 10.973 182 THR BBB O 1
ATOM 4110 N N . GLY B 1 185 ? 39.292 9.257 61.275 1.000 10.174 183 GLY BBB N 1
ATOM 4111 C CA . GLY B 1 185 ? 39.756 8.235 60.351 1.000 10.844 183 GLY BBB CA 1
ATOM 4112 C C . GLY B 1 185 ? 40.422 8.820 59.121 1.000 10.444 183 GLY BBB C 1
ATOM 4113 O O . GLY B 1 185 ? 41.475 8.319 58.723 1.000 10.683 183 GLY BBB O 1
ATOM 4114 N N . VAL B 1 186 ? 39.842 9.844 58.516 1.000 10.500 184 VAL BBB N 1
ATOM 4115 C CA . VAL B 1 186 ? 40.495 10.452 57.345 1.000 10.655 184 VAL BBB CA 1
ATOM 4116 C C . VAL B 1 186 ? 41.851 11.008 57.752 1.000 10.469 184 VAL BBB C 1
ATOM 4117 O O . VAL B 1 186 ? 42.830 10.857 57.020 1.000 11.539 184 VAL BBB O 1
ATOM 4121 N N . THR B 1 187 ? 41.921 11.707 58.888 1.000 11.170 185 THR BBB N 1
ATOM 4122 C CA . THR B 1 187 ? 43.184 12.353 59.272 1.000 11.025 185 THR BBB CA 1
ATOM 4123 C C . THR B 1 187 ? 44.227 11.287 59.590 1.000 10.848 185 THR BBB C 1
ATOM 4124 O O . THR B 1 187 ? 45.400 11.482 59.208 1.000 12.272 185 THR BBB O 1
ATOM 4128 N N . ARG B 1 188 ? 43.859 10.201 60.247 1.000 11.931 186 ARG BBB N 1
ATOM 4129 C CA . ARG B 1 188 ? 44.826 9.108 60.486 1.000 12.048 186 ARG BBB CA 1
ATOM 4130 C C . ARG B 1 188 ? 45.387 8.604 59.157 1.000 11.805 186 ARG BBB C 1
ATOM 4131 O O . ARG B 1 188 ? 46.593 8.341 59.075 1.000 13.576 186 ARG BBB O 1
ATOM 4139 N N . TYR B 1 189 ? 44.547 8.466 58.145 1.000 11.739 187 TYR BBB N 1
ATOM 4140 C CA . TYR B 1 189 ? 45.036 7.988 56.844 1.000 10.977 187 TYR BBB CA 1
ATOM 4141 C C . TYR B 1 189 ? 45.999 8.985 56.211 1.000 10.482 187 TYR BBB C 1
ATOM 4142 O O . TYR B 1 189 ? 47.071 8.616 55.753 1.000 12.295 187 TYR BBB O 1
ATOM 4151 N N . ILE B 1 190 ? 45.612 10.245 56.175 1.000 11.717 188 ILE BBB N 1
ATOM 4152 C CA . ILE B 1 190 ? 46.402 11.220 55.393 1.000 12.107 188 ILE BBB CA 1
ATOM 4153 C C . ILE B 1 190 ? 47.659 11.652 56.178 1.000 12.164 188 ILE BBB C 1
ATOM 4154 O O . ILE B 1 190 ? 48.768 11.642 55.592 1.000 14.481 188 ILE BBB O 1
ATOM 4159 N N . LYS B 1 191 ? 47.529 12.038 57.448 1.000 12.926 189 LYS BBB N 1
ATOM 4160 C CA . LYS B 1 191 ? 48.713 12.437 58.252 1.000 14.174 189 LYS BBB CA 1
ATOM 4161 C C . LYS B 1 191 ? 49.576 11.227 58.598 1.000 13.405 189 LYS BBB C 1
ATOM 4162 O O . LYS B 1 191 ? 50.797 11.357 58.609 1.000 16.712 189 LYS BBB O 1
ATOM 4168 N N . GLY B 1 192 ? 48.956 10.100 58.894 1.000 13.578 190 GLY BBB N 1
ATOM 4169 C CA . GLY B 1 192 ? 49.704 8.934 59.380 1.000 15.458 190 GLY BBB CA 1
ATOM 4170 C C . GLY B 1 192 ? 50.108 8.006 58.258 1.000 15.527 190 GLY BBB C 1
ATOM 4171 O O . GLY B 1 192 ? 51.302 7.956 57.895 1.000 18.508 190 GLY BBB O 1
ATOM 4172 N N . THR B 1 193 ? 49.157 7.337 57.649 1.000 13.890 191 THR BBB N 1
ATOM 4173 C CA . THR B 1 193 ? 49.485 6.312 56.639 1.000 14.691 191 THR BBB CA 1
ATOM 4174 C C . THR B 1 193 ? 50.243 6.941 55.472 1.000 15.654 191 THR BBB C 1
ATOM 4175 O O . THR B 1 193 ? 51.274 6.367 55.042 1.000 16.709 191 THR BBB O 1
ATOM 4179 N N . LYS B 1 194 ? 49.769 8.073 54.984 1.000 14.391 192 LYS BBB N 1
ATOM 4180 C CA . LYS B 1 194 ? 50.378 8.782 53.829 1.000 14.954 192 LYS BBB CA 1
ATOM 4181 C C . LYS B 1 194 ? 51.478 9.758 54.270 1.000 15.144 192 LYS BBB C 1
ATOM 4182 O O . LYS B 1 194 ? 52.142 10.300 53.389 1.000 18.783 192 LYS BBB O 1
ATOM 4188 N N . GLY B 1 195 ? 51.623 10.001 55.572 1.000 15.483 193 GLY BBB N 1
ATOM 4189 C CA . GLY B 1 195 ? 52.722 10.773 56.152 1.000 17.375 193 GLY BBB CA 1
ATOM 4190 C C . GLY B 1 195 ? 52.598 12.238 55.850 1.000 17.043 193 GLY BBB C 1
ATOM 4191 O O . GLY B 1 195 ? 53.618 12.985 56.035 1.000 20.384 193 GLY BBB O 1
ATOM 4192 N N . LYS B 1 196 ? 51.414 12.721 55.425 1.000 16.251 194 LYS BBB N 1
ATOM 4193 C CA A LYS B 1 196 ? 51.327 14.162 55.100 0.450 17.046 194 LYS BBB CA 1
ATOM 4194 C CA B LYS B 1 196 ? 51.291 14.162 55.086 0.550 16.664 194 LYS BBB CA 1
ATOM 4195 C C . LYS B 1 196 ? 50.987 14.967 56.360 1.000 16.890 194 LYS BBB C 1
ATOM 4196 O O . LYS B 1 196 ? 49.875 15.419 56.532 1.000 17.142 194 LYS BBB O 1
ATOM 4207 N N . THR B 1 197 ? 51.982 15.187 57.187 1.000 19.002 195 THR BBB N 1
ATOM 4208 C CA . THR B 1 197 ? 51.804 15.834 58.509 1.000 20.011 195 THR BBB CA 1
ATOM 4209 C C . THR B 1 197 ? 51.470 17.307 58.358 1.000 18.439 195 THR BBB C 1
ATOM 4210 O O . THR B 1 197 ? 51.013 17.877 59.346 1.000 22.971 195 THR BBB O 1
ATOM 4214 N N . ASP B 1 198 ? 51.687 17.908 57.186 1.000 17.615 196 ASP BBB N 1
ATOM 4215 C CA A ASP B 1 198 ? 51.381 19.329 56.900 0.600 19.739 196 ASP BBB CA 1
ATOM 4216 C CA B ASP B 1 198 ? 51.351 19.351 57.041 0.400 19.249 196 ASP BBB CA 1
ATOM 4217 C C . ASP B 1 198 ? 49.879 19.507 56.624 1.000 16.303 196 ASP BBB C 1
ATOM 4218 O O . ASP B 1 198 ? 49.448 20.616 56.527 1.000 16.469 196 ASP BBB O 1
ATOM 4227 N N . LEU B 1 199 ? 49.127 18.429 56.454 1.000 14.962 197 LEU BBB N 1
ATOM 4228 C CA . LEU B 1 199 ? 47.655 18.560 56.330 1.000 13.772 197 LEU BBB CA 1
ATOM 4229 C C . LEU B 1 199 ? 47.123 19.412 57.476 1.000 12.624 197 LEU BBB C 1
ATOM 4230 O O . LEU B 1 199 ? 47.528 19.212 58.622 1.000 13.359 197 LEU BBB O 1
ATOM 4235 N N . ILE B 1 200 ? 46.233 20.341 57.157 1.000 12.721 198 ILE BBB N 1
ATOM 4236 C CA . ILE B 1 200 ? 45.471 21.095 58.175 1.000 12.162 198 ILE BBB CA 1
ATOM 4237 C C . ILE B 1 200 ? 44.091 20.477 58.311 1.000 11.425 198 ILE BBB C 1
ATOM 4238 O O . ILE B 1 200 ? 43.287 20.556 57.354 1.000 11.676 198 ILE BBB O 1
ATOM 4243 N N . THR B 1 201 ? 43.844 19.857 59.452 1.000 11.091 199 THR BBB N 1
ATOM 4244 C CA . THR B 1 201 ? 42.556 19.233 59.769 1.000 10.802 199 THR BBB CA 1
ATOM 4245 C C . THR B 1 201 ? 41.720 20.248 60.531 1.000 10.477 199 THR BBB C 1
ATOM 4246 O O . THR B 1 201 ? 42.153 20.726 61.593 1.000 11.828 199 THR BBB O 1
ATOM 4250 N N . V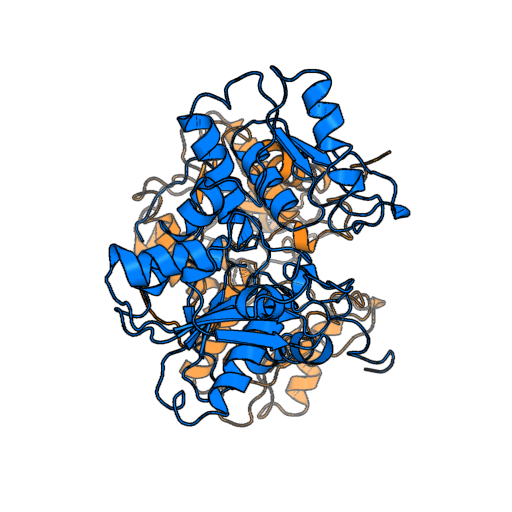AL B 1 202 ? 40.530 20.512 60.032 1.000 10.049 200 VAL BBB N 1
ATOM 4251 C CA . VAL B 1 202 ? 39.611 21.510 60.613 1.000 10.695 200 VAL BBB CA 1
ATOM 4252 C C . VAL B 1 202 ? 38.325 20.840 61.069 1.000 10.529 200 VAL BBB C 1
ATOM 4253 O O . VAL B 1 202 ? 37.589 20.250 60.243 1.000 11.363 200 VAL BBB O 1
ATOM 4257 N N . ALA B 1 203 ? 38.080 20.885 62.365 1.000 10.643 201 ALA BBB N 1
ATOM 4258 C CA . ALA B 1 203 ? 36.803 20.451 62.932 1.000 10.959 201 ALA BBB CA 1
ATOM 4259 C C . ALA B 1 203 ? 35.812 21.599 62.814 1.000 11.789 201 ALA BBB C 1
ATOM 4260 O O . ALA B 1 203 ? 36.144 22.782 63.117 1.000 14.885 201 ALA BBB O 1
ATOM 4262 N N . VAL B 1 204 ? 34.585 21.308 62.463 1.000 11.044 202 VAL BBB N 1
ATOM 4263 C CA . VAL B 1 204 ? 33.507 22.295 62.396 1.000 11.694 202 VAL BBB CA 1
ATOM 4264 C C . VAL B 1 204 ? 32.496 21.982 63.467 1.000 11.671 202 VAL BBB C 1
ATOM 4265 O O . VAL B 1 204 ? 32.119 20.812 63.680 1.000 11.282 202 VAL BBB O 1
ATOM 4269 N N . GLU B 1 205 ? 32.030 23.030 64.139 1.000 12.312 203 GLU BBB N 1
ATOM 4270 C CA . GLU B 1 205 ? 31.005 22.842 65.172 1.000 12.768 203 GLU BBB CA 1
ATOM 4271 C C . GLU B 1 205 ? 30.105 24.069 65.207 1.000 11.773 203 GLU BBB C 1
ATOM 4272 O O . GLU B 1 205 ? 30.405 25.106 64.596 1.000 12.534 203 GLU BBB O 1
ATOM 4278 N N . PRO B 1 206 ? 28.948 23.940 65.884 1.000 11.789 204 PRO BBB N 1
ATOM 4279 C CA . PRO B 1 206 ? 28.058 25.065 66.029 1.000 12.108 204 PRO BBB CA 1
ATOM 4280 C C . PRO B 1 206 ? 28.639 26.129 66.974 1.000 12.868 204 PRO BBB C 1
ATOM 4281 O O . PRO B 1 206 ? 29.164 25.789 68.048 1.000 13.022 204 PRO BBB O 1
ATOM 4285 N N . THR B 1 207 ? 28.525 27.401 66.628 1.000 13.810 205 THR BBB N 1
ATOM 4286 C CA . THR B 1 207 ? 28.903 28.511 67.535 1.000 15.731 205 THR BBB CA 1
ATOM 4287 C C . THR B 1 207 ? 28.163 28.345 68.859 1.000 15.197 205 THR BBB C 1
ATOM 4288 O O . THR B 1 207 ? 28.732 28.733 69.898 1.000 14.523 205 THR BBB O 1
ATOM 4292 N N . ASP B 1 208 ? 26.935 27.801 68.826 1.000 14.600 206 ASP BBB N 1
ATOM 4293 C CA . ASP B 1 208 ? 26.094 27.688 70.034 1.000 16.021 206 ASP BBB CA 1
ATOM 4294 C C . ASP B 1 208 ? 26.433 26.443 70.848 1.000 15.788 206 ASP BBB C 1
ATOM 4295 O O . ASP B 1 208 ? 25.866 26.291 71.931 1.000 17.657 206 ASP BBB O 1
ATOM 4300 N N . SER B 1 209 ? 27.331 25.585 70.404 1.000 15.097 207 SER BBB N 1
ATOM 4301 C CA . SER B 1 209 ? 27.775 24.443 71.232 1.000 14.406 207 SER BBB CA 1
ATOM 4302 C C . SER B 1 209 ? 29.240 24.130 70.998 1.000 14.578 207 SER BBB C 1
ATOM 4303 O O . SER B 1 209 ? 29.538 23.096 70.364 1.000 15.073 207 SER BBB O 1
ATOM 4306 N N . PRO B 1 210 ? 30.149 25.073 71.246 1.000 14.952 208 PRO BBB N 1
ATOM 4307 C CA . PRO B 1 210 ? 31.505 25.060 70.718 1.000 14.937 208 PRO BBB CA 1
ATOM 4308 C C . PRO B 1 210 ? 32.442 24.238 71.611 1.000 14.579 208 PRO BBB C 1
ATOM 4309 O O . PRO B 1 210 ? 33.447 24.756 72.105 1.000 15.969 208 PRO BBB O 1
ATOM 4313 N N . VAL B 1 211 ? 32.092 22.981 71.859 1.000 14.590 209 VAL BBB N 1
ATOM 4314 C CA . VAL B 1 211 ? 32.803 22.186 72.896 1.000 13.702 209 VAL BBB CA 1
ATOM 4315 C C . VAL B 1 211 ? 34.211 21.777 72.424 1.000 12.643 209 VAL BBB C 1
ATOM 4316 O O . VAL B 1 211 ? 35.071 21.524 73.273 1.000 14.448 209 VAL BBB O 1
ATOM 4320 N N . ILE B 1 212 ? 34.418 21.610 71.121 1.000 12.771 210 ILE BBB N 1
ATOM 4321 C CA . ILE B 1 212 ? 35.771 21.237 70.631 1.000 13.213 210 ILE BBB CA 1
ATOM 4322 C C . ILE B 1 212 ? 36.721 22.397 70.840 1.000 13.953 210 ILE BBB C 1
ATOM 4323 O O . ILE B 1 212 ? 37.845 22.230 71.286 1.000 14.343 210 ILE BBB O 1
ATOM 4328 N N . ALA B 1 213 ? 36.258 23.559 70.534 1.000 17.326 211 ALA BBB N 1
ATOM 4329 C CA . ALA B 1 213 ? 37.041 24.825 70.753 1.000 16.808 211 ALA BBB CA 1
ATOM 4330 C C . ALA B 1 213 ? 37.376 24.955 72.231 1.000 14.412 211 ALA BBB C 1
ATOM 4331 O O . ALA B 1 213 ? 38.535 25.292 72.556 1.000 15.693 211 ALA BBB O 1
ATOM 4333 N N . GLN B 1 214 ? 36.385 24.700 73.065 1.000 14.718 212 GLN BBB N 1
ATOM 4334 C CA . GLN B 1 214 ? 36.569 24.760 74.538 1.000 14.280 212 GLN BBB CA 1
ATOM 4335 C C . GLN B 1 214 ? 37.629 23.719 74.958 1.000 16.337 212 GLN BBB C 1
ATOM 4336 O O . GLN B 1 214 ? 38.659 24.072 75.611 1.000 17.712 212 GLN BBB O 1
ATOM 4342 N N . ALA B 1 215 ? 37.505 22.495 74.477 1.000 16.070 213 ALA BBB N 1
ATOM 4343 C CA . ALA B 1 215 ? 38.460 21.429 74.851 1.000 16.615 213 ALA BBB CA 1
ATOM 4344 C C . ALA B 1 215 ? 39.882 21.818 74.414 1.000 17.084 213 ALA BBB C 1
ATOM 4345 O O . ALA B 1 215 ? 40.839 21.673 75.237 1.000 18.974 213 ALA BBB O 1
ATOM 4347 N N . LEU B 1 216 ? 40.070 22.249 73.171 1.000 16.003 214 LEU BBB N 1
ATOM 4348 C CA . LEU B 1 216 ? 41.441 22.576 72.683 1.000 16.892 214 LEU BBB CA 1
ATOM 4349 C C . LEU B 1 216 ? 42.028 23.784 73.419 1.000 18.885 214 LEU BBB C 1
ATOM 4350 O O . LEU B 1 216 ? 43.272 23.867 73.503 1.000 19.709 214 LEU BBB O 1
ATOM 4355 N N . ALA B 1 217 ? 41.197 24.723 73.856 1.000 17.801 215 ALA BBB N 1
ATOM 4356 C CA . ALA B 1 217 ? 41.638 25.918 74.584 1.000 20.507 215 ALA BBB CA 1
ATOM 4357 C C . ALA B 1 217 ? 41.869 25.622 76.074 1.000 20.073 215 ALA BBB C 1
ATOM 4358 O O . ALA B 1 217 ? 42.442 26.477 76.764 1.000 22.309 215 ALA BBB O 1
ATOM 4360 N N . GLY B 1 218 ? 41.419 24.485 76.551 1.000 18.752 216 GLY BBB N 1
ATOM 4361 C CA . GLY B 1 218 ? 41.442 24.135 77.983 1.000 20.570 216 GLY BBB CA 1
ATOM 4362 C C . GLY B 1 218 ? 40.406 24.917 78.765 1.000 18.971 216 GLY BBB C 1
ATOM 4363 O O . GLY B 1 218 ? 40.569 25.050 79.961 1.000 18.847 216 GLY BBB O 1
ATOM 4364 N N . GLU B 1 219 ? 39.309 25.268 78.125 1.000 17.898 217 GLU BBB N 1
ATOM 4365 C CA A GLU B 1 219 ? 38.161 25.933 78.785 0.600 18.959 217 GLU BBB CA 1
ATOM 4366 C CA B GLU B 1 219 ? 38.142 25.960 78.731 0.400 20.309 217 GLU BBB CA 1
ATOM 4367 C C . GLU B 1 219 ? 37.133 24.888 79.188 1.000 18.890 217 GLU BBB C 1
ATOM 4368 O O . GLU B 1 219 ? 37.105 23.789 78.591 1.000 20.168 217 GLU BBB O 1
ATOM 4379 N N . GLU B 1 220 ? 36.328 25.184 80.192 1.000 19.440 218 GLU BBB N 1
ATOM 4380 C CA . GLU B 1 220 ? 35.259 24.244 80.633 1.000 21.886 218 GLU BBB CA 1
ATOM 4381 C C . GLU B 1 220 ? 34.318 23.949 79.465 1.000 20.167 218 GLU BBB C 1
ATOM 4382 O O . GLU B 1 220 ? 33.995 24.861 78.697 1.000 22.107 218 GLU BBB O 1
ATOM 4388 N N . ILE B 1 221 ? 33.844 22.717 79.405 1.000 20.027 219 ILE BBB N 1
ATOM 4389 C CA . ILE B 1 221 ? 32.876 22.259 78.382 1.000 21.862 219 ILE BBB CA 1
ATOM 4390 C C . ILE B 1 221 ? 31.493 22.794 78.752 1.000 22.769 219 ILE BBB C 1
ATOM 4391 O O . ILE B 1 221 ? 30.990 22.419 79.811 1.000 26.679 219 ILE BBB O 1
ATOM 4396 N N . LYS B 1 222 ? 30.891 23.569 77.854 1.000 23.361 220 LYS BBB N 1
ATOM 4397 C CA A LYS B 1 222 ? 29.577 24.258 78.017 0.500 23.820 220 LYS BBB CA 1
ATOM 4398 C CA B LYS B 1 222 ? 29.521 24.119 78.042 0.500 25.285 220 LYS BBB CA 1
ATOM 4399 C C . LYS B 1 222 ? 28.820 24.126 76.697 1.000 21.118 220 LYS BBB C 1
ATOM 4400 O O . LYS B 1 222 ? 29.027 24.966 75.816 1.000 21.971 220 LYS BBB O 1
ATOM 4411 N N . PRO B 1 223 ? 28.016 23.066 76.486 1.000 21.115 221 PRO BBB N 1
ATOM 4412 C CA . PRO B 1 223 ? 27.249 22.938 75.251 1.000 21.738 221 PRO BBB CA 1
ATOM 4413 C C . PRO B 1 223 ? 25.979 23.787 75.270 1.000 21.326 221 PRO BBB C 1
ATOM 4414 O O . PRO B 1 223 ? 25.646 24.390 76.298 1.000 25.626 221 PRO BBB O 1
ATOM 4418 N N . GLY B 1 224 ? 25.296 23.831 74.134 1.000 19.025 222 GLY BBB N 1
ATOM 4419 C CA . GLY B 1 224 ? 24.004 24.524 73.993 1.000 20.833 222 GLY BBB CA 1
ATOM 4420 C C . GLY B 1 224 ? 23.202 23.965 72.826 1.000 19.757 222 GLY BBB C 1
ATOM 4421 O O . GLY B 1 224 ? 23.726 23.218 71.992 1.000 21.250 222 GLY BBB O 1
ATOM 4422 N N . PRO B 1 225 ? 21.897 24.288 72.746 1.000 18.944 223 PRO BBB N 1
ATOM 4423 C CA . PRO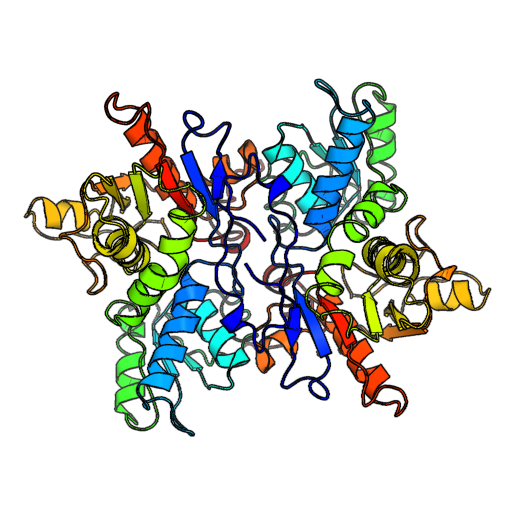 B 1 225 ? 21.084 23.848 71.626 1.000 18.900 223 PRO BBB CA 1
ATOM 4424 C C . PRO B 1 225 ? 21.386 24.620 70.328 1.000 19.183 223 PRO BBB C 1
ATOM 4425 O O . PRO B 1 225 ? 21.760 25.720 70.335 1.000 18.356 223 PRO BBB O 1
ATOM 4429 N N . HIS B 1 226 ? 21.266 23.862 69.234 1.000 16.495 224 HIS BBB N 1
ATOM 4430 C CA . HIS B 1 226 ? 21.496 24.403 67.878 1.000 15.739 224 HIS BBB CA 1
ATOM 4431 C C . HIS B 1 226 ? 20.754 23.587 66.800 1.000 15.091 224 HIS BBB C 1
ATOM 4432 O O . HIS B 1 226 ? 20.187 22.491 67.093 1.000 18.002 224 HIS BBB O 1
ATOM 4439 N N . LYS B 1 227 ? 20.813 24.040 65.543 1.000 15.441 225 LYS BBB N 1
ATOM 4440 C CA . LYS B 1 227 ? 19.987 23.509 64.431 1.000 16.280 225 LYS BBB CA 1
ATOM 4441 C C . LYS B 1 227 ? 20.811 22.653 63.465 1.000 13.556 225 LYS BBB C 1
ATOM 4442 O O . LYS B 1 227 ? 20.252 22.231 62.456 1.000 15.773 225 LYS BBB O 1
ATOM 4448 N N . ILE B 1 228 ? 22.118 22.572 63.681 1.000 13.784 226 ILE BBB N 1
ATOM 4449 C CA . ILE B 1 228 ? 22.976 21.923 62.663 1.000 12.316 226 ILE BBB CA 1
ATOM 4450 C C . ILE B 1 228 ? 22.957 20.404 62.831 1.000 11.921 226 ILE BBB C 1
ATOM 4451 O O . ILE B 1 228 ? 23.851 19.837 63.458 1.000 12.060 226 ILE BBB O 1
ATOM 4456 N N . GLN B 1 229 ? 21.886 19.799 62.330 1.000 13.176 227 GLN BBB N 1
ATOM 4457 C CA . GLN B 1 229 ? 21.643 18.355 62.533 1.000 13.319 227 GLN BBB CA 1
ATOM 4458 C C . GLN B 1 229 ? 22.897 17.563 62.161 1.000 11.329 227 GLN BBB C 1
ATOM 4459 O O . GLN B 1 229 ? 23.468 17.831 61.074 1.000 12.855 227 GLN BBB O 1
ATOM 4465 N N . GLY B 1 230 ? 23.242 16.564 62.954 1.000 11.363 228 GLY BBB N 1
ATOM 4466 C CA . GLY B 1 230 ? 24.352 15.667 62.647 1.000 11.436 228 GLY BBB CA 1
ATOM 4467 C C . GLY B 1 230 ? 25.665 16.070 63.255 1.000 11.583 228 GLY BBB C 1
ATOM 4468 O O . GLY B 1 230 ? 26.542 15.201 63.357 1.000 11.361 228 GLY BBB O 1
ATOM 4469 N N . ILE B 1 231 ? 25.795 17.342 63.680 1.000 11.167 229 ILE BBB N 1
ATOM 4470 C CA . ILE B 1 231 ? 27.041 17.744 64.354 1.000 10.986 229 ILE BBB CA 1
ATOM 4471 C C . ILE B 1 231 ? 26.716 18.296 65.741 1.000 9.993 229 ILE BBB C 1
ATOM 4472 O O . ILE B 1 231 ? 25.542 18.603 66.046 1.000 11.468 229 ILE BBB O 1
ATOM 4477 N N . GLY B 1 232 ? 27.763 18.424 66.527 1.000 11.886 230 GLY BBB N 1
ATOM 4478 C CA . GLY B 1 232 ? 27.672 19.199 67.762 1.000 12.310 230 GLY BBB CA 1
ATOM 4479 C C . GLY B 1 232 ? 26.859 18.477 68.810 1.000 11.891 230 GLY BBB C 1
ATOM 4480 O O . GLY B 1 232 ? 25.756 18.909 69.199 1.000 13.107 230 GLY BBB O 1
ATOM 4481 N N . ALA B 1 233 ? 27.331 17.344 69.242 1.000 13.277 231 ALA BBB N 1
ATOM 4482 C CA . ALA B 1 233 ? 26.621 16.506 70.234 1.000 13.946 231 ALA BBB CA 1
ATOM 4483 C C . ALA B 1 233 ? 26.752 17.077 71.651 1.000 13.976 231 ALA BBB C 1
ATOM 4484 O O . ALA B 1 233 ? 26.122 16.540 72.537 1.000 17.751 231 ALA BBB O 1
ATOM 4486 N N . GLY B 1 234 ? 27.617 18.064 71.859 1.000 14.218 232 GLY BBB N 1
ATOM 4487 C CA . GLY B 1 234 ? 27.744 18.758 73.151 1.000 16.880 232 GLY BBB CA 1
ATOM 4488 C C . GLY B 1 234 ? 28.692 18.108 74.122 1.000 15.919 232 GLY BBB C 1
ATOM 4489 O O . GLY B 1 234 ? 28.759 18.537 75.290 1.000 18.320 232 GLY BBB O 1
ATOM 4490 N N . PHE B 1 235 ? 29.473 17.162 73.658 1.000 15.669 233 PHE BBB N 1
ATOM 4491 C CA . PHE B 1 235 ? 30.565 16.518 74.412 1.000 16.682 233 PHE BBB CA 1
ATOM 4492 C C . PHE B 1 235 ? 31.631 16.112 73.409 1.000 14.744 233 PHE BBB C 1
ATOM 4493 O O . PHE B 1 235 ? 31.397 16.193 72.202 1.000 16.501 233 PHE BBB O 1
ATOM 4501 N N . ILE B 1 236 ? 32.786 15.692 73.902 1.000 15.972 234 ILE BBB N 1
ATOM 4502 C CA . ILE B 1 236 ? 33.899 15.214 73.057 1.000 15.851 234 ILE BBB CA 1
ATOM 4503 C C . ILE B 1 236 ? 33.725 13.714 72.920 1.000 15.389 234 ILE BBB C 1
ATOM 4504 O O . ILE B 1 236 ? 33.921 12.985 73.897 1.000 17.149 234 ILE BBB O 1
ATOM 4509 N N . PRO B 1 237 ? 33.343 13.185 71.737 1.000 14.560 235 PRO BBB N 1
ATOM 4510 C CA . PRO B 1 237 ? 33.151 11.747 71.590 1.000 14.679 235 PRO BBB CA 1
ATOM 4511 C C . PRO B 1 237 ? 34.444 10.968 71.687 1.000 13.050 235 PRO BBB C 1
ATOM 4512 O O . PRO B 1 237 ? 35.462 11.492 71.316 1.000 13.949 235 PRO BBB O 1
ATOM 4516 N N . GLY B 1 238 ? 34.328 9.695 72.077 1.000 15.207 236 GLY BBB N 1
ATOM 4517 C CA . GLY B 1 238 ? 35.460 8.771 72.073 1.000 14.958 236 GLY BBB CA 1
ATOM 4518 C C . GLY B 1 238 ? 36.097 8.668 70.719 1.000 12.634 236 GLY BBB C 1
ATOM 4519 O O . GLY B 1 238 ? 37.336 8.521 70.637 1.000 15.518 236 GLY BBB O 1
ATOM 4520 N N . ASN B 1 239 ? 35.307 8.809 69.661 1.000 12.213 237 ASN BBB N 1
ATOM 4521 C CA . ASN B 1 239 ? 35.817 8.637 68.271 1.000 12.126 237 ASN BBB CA 1
ATOM 4522 C C . ASN B 1 239 ? 36.372 9.956 67.704 1.000 12.057 237 ASN BBB C 1
ATOM 4523 O O . ASN B 1 239 ? 36.740 9.967 66.514 1.000 12.639 237 ASN BBB O 1
ATOM 4528 N N . LEU B 1 240 ? 36.447 11.017 68.494 1.000 12.425 238 LEU BBB N 1
ATOM 4529 C CA . LEU B 1 240 ? 37.139 12.253 68.092 1.000 11.967 238 LEU BBB CA 1
ATOM 4530 C C . LEU B 1 240 ? 38.513 12.306 68.757 1.000 11.908 238 LEU BBB C 1
ATOM 4531 O O . LEU B 1 240 ? 38.587 12.443 69.967 1.000 13.877 238 LEU BBB O 1
ATOM 4536 N N . ASP B 1 241 ? 39.569 12.161 67.983 1.000 11.519 239 ASP BBB N 1
ATOM 4537 C CA . ASP B 1 241 ? 40.948 12.229 68.497 1.000 13.035 239 ASP BBB CA 1
ATOM 4538 C C . ASP B 1 241 ? 41.373 13.691 68.441 1.000 12.336 239 ASP BBB C 1
ATOM 4539 O O . ASP B 1 241 ? 41.766 14.183 67.396 1.000 13.634 239 ASP BBB O 1
ATOM 4544 N N . LEU B 1 242 ? 41.265 14.387 69.556 1.000 13.325 240 LEU BBB N 1
ATOM 4545 C CA . LEU B 1 242 ? 41.530 15.832 69.620 1.000 13.725 240 LEU BBB CA 1
ATOM 4546 C C . LEU B 1 242 ? 42.948 16.167 69.154 1.000 13.973 240 LEU BBB C 1
ATOM 4547 O O . LEU B 1 242 ? 43.153 17.269 68.635 1.000 16.033 240 LEU BBB O 1
ATOM 4552 N N . LYS B 1 243 ? 43.885 15.253 69.338 1.000 14.074 241 LYS BBB N 1
ATOM 4553 C CA A LYS B 1 243 ? 45.327 15.399 68.993 0.500 15.847 241 LYS BBB CA 1
ATOM 4554 C CA B LYS B 1 243 ? 45.298 15.591 69.012 0.500 15.671 241 LYS BBB CA 1
ATOM 4555 C C . LYS B 1 243 ? 45.482 15.667 67.493 1.000 14.400 241 LYS BBB C 1
ATOM 4556 O O . LYS B 1 243 ? 46.503 16.212 67.068 1.000 16.553 241 LYS BBB O 1
ATOM 4567 N N . LEU B 1 244 ? 44.514 15.228 66.701 1.000 13.982 242 LEU BBB N 1
ATOM 4568 C CA . LEU B 1 244 ? 44.618 15.282 65.224 1.000 14.328 242 LEU BBB CA 1
ATOM 4569 C C . LEU B 1 244 ? 44.131 16.624 64.698 1.000 13.057 242 LEU BBB C 1
ATOM 4570 O O . LEU B 1 244 ? 44.300 16.841 63.490 1.000 14.205 242 LEU BBB O 1
ATOM 4575 N N . ILE B 1 245 ? 43.520 17.483 65.511 1.000 13.105 243 ILE BBB N 1
ATOM 4576 C CA . ILE B 1 245 ? 42.840 18.706 65.025 1.000 13.025 243 ILE BBB CA 1
ATOM 4577 C C . ILE B 1 245 ? 43.825 19.862 65.012 1.000 13.817 243 ILE BBB C 1
ATOM 4578 O O . ILE B 1 245 ? 44.393 20.143 66.042 1.000 15.279 243 ILE BBB O 1
ATOM 4583 N N . ASP B 1 246 ? 43.897 20.569 63.896 1.000 12.143 244 ASP BBB N 1
ATOM 4584 C CA . ASP B 1 246 ? 44.709 21.793 63.811 1.000 12.770 244 ASP BBB CA 1
ATOM 4585 C C . ASP B 1 246 ? 43.911 23.051 64.143 1.000 13.228 244 ASP BBB C 1
ATOM 4586 O O . ASP B 1 246 ? 44.487 23.990 64.721 1.000 16.675 244 ASP BBB O 1
ATOM 4591 N N . LYS B 1 247 ? 42.646 23.109 63.722 1.000 12.773 245 LYS BBB N 1
ATOM 4592 C CA A LYS B 1 247 ? 41.796 24.319 63.809 0.580 13.357 245 LYS BBB CA 1
ATOM 4593 C CA B LYS B 1 247 ? 41.785 24.317 63.791 0.140 12.530 245 LYS BBB CA 1
ATOM 4594 C CA C LYS B 1 247 ? 41.802 24.311 63.891 0.280 13.395 245 LYS BBB CA 1
ATOM 4595 C C . LYS B 1 247 ? 40.356 23.861 64.056 1.000 11.853 245 LYS BBB C 1
ATOM 4596 O O . LYS B 1 247 ? 39.994 22.783 63.558 1.000 12.706 245 LYS BBB O 1
ATOM 4612 N N . VAL B 1 248 ? 39.617 24.653 64.802 1.000 12.508 246 VAL BBB N 1
ATOM 4613 C CA . VAL B 1 248 ? 38.175 24.464 65.011 1.000 12.763 246 VAL BBB CA 1
ATOM 4614 C C . VAL B 1 248 ? 37.516 25.725 64.491 1.000 13.282 246 VAL BBB C 1
ATOM 4615 O O . VAL B 1 248 ? 37.970 26.847 64.840 1.000 13.934 246 VAL BBB O 1
ATOM 4619 N N . VAL B 1 249 ? 36.484 25.575 63.677 1.000 13.120 247 VAL BBB N 1
ATOM 4620 C CA . VAL B 1 249 ? 35.680 26.719 63.192 1.000 12.424 247 VAL BBB CA 1
ATOM 4621 C C . VAL B 1 249 ? 34.241 26.575 63.657 1.000 12.018 247 VAL BBB C 1
ATOM 4622 O O . VAL B 1 249 ? 33.602 25.501 63.410 1.000 13.113 247 VAL BBB O 1
ATOM 4626 N N . GLY B 1 250 ? 33.746 27.620 64.310 1.000 11.449 248 GLY BBB N 1
ATOM 4627 C CA . GLY B 1 250 ? 32.364 27.640 64.767 1.000 11.224 248 GLY BBB CA 1
ATOM 4628 C C . GLY B 1 250 ? 31.481 28.322 63.738 1.000 11.071 248 GLY BBB C 1
ATOM 4629 O O . GLY B 1 250 ? 31.829 29.401 63.248 1.000 12.518 248 GLY BBB O 1
ATOM 4630 N N . ILE B 1 251 ? 30.325 27.727 63.474 1.000 10.751 249 ILE BBB N 1
ATOM 4631 C CA . ILE B 1 251 ? 29.404 28.197 62.431 1.000 11.362 249 ILE BBB CA 1
ATOM 4632 C C . ILE B 1 251 ? 28.037 28.434 63.031 1.000 11.553 249 ILE BBB C 1
ATOM 4633 O O . ILE B 1 251 ? 27.585 27.661 63.875 1.000 12.821 249 ILE BBB O 1
ATOM 4638 N N . THR B 1 252 ? 27.418 29.553 62.689 1.000 12.326 250 THR BBB N 1
ATOM 4639 C CA . THR B 1 252 ? 26.052 29.807 63.178 1.000 12.493 250 THR BBB CA 1
ATOM 4640 C C . THR B 1 252 ? 25.006 28.959 62.472 1.000 10.988 250 THR BBB C 1
ATOM 4641 O O . THR B 1 252 ? 25.226 28.516 61.345 1.000 11.275 250 THR BBB O 1
ATOM 4645 N N . ASN B 1 253 ? 23.849 28.854 63.091 1.000 12.338 251 ASN BBB N 1
ATOM 4646 C CA . ASN B 1 253 ? 22.676 28.196 62.475 1.000 12.636 251 ASN BBB CA 1
ATOM 4647 C C . ASN B 1 253 ? 22.399 28.820 61.112 1.000 12.625 251 ASN BBB C 1
ATOM 4648 O O . ASN B 1 253 ? 22.187 28.148 60.102 1.000 12.781 251 ASN BBB O 1
ATOM 4653 N N . GLU B 1 254 ? 22.387 30.151 61.092 1.000 12.905 252 GLU BBB N 1
ATOM 4654 C CA . GLU B 1 254 ? 22.017 30.860 59.869 1.000 13.212 252 GLU BBB CA 1
ATOM 4655 C C . GLU B 1 254 ? 23.056 30.659 58.758 1.000 13.079 252 GLU BBB C 1
ATOM 4656 O O . GLU B 1 254 ? 22.698 30.571 57.584 1.000 13.543 252 GLU BBB O 1
ATOM 4662 N N . GLU B 1 255 ? 24.332 30.672 59.110 1.000 12.485 253 GLU BBB N 1
ATOM 4663 C CA . GLU B 1 255 ? 25.421 30.469 58.143 1.000 12.606 253 GLU BBB CA 1
ATOM 4664 C C . GLU B 1 255 ? 25.299 29.049 57.543 1.000 11.264 253 GLU BBB C 1
ATOM 4665 O O . GLU B 1 255 ? 25.466 28.871 56.333 1.000 11.825 253 GLU BBB O 1
ATOM 4671 N N . ALA B 1 256 ? 24.982 28.081 58.382 1.000 11.893 254 ALA BBB N 1
ATOM 4672 C CA . ALA B 1 256 ? 24.880 26.692 57.903 1.000 12.084 254 ALA BBB CA 1
ATOM 4673 C C . ALA B 1 256 ? 23.738 26.585 56.896 1.000 11.126 254 ALA BBB C 1
ATOM 4674 O O . ALA B 1 256 ? 23.890 26.037 55.779 1.000 12.832 254 ALA BBB O 1
ATOM 4676 N N . ILE B 1 257 ? 22.574 27.101 57.263 1.000 11.793 255 ILE BBB N 1
ATOM 4677 C CA . ILE B 1 257 ? 21.382 27.013 56.418 1.000 11.592 255 ILE BBB CA 1
ATOM 4678 C C . ILE B 1 257 ? 21.608 27.768 55.117 1.000 11.597 255 ILE BBB C 1
ATOM 4679 O O . ILE B 1 257 ? 21.282 27.284 54.041 1.000 11.759 255 ILE BBB O 1
ATOM 4684 N N . SER B 1 258 ? 22.105 29.017 55.209 1.000 12.409 256 SER BBB N 1
ATOM 4685 C CA A SER B 1 258 ? 22.279 29.824 53.983 0.700 13.406 256 SER BBB CA 1
ATOM 4686 C CA B SER B 1 258 ? 22.310 29.845 53.994 0.300 13.674 256 SER BBB CA 1
ATOM 4687 C C . SER B 1 258 ? 23.285 29.153 53.037 1.000 15.274 256 SER BBB C 1
ATOM 4688 O O . SER B 1 258 ? 23.066 29.178 51.838 1.000 15.480 256 SER BBB O 1
ATOM 4693 N N . THR B 1 259 ? 24.374 28.606 53.582 1.000 13.095 257 THR BBB N 1
ATOM 4694 C CA . THR B 1 259 ? 25.404 27.991 52.711 1.000 13.916 257 THR BBB CA 1
ATOM 4695 C C . THR B 1 259 ? 24.912 26.663 52.105 1.000 13.649 257 THR BBB C 1
ATOM 4696 O O . THR B 1 259 ? 25.207 26.413 50.939 1.000 15.034 257 THR BBB O 1
ATOM 4700 N N . ALA B 1 260 ? 24.077 25.951 52.854 1.000 11.630 258 ALA BBB N 1
ATOM 4701 C CA . ALA B 1 260 ? 23.463 24.744 52.262 1.000 11.640 258 ALA BBB CA 1
ATOM 4702 C C . ALA B 1 260 ? 22.559 25.149 51.105 1.000 10.955 258 ALA BBB C 1
ATOM 4703 O O . ALA B 1 260 ? 22.527 24.504 50.043 1.000 11.948 258 ALA BBB O 1
ATOM 4705 N N . ARG B 1 261 ? 21.804 26.249 51.281 1.000 12.469 259 ARG BBB N 1
ATOM 4706 C CA . ARG B 1 261 ? 20.975 26.748 50.167 1.000 11.712 259 ARG BBB CA 1
ATOM 4707 C C . ARG B 1 261 ? 21.833 27.150 48.975 1.000 11.790 259 ARG BBB C 1
ATOM 4708 O O . ARG B 1 261 ? 21.411 26.915 47.828 1.000 12.416 259 ARG BBB O 1
ATOM 4716 N N . ARG B 1 262 ? 23.014 27.708 49.209 1.000 11.008 260 ARG BBB N 1
ATOM 4717 C CA . ARG B 1 262 ? 23.899 28.045 48.072 1.000 11.636 260 ARG BBB CA 1
ATOM 4718 C C . ARG B 1 262 ? 24.392 26.771 47.359 1.000 12.227 260 ARG BBB C 1
ATOM 4719 O O . ARG B 1 262 ? 24.494 26.752 46.149 1.000 13.312 260 ARG BBB O 1
ATOM 4727 N N . LEU B 1 263 ? 24.708 25.721 48.128 1.000 11.479 261 LEU BBB N 1
ATOM 4728 C CA . LEU B 1 263 ? 25.149 24.466 47.472 1.000 11.230 261 LEU BBB CA 1
ATOM 4729 C C . LEU B 1 263 ? 24.082 23.991 46.509 1.000 14.193 261 LEU BBB C 1
ATOM 4730 O O . LEU B 1 263 ? 24.424 23.556 45.399 1.000 11.912 261 LEU BBB O 1
ATOM 4735 N N . MET B 1 264 ? 22.828 24.083 46.897 1.000 13.475 262 MET BBB N 1
ATOM 4736 C CA . MET B 1 264 ? 21.732 23.620 46.024 1.000 11.757 262 MET BBB CA 1
ATOM 4737 C C . MET B 1 264 ? 21.538 24.530 44.821 1.000 11.481 262 MET BBB C 1
ATOM 4738 O O . MET B 1 264 ? 21.517 24.085 43.677 1.000 11.827 262 MET BBB O 1
ATOM 4743 N N . GLU B 1 265 ? 21.434 25.854 45.056 1.000 12.965 263 GLU BBB N 1
ATOM 4744 C CA . GLU B 1 265 ? 21.004 26.818 44.003 1.000 14.554 263 GLU BBB CA 1
ATOM 4745 C C . GLU B 1 265 ? 22.177 27.153 43.070 1.000 24.514 263 GLU BBB C 1
ATOM 4746 O O . GLU B 1 265 ? 21.965 27.266 41.900 1.000 22.201 263 GLU BBB O 1
ATOM 4752 N N . GLU B 1 266 ? 23.366 27.260 43.634 1.000 18.411 264 GLU BBB N 1
ATOM 4753 C CA . GLU B 1 266 ? 24.540 27.724 42.873 1.000 12.065 264 GLU BBB CA 1
ATOM 4754 C C . GLU B 1 266 ? 25.336 26.567 42.279 1.000 12.162 264 GLU BBB C 1
ATOM 4755 O O . GLU B 1 266 ? 25.917 26.721 41.231 1.000 12.831 264 GLU BBB O 1
ATOM 4761 N N . GLU B 1 267 ? 25.334 25.405 42.964 1.000 11.604 265 GLU BBB N 1
ATOM 4762 C CA . GLU B 1 267 ? 26.165 24.253 42.506 1.000 12.468 265 GLU BBB CA 1
ATOM 4763 C C . GLU B 1 267 ? 25.303 23.065 42.080 1.000 11.947 265 GLU BBB C 1
ATOM 4764 O O . GLU B 1 267 ? 25.897 22.117 41.514 1.000 11.153 265 GLU BBB O 1
ATOM 4770 N N . GLY B 1 268 ? 24.006 23.053 42.339 1.000 12.779 266 GLY BBB N 1
ATOM 4771 C CA . GLY B 1 268 ? 23.210 21.850 42.014 1.000 11.972 266 GLY BBB CA 1
ATOM 4772 C C . GLY B 1 268 ? 23.625 20.639 42.843 1.000 12.534 266 GLY BBB C 1
ATOM 4773 O O . GLY B 1 268 ? 23.534 19.498 42.310 1.000 11.656 266 GLY BBB O 1
ATOM 4774 N N . ILE B 1 269 ? 24.060 20.820 44.054 1.000 13.654 267 ILE BBB N 1
ATOM 4775 C CA . ILE B 1 269 ? 24.395 19.739 45.007 1.000 13.109 267 ILE BBB CA 1
ATOM 4776 C C . ILE B 1 269 ? 23.374 19.767 46.103 1.000 11.020 267 ILE BBB C 1
ATOM 4777 O O . ILE B 1 269 ? 23.431 20.579 47.024 1.000 11.127 267 ILE BBB O 1
ATOM 4782 N N . LEU B 1 270 ? 22.428 18.812 46.092 1.000 13.430 268 LEU BBB N 1
ATOM 4783 C CA . LEU B 1 270 ? 21.492 18.683 47.217 1.000 13.286 268 LEU BBB CA 1
ATOM 4784 C C . LEU B 1 270 ? 22.336 18.527 48.479 1.000 11.930 268 LEU BBB C 1
ATOM 4785 O O . LEU B 1 270 ? 23.257 17.672 48.518 1.000 11.923 268 LEU BBB O 1
ATOM 4790 N N . ALA B 1 271 ? 22.017 19.225 49.542 1.000 11.049 269 ALA BBB N 1
ATOM 4791 C CA . ALA B 1 271 ? 22.909 19.330 50.698 1.000 11.877 269 ALA BBB CA 1
ATOM 4792 C C . ALA B 1 271 ? 22.117 19.602 51.950 1.000 10.820 269 ALA BBB C 1
ATOM 4793 O O . ALA B 1 271 ? 21.211 20.473 51.930 1.000 11.537 269 ALA BBB O 1
ATOM 4795 N N . GLY B 1 272 ? 22.493 18.918 53.012 1.000 11.142 270 GLY BBB N 1
ATOM 4796 C CA . GLY B 1 272 ? 21.911 19.153 54.324 1.000 11.214 270 GLY BBB CA 1
ATOM 4797 C C . GLY B 1 272 ? 22.513 20.361 55.042 1.000 11.311 270 GLY BBB C 1
ATOM 4798 O O . GLY B 1 272 ? 23.483 20.968 54.572 1.000 11.866 270 GLY BBB O 1
ATOM 4799 N N . ILE B 1 273 ? 22.037 20.573 56.251 1.000 11.252 271 ILE BBB N 1
ATOM 4800 C CA . ILE B 1 273 ? 22.432 21.762 57.035 1.000 11.331 271 ILE BBB CA 1
ATOM 4801 C C . ILE B 1 273 ? 23.908 21.656 57.387 1.000 11.286 271 ILE BBB C 1
ATOM 4802 O O . ILE B 1 273 ? 24.642 22.634 57.316 1.000 10.880 271 ILE BBB O 1
ATOM 4807 N N . SER B 1 274 ? 24.366 20.456 57.802 1.000 12.092 272 SER BBB N 1
ATOM 4808 C CA . SER B 1 274 ? 25.780 20.279 58.192 1.000 12.984 272 SER BBB CA 1
ATOM 4809 C C . SER B 1 274 ? 26.712 20.407 56.989 1.000 13.466 272 SER BBB C 1
ATOM 4810 O O . SER B 1 274 ? 27.867 20.776 57.180 1.000 12.229 272 SER BBB O 1
ATOM 4813 N N . SER B 1 275 ? 26.241 20.109 55.787 1.000 12.435 273 SER BBB N 1
ATOM 4814 C CA . SER B 1 275 ? 27.028 20.333 54.560 1.000 11.689 273 SER BBB CA 1
ATOM 4815 C C . SER B 1 275 ? 27.249 21.860 54.375 1.000 10.528 273 SER BBB C 1
ATOM 4816 O O . SER B 1 275 ? 28.361 22.267 54.101 1.000 10.999 273 SER BBB O 1
ATOM 4819 N N . GLY B 1 276 ? 26.167 22.590 54.585 1.000 10.933 274 GLY BBB N 1
ATOM 4820 C CA . GLY B 1 276 ? 26.277 24.055 54.616 1.000 11.308 274 GLY BBB CA 1
ATOM 4821 C C . GLY B 1 276 ? 27.261 24.500 55.675 1.000 10.070 274 GLY BBB C 1
ATOM 4822 O O . GLY B 1 276 ? 28.105 25.405 55.388 1.000 12.013 274 GLY BBB O 1
ATOM 4823 N N . ALA B 1 277 ? 27.230 23.923 56.863 1.000 11.337 275 ALA BBB N 1
ATOM 4824 C CA . ALA B 1 277 ? 28.139 24.371 57.932 1.000 11.327 275 ALA BBB CA 1
ATOM 4825 C C . ALA B 1 277 ? 29.586 24.165 57.500 1.000 10.761 275 ALA BBB C 1
ATOM 4826 O O . ALA B 1 277 ? 30.464 24.996 57.712 1.000 10.500 275 ALA BBB O 1
ATOM 4828 N N . ALA B 1 278 ? 29.876 22.936 57.007 1.000 11.580 276 ALA BBB N 1
ATOM 4829 C CA . ALA B 1 278 ? 31.277 22.633 56.667 1.000 11.989 276 ALA BBB CA 1
ATOM 4830 C C . ALA B 1 278 ? 31.795 23.552 55.554 1.000 12.108 276 ALA BBB C 1
ATOM 4831 O O . ALA B 1 278 ? 32.969 23.974 55.610 1.000 11.839 276 ALA BBB O 1
ATOM 4833 N N . VAL B 1 279 ? 30.981 23.780 54.545 1.000 11.668 277 VAL BBB N 1
ATOM 4834 C CA . VAL B 1 279 ? 31.396 24.712 53.450 1.000 12.575 277 VAL BBB CA 1
ATOM 4835 C C . VAL B 1 279 ? 31.491 26.165 53.974 1.000 12.464 277 VAL BBB C 1
ATOM 4836 O O . VAL B 1 279 ? 32.434 26.849 53.567 1.000 10.873 277 VAL BBB O 1
ATOM 4840 N N . ALA B 1 280 ? 30.620 26.528 54.895 1.000 13.703 278 ALA BBB N 1
ATOM 4841 C CA . ALA B 1 280 ? 30.723 27.888 55.482 1.000 13.633 278 ALA BBB CA 1
ATOM 4842 C C . ALA B 1 280 ? 32.084 27.999 56.146 1.000 12.021 278 ALA BBB C 1
ATOM 4843 O O . ALA B 1 280 ? 32.684 29.088 56.143 1.000 12.708 278 ALA BBB O 1
ATOM 4845 N N . ALA B 1 281 ? 32.589 26.962 56.809 1.000 12.449 279 ALA BBB N 1
ATOM 4846 C CA . ALA B 1 281 ? 33.903 27.009 57.467 1.000 12.840 279 ALA BBB CA 1
ATOM 4847 C C . ALA B 1 281 ? 35.011 27.166 56.434 1.000 11.545 279 ALA BBB C 1
ATOM 4848 O O . ALA B 1 281 ? 35.954 27.927 56.644 1.000 11.655 279 ALA BBB O 1
ATOM 4850 N N . ALA B 1 282 ? 34.907 26.495 55.286 1.000 12.382 280 ALA BBB N 1
ATOM 4851 C CA . ALA B 1 282 ? 35.896 26.672 54.211 1.000 11.334 280 ALA BBB CA 1
ATOM 4852 C C . ALA B 1 282 ? 35.912 28.146 53.781 1.000 10.227 280 ALA BBB C 1
ATOM 4853 O O . ALA B 1 282 ? 36.978 28.674 53.527 1.000 10.832 280 ALA BBB O 1
ATOM 4855 N N . LEU B 1 283 ? 34.739 28.734 53.614 1.000 10.661 281 LEU BBB N 1
ATOM 4856 C CA . LEU B 1 283 ? 34.666 30.152 53.189 1.000 10.991 281 LEU BBB CA 1
ATOM 4857 C C . LEU B 1 283 ? 35.364 31.043 54.211 1.000 12.429 281 LEU BBB C 1
ATOM 4858 O O . LEU B 1 283 ? 36.080 31.991 53.792 1.000 14.643 281 LEU BBB O 1
ATOM 4863 N N . LYS B 1 284 ? 35.201 30.775 55.491 1.000 13.251 282 LYS BBB N 1
ATOM 4864 C CA . LYS B 1 284 ? 35.889 31.624 56.482 1.000 13.518 282 LYS BBB CA 1
ATOM 4865 C C . LYS B 1 284 ? 37.399 31.473 56.342 1.000 12.992 282 LYS BBB C 1
ATOM 4866 O O . LYS B 1 284 ? 38.115 32.462 56.377 1.000 15.689 282 LYS BBB O 1
ATOM 4872 N N . LEU B 1 285 ? 37.885 30.240 56.192 1.000 13.039 283 LEU BBB N 1
ATOM 4873 C CA . LEU B 1 285 ? 39.338 30.008 56.050 1.000 13.244 283 LEU BBB CA 1
ATOM 4874 C C . LEU B 1 285 ? 39.862 30.755 54.815 1.000 13.596 283 LEU BBB C 1
ATOM 4875 O O . LEU B 1 285 ? 40.961 31.343 54.872 1.000 15.266 283 LEU BBB O 1
ATOM 4880 N N . GLN B 1 286 ? 39.084 30.812 53.740 1.000 13.238 284 GLN BBB N 1
ATOM 4881 C CA . GLN B 1 286 ? 39.529 31.463 52.497 1.000 13.069 284 GLN BBB CA 1
ATOM 4882 C C . GLN B 1 286 ? 39.548 32.983 52.620 1.000 16.287 284 GLN BBB C 1
ATOM 4883 O O . GLN B 1 286 ? 40.053 33.614 51.674 1.000 27.192 284 GLN BBB O 1
ATOM 4889 N N . GLU B 1 287 ? 39.116 33.537 53.746 1.000 17.871 285 GLU BBB N 1
ATOM 4890 C CA . GLU B 1 287 ? 39.289 34.987 54.015 1.000 21.112 285 GLU BBB CA 1
ATOM 4891 C C . GLU B 1 287 ? 40.695 35.241 54.554 1.000 22.578 285 GLU BBB C 1
ATOM 4892 O O . GLU B 1 287 ? 41.082 36.417 54.617 1.000 28.832 285 GLU BBB O 1
ATOM 4898 N N . ASP B 1 288 ? 41.389 34.219 55.013 1.000 21.664 286 ASP BBB N 1
ATOM 4899 C CA . ASP B 1 288 ? 42.762 34.283 55.571 1.000 24.372 286 ASP BBB CA 1
ATOM 4900 C C . ASP B 1 288 ? 43.760 33.997 54.440 1.000 27.596 286 ASP BBB C 1
ATOM 4901 O O . ASP B 1 288 ? 43.673 32.964 53.801 1.000 24.411 286 ASP BBB O 1
ATOM 4906 N N . GLU B 1 289 ? 44.683 34.914 54.192 1.000 33.026 287 GLU BBB N 1
ATOM 4907 C CA A GLU B 1 289 ? 45.702 34.791 53.117 0.500 36.056 287 GLU BBB CA 1
ATOM 4908 C CA B GLU B 1 289 ? 45.730 34.810 53.134 0.500 36.455 287 GLU BBB CA 1
ATOM 4909 C C . GLU B 1 289 ? 46.441 33.450 53.222 1.000 36.949 287 GLU BBB C 1
ATOM 4910 O O . GLU B 1 289 ? 46.827 32.926 52.173 1.000 45.403 287 GLU BBB O 1
ATOM 4921 N N . SER B 1 290 ? 46.615 32.908 54.428 1.000 36.723 288 SER BBB N 1
ATOM 4922 C CA . SER B 1 290 ? 47.405 31.672 54.624 1.000 39.311 288 SER BBB CA 1
ATOM 4923 C C . SER B 1 290 ? 46.721 30.491 53.921 1.000 32.361 288 SER BBB C 1
ATOM 4924 O O . SER B 1 290 ? 47.411 29.539 53.622 1.000 34.327 288 SER BBB O 1
ATOM 4927 N N . PHE B 1 291 ? 45.413 30.569 53.664 1.000 27.771 289 PHE BBB N 1
ATOM 4928 C CA . PHE B 1 291 ? 44.606 29.468 53.075 1.000 24.588 289 PHE BBB CA 1
ATOM 4929 C C . PHE B 1 291 ? 44.267 29.688 51.600 1.000 23.820 289 PHE BBB C 1
ATOM 4930 O O . PHE B 1 291 ? 43.728 28.777 50.944 1.000 24.029 289 PHE BBB O 1
ATOM 4938 N N . THR B 1 292 ? 44.562 30.848 51.048 1.000 26.796 290 THR BBB N 1
ATOM 4939 C CA A THR B 1 292 ? 43.998 31.281 49.750 0.500 29.493 290 THR BBB CA 1
ATOM 4940 C CA B THR B 1 292 ? 43.965 31.271 49.759 0.500 27.432 290 THR BBB CA 1
ATOM 4941 C C . THR B 1 292 ? 44.370 30.305 48.630 1.000 25.732 290 THR BBB C 1
ATOM 4942 O O . THR B 1 292 ? 43.500 30.041 47.776 1.000 29.793 290 THR BBB O 1
ATOM 4949 N N . ASN B 1 293 ? 45.594 29.796 48.610 1.000 24.901 291 ASN BBB N 1
ATOM 4950 C CA . ASN B 1 293 ? 46.049 28.970 47.461 1.000 24.025 291 ASN BBB CA 1
ATOM 4951 C C . ASN B 1 293 ? 45.937 27.469 47.742 1.000 20.145 291 ASN BBB C 1
ATOM 4952 O O . ASN B 1 293 ? 46.369 26.666 46.896 1.000 26.724 291 ASN BBB O 1
ATOM 4957 N N . LYS B 1 294 ? 45.244 27.096 48.797 1.000 15.657 292 LYS BBB N 1
ATOM 4958 C CA A LYS B 1 294 ? 45.216 25.701 49.293 0.600 14.825 292 LYS BBB CA 1
ATOM 4959 C CA B LYS B 1 294 ? 45.206 25.709 49.312 0.400 15.388 292 LYS BBB CA 1
ATOM 4960 C C . LYS B 1 294 ? 44.047 24.921 48.692 1.000 12.902 292 LYS BBB C 1
ATOM 4961 O O . LYS B 1 294 ? 42.962 25.502 48.493 1.000 13.134 292 LYS BBB O 1
ATOM 4972 N N . ASN B 1 295 ? 44.261 23.623 48.458 1.000 13.200 293 ASN BBB N 1
ATOM 4973 C CA . ASN B 1 295 ? 43.130 22.766 48.082 1.000 12.862 293 ASN BBB CA 1
ATOM 4974 C C . ASN B 1 295 ? 42.428 22.322 49.361 1.000 13.015 293 ASN BBB C 1
ATOM 4975 O O . ASN B 1 295 ? 43.071 21.632 50.202 1.000 12.645 293 ASN BBB O 1
ATOM 4980 N N . ILE B 1 296 ? 41.140 22.607 49.440 1.000 12.613 294 ILE BBB N 1
ATOM 4981 C CA . ILE B 1 296 ? 40.346 22.379 50.660 1.000 12.638 294 ILE BBB CA 1
ATOM 4982 C C . ILE B 1 296 ? 39.316 21.302 50.334 1.000 12.157 294 ILE BBB C 1
ATOM 4983 O O . ILE B 1 296 ? 38.395 21.565 49.552 1.000 15.644 294 ILE BBB O 1
ATOM 4988 N N . VAL B 1 297 ? 39.452 20.160 50.965 1.000 10.637 295 VAL BBB N 1
ATOM 4989 C CA . VAL B 1 297 ? 38.458 19.079 50.822 1.000 12.612 295 VAL BBB CA 1
ATOM 4990 C C . VAL B 1 297 ? 37.471 19.182 51.968 1.000 12.202 295 VAL BBB C 1
ATOM 4991 O O . VAL B 1 297 ? 37.896 19.259 53.139 1.000 10.834 295 VAL BBB O 1
ATOM 4995 N N . VAL B 1 298 ? 36.204 19.183 51.627 1.000 11.657 296 VAL BBB N 1
ATOM 4996 C CA . VAL B 1 298 ? 35.123 19.352 52.616 1.000 12.311 296 VAL BBB CA 1
ATOM 4997 C C . VAL B 1 298 ? 34.136 18.198 52.480 1.000 10.817 296 VAL BBB C 1
ATOM 4998 O O . VAL B 1 298 ? 33.671 17.981 51.403 1.000 12.578 296 VAL BBB O 1
ATOM 5002 N N . ILE B 1 299 ? 33.805 17.590 53.606 1.000 9.574 297 ILE BBB N 1
ATOM 5003 C CA . ILE B 1 299 ? 32.772 16.521 53.608 1.000 9.670 297 ILE BBB CA 1
ATOM 5004 C C . ILE B 1 299 ? 31.372 17.125 53.599 1.000 9.307 297 ILE BBB C 1
ATOM 5005 O O . ILE B 1 299 ? 31.113 18.008 54.449 1.000 10.962 297 ILE BBB O 1
ATOM 5010 N N . LEU B 1 300 ? 30.517 16.716 52.681 1.000 9.932 298 LEU BBB N 1
ATOM 5011 C CA . LEU B 1 300 ? 29.076 17.034 52.673 1.000 9.940 298 LEU BBB CA 1
ATOM 5012 C C . LEU B 1 300 ? 28.314 15.824 53.151 1.000 10.455 298 LEU BBB C 1
ATOM 5013 O O . LEU B 1 300 ? 28.104 14.860 52.376 1.000 10.755 298 LEU BBB O 1
ATOM 5018 N N . PRO B 1 301 ? 27.911 15.762 54.419 1.000 11.211 299 PRO BBB N 1
ATOM 5019 C CA . PRO B 1 301 ? 27.423 14.473 54.955 1.000 10.631 299 PRO BBB CA 1
ATOM 5020 C C . PRO B 1 301 ? 26.105 13.965 54.406 1.000 10.664 299 PRO BBB C 1
ATOM 5021 O O . PRO B 1 301 ? 25.867 12.723 54.480 1.000 11.833 299 PRO BBB O 1
ATOM 5025 N N . SER B 1 302 ? 25.194 14.774 53.930 1.000 9.995 300 SER BBB N 1
ATOM 5026 C CA . SER B 1 302 ? 23.804 14.378 53.688 1.000 10.451 300 SER BBB CA 1
ATOM 5027 C C . SER B 1 302 ? 23.202 15.165 52.546 1.000 9.409 300 SER BBB C 1
ATOM 5028 O O . SER B 1 302 ? 23.740 16.256 52.220 1.000 10.739 300 SER BBB O 1
ATOM 5031 N N . SER B 1 303 ? 22.050 14.780 52.075 1.000 10.083 301 SER BBB N 1
ATOM 5032 C CA . SER B 1 303 ? 21.316 15.407 50.980 1.000 9.363 301 SER BBB CA 1
ATOM 5033 C C . SER B 1 303 ? 20.159 16.207 51.575 1.000 11.326 301 SER BBB C 1
ATOM 5034 O O . SER B 1 303 ? 19.435 15.768 52.464 1.000 11.986 301 SER BBB O 1
ATOM 5037 N N . GLY B 1 304 ? 19.940 17.414 51.001 1.000 10.573 302 GLY BBB N 1
ATOM 5038 C CA . GLY B 1 304 ? 18.836 18.289 51.421 1.000 10.634 302 GLY BBB CA 1
ATOM 5039 C C . GLY B 1 304 ? 17.472 17.680 51.281 1.000 10.967 302 GLY BBB C 1
ATOM 5040 O O . GLY B 1 304 ? 16.543 18.070 51.959 1.000 13.415 302 GLY BBB O 1
ATOM 5041 N N . GLU B 1 305 ? 17.345 16.610 50.470 1.000 11.253 303 GLU BBB N 1
ATOM 5042 C CA . GLU B 1 305 ? 16.036 15.953 50.340 1.000 10.191 303 GLU BBB CA 1
ATOM 5043 C C . GLU B 1 305 ? 15.600 15.378 51.695 1.000 10.720 303 GLU BBB C 1
ATOM 5044 O O . GLU B 1 305 ? 14.404 15.255 51.900 1.000 10.744 303 GLU BBB O 1
ATOM 5050 N N . ARG B 1 306 ? 16.534 15.025 52.571 1.000 11.784 304 ARG BBB N 1
ATOM 5051 C CA . ARG B 1 306 ? 16.201 14.515 53.915 1.000 10.829 304 ARG BBB CA 1
ATOM 5052 C C . ARG B 1 306 ? 15.748 15.610 54.886 1.000 10.277 304 ARG BBB C 1
ATOM 5053 O O . ARG B 1 306 ? 15.443 15.335 56.028 1.000 11.344 304 ARG BBB O 1
ATOM 5061 N N . TYR B 1 307 ? 15.645 16.850 54.430 1.000 11.388 305 TYR BBB N 1
ATOM 5062 C CA . TYR B 1 307 ? 15.430 18.047 55.295 1.000 11.530 305 TYR BBB CA 1
ATOM 5063 C C . TYR B 1 307 ? 14.201 18.797 54.821 1.000 10.889 305 TYR BBB C 1
ATOM 5064 O O . TYR B 1 307 ? 14.066 19.980 55.183 1.000 11.558 305 TYR BBB O 1
ATOM 5073 N N . LEU B 1 308 ? 13.342 18.243 54.015 1.000 11.688 306 LEU BBB N 1
ATOM 5074 C CA . LEU B 1 308 ? 12.198 18.960 53.404 1.000 12.580 306 LEU BBB CA 1
ATOM 5075 C C . LEU B 1 308 ? 11.213 19.503 54.440 1.000 13.517 306 LEU BBB C 1
ATOM 5076 O O . LEU B 1 308 ? 10.575 20.494 54.135 1.000 17.912 306 LEU BBB O 1
ATOM 5081 N N . SER B 1 309 ? 11.193 18.996 55.660 1.000 13.715 307 SER BBB N 1
ATOM 5082 C CA . SER B 1 309 ? 10.268 19.466 56.714 1.000 17.508 307 SER BBB CA 1
ATOM 5083 C C . SER B 1 309 ? 10.951 20.482 57.607 1.000 16.297 307 SER BBB C 1
ATOM 5084 O O . SER B 1 309 ? 10.356 20.816 58.606 1.000 22.059 307 SER BBB O 1
ATOM 5087 N N . THR B 1 310 ? 12.131 20.959 57.236 1.000 14.212 308 THR BBB N 1
ATOM 5088 C CA . THR B 1 310 ? 12.944 21.799 58.107 1.000 14.310 308 THR BBB CA 1
ATOM 5089 C C . THR B 1 310 ? 13.034 23.225 57.549 1.000 13.549 308 THR BBB C 1
ATOM 5090 O O . THR B 1 310 ? 12.593 23.525 56.381 1.000 15.591 308 THR BBB O 1
ATOM 5094 N N . ALA B 1 311 ? 13.569 24.130 58.360 1.000 14.648 309 ALA BBB N 1
ATOM 5095 C CA . ALA B 1 311 ? 13.878 25.508 58.007 1.000 16.912 309 ALA BBB CA 1
ATOM 5096 C C . ALA B 1 311 ? 14.785 25.608 56.787 1.000 15.951 309 ALA BBB C 1
ATOM 5097 O O . ALA B 1 311 ? 14.802 26.667 56.163 1.000 19.124 309 ALA BBB O 1
ATOM 5099 N N . LEU B 1 312 ? 15.450 24.526 56.369 1.000 14.333 310 LEU BBB N 1
ATOM 5100 C CA . LEU B 1 312 ? 16.331 24.574 55.175 1.000 13.411 310 LEU BBB CA 1
ATOM 5101 C C . LEU B 1 312 ? 15.503 24.972 53.951 1.000 12.795 310 LEU BBB C 1
ATOM 5102 O O . LEU B 1 312 ? 16.049 25.610 53.060 1.000 13.840 310 LEU BBB O 1
ATOM 5107 N N . PHE B 1 313 ? 14.210 24.625 53.918 1.000 12.740 311 PHE BBB N 1
ATOM 5108 C CA . PHE B 1 313 ? 13.343 24.917 52.751 1.000 15.260 311 PHE BBB CA 1
ATOM 5109 C C . PHE B 1 313 ? 12.316 26.006 53.082 1.000 18.594 311 PHE BBB C 1
ATOM 5110 O O . PHE B 1 313 ? 11.424 26.246 52.276 1.000 22.210 311 PHE BBB O 1
ATOM 5118 N N . ALA B 1 314 ? 12.526 26.780 54.127 1.000 22.467 312 ALA BBB N 1
ATOM 5119 C CA . ALA B 1 314 ? 11.597 27.882 54.522 1.000 27.353 312 ALA BBB CA 1
ATOM 5120 C C . ALA B 1 314 ? 11.835 29.126 53.659 1.000 29.997 312 ALA BBB C 1
ATOM 5121 O O . ALA B 1 314 ? 12.939 29.300 53.143 1.000 34.000 312 ALA BBB O 1
ATOM 5123 N N . ASP B 1 315 ? 10.809 29.934 53.449 1.000 34.367 313 ASP BBB N 1
ATOM 5124 C CA . ASP B 1 315 ? 10.906 31.230 52.719 1.000 38.693 313 ASP BBB CA 1
ATOM 5125 C C . ASP B 1 315 ? 11.516 30.998 51.332 1.000 36.106 313 ASP BBB C 1
ATOM 5126 O O . ASP B 1 315 ? 12.303 31.844 50.868 1.000 43.546 313 ASP BBB O 1
ATOM 5131 N N . LEU B 1 316 ? 11.202 29.891 50.671 1.000 29.562 314 LEU BBB N 1
ATOM 5132 C CA . LEU B 1 316 ? 11.571 29.771 49.243 1.000 26.917 314 LEU BBB CA 1
ATOM 5133 C C . LEU B 1 316 ? 10.459 30.368 48.387 1.000 28.602 314 LEU BBB C 1
ATOM 5134 O O . LEU B 1 316 ? 10.744 30.708 47.225 1.000 32.255 314 LEU BBB O 1
ATOM 5139 N N . PHE B 1 317 ? 9.256 30.460 48.959 1.000 35.926 315 PHE BBB N 1
ATOM 5140 C CA . PHE B 1 317 ? 8.051 31.061 48.343 1.000 36.427 315 PHE BBB CA 1
ATOM 5141 C C . PHE B 1 317 ? 7.478 32.138 49.263 1.000 37.954 315 PHE BBB C 1
ATOM 5142 O O . PHE B 1 317 ? 7.813 32.168 50.460 1.000 46.116 315 PHE BBB O 1
ATOM 5150 N N . THR B 1 318 ? 6.578 32.944 48.700 0.500 39.407 316 THR BBB N 1
ATOM 5151 C CA . THR B 1 318 ? 5.882 34.071 49.358 0.500 35.410 316 THR BBB CA 1
ATOM 5152 C C . THR B 1 318 ? 4.622 33.546 50.052 0.500 36.677 316 THR BBB C 1
ATOM 5153 O O . THR B 1 318 ? 4.265 32.378 49.881 0.500 32.033 316 THR BBB O 1
#